Protein AF-A0A9X1DJ83-F1 (afdb_monomer)

pLDDT: mean 81.54, std 16.56, range [25.73, 98.69]

Radius of gyration: 43.08 Å; Cα contacts (8 Å, |Δi|>4): 1429; chains: 1; bounding box: 101×125×77 Å

Mean predicted aligned error: 20.27 Å

Sequence (695 aa):
MIKGIDVSHWQGSINWGLVAADGVKFAIIKATQGTTRIDSTFKMNITNAKKNGLKVGAYHFAKFKSNSEALAEAKFFLNTVKDFEMDLPLVLDIETDEGNIGKSALTAAARTFLDYLISQGRKVMIYTYLSFYQNKIDASGYPLWIARYTTASDPDITGWTVWQYTQEGKVNGITGNVDVNRAIDSFFDNLETSTPTPEPPILDTPNLEVTGDTTYEVVKDVFLNQIFVENKTTGERVEIVDVVPSISDGLNGKKELSFTISRTEENQVEYDMLVNDNIIVIDEKRFKAQRYFILDIDTDNIAFTKTITASHTYVARLVNNMVNTSKTGTLKLTEALDIALKGSGFSYVLDASAKTIEAVEQENFGEQNSQTLMDETIEDYKIELDVDNTKIYVYKQMGKKVNYLLDTRYNVAGLQISSSTRNSTTRAWGYGKQDDKGKYLFDPVLYVHPEEKNYLLDGFPRYADDIRDDRFTKESSIKIALENLVNPYPEVTANVDLAIFYDPRLEGFEEVFFKGDTISMIADKAGGGTYQDELRIIDMKYNPLDQYSKPELNFSTFRKDIYDMQVDDKIQIKRQSKYIRNTSSGIRNSLPQQIMLILRFDGTKWTIKTSNLSSASVSVQGDALFVLTGGVSVNTISIVINEDLLLKGNGFDALTDYETADNAIKINLMKDRVIVSPETNIPTGAQITVSAYLQ

Solvent-accessible surface area (backbone atoms only — not comparable to full-atom values): 38163 Å² total; per-residue (Å²): 107,46,44,28,35,48,52,48,56,88,46,63,77,64,42,36,63,42,29,35,74,64,62,38,48,31,41,38,32,34,40,30,35,42,76,80,43,66,38,90,36,27,74,62,50,57,53,44,37,41,74,46,71,26,45,31,25,38,29,32,43,64,63,52,67,40,48,70,45,17,40,48,26,36,53,45,39,48,71,71,45,68,92,53,92,61,68,43,46,42,27,45,34,52,84,72,68,82,59,68,63,48,40,67,56,48,25,52,13,53,46,39,23,49,51,50,43,42,75,70,74,39,59,57,31,38,32,35,37,57,73,48,50,76,71,43,41,68,68,82,96,49,50,26,32,38,37,48,76,60,92,59,98,62,67,102,65,82,82,62,43,31,35,34,44,38,64,76,32,82,52,50,40,48,69,68,60,36,36,32,29,37,29,45,53,68,62,55,54,53,52,72,72,47,68,72,75,87,74,79,84,85,78,86,82,82,90,78,85,81,86,79,96,72,95,67,92,67,78,86,85,72,90,61,46,52,42,29,44,27,40,76,84,80,65,53,71,38,70,58,75,94,61,69,47,36,35,41,41,41,47,76,38,54,37,40,39,35,37,54,45,67,68,49,91,88,44,46,66,46,56,67,56,68,42,73,63,18,30,38,35,30,25,45,88,88,48,68,71,32,43,20,35,25,73,47,75,50,72,42,85,86,77,43,30,40,39,41,35,20,33,25,44,49,53,65,45,25,61,72,27,68,25,88,58,59,48,67,46,77,34,43,62,68,57,50,49,54,53,29,39,45,91,58,77,53,46,76,46,75,38,80,66,34,73,70,58,72,62,44,75,36,74,61,49,49,65,40,32,21,41,61,43,45,52,51,48,32,64,77,67,53,41,28,32,46,65,54,52,56,37,35,39,36,23,43,71,54,61,50,82,43,56,40,76,45,28,57,90,72,39,30,74,41,77,49,77,50,74,42,60,85,83,32,9,29,21,30,45,30,36,46,19,60,47,102,84,71,48,55,75,49,82,69,43,77,46,67,47,96,63,33,87,82,59,39,60,94,84,35,83,32,71,41,78,66,46,77,40,65,77,30,77,46,69,71,59,42,50,54,52,40,60,71,65,39,39,60,55,44,48,30,38,41,41,41,39,61,37,93,73,95,49,85,89,46,66,90,62,58,50,91,77,56,65,36,18,30,33,38,37,38,38,78,43,98,86,66,62,76,45,75,51,76,43,35,29,46,28,35,33,33,36,45,60,38,90,82,52,70,45,45,39,35,29,56,56,54,88,61,55,65,66,63,50,49,46,54,47,50,50,48,52,50,50,47,53,48,46,50,49,53,49,51,52,49,48,65,73,68,53,61,51,76,43,49,39,40,37,35,28,74,67,84,51,68,44,64,49,57,80,84,55,96,58,50,46,54,46,78,58,86,50,25,37,39,35,36,50,58,84,49,78,64,55,64,82,53,77,48,70,45,60,34,73,66,33,48,76,71,50,36,49,61,47,67,63,97,57,72,65,90,40,30,49,42,36,36,32,25,42,92,88,38,81,35,48,75,76,63,92,59,62,65,69,29,38,40,39,38,40,37,30,39,108

Secondary structure (DSSP, 8-state):
-EEEEEE-GGG-S--HHHHHHTT--EEEEEEEETTTEE-TTHHHHHHHHHHTT-EEEEEEE---SSHHHHHHHHHHHHHHHTTS--SSPEEEE----TT---HHHHHHHHHHHHHHHHHTT--EEEEEEHHHHHHT---TTS-EEEE---SSSS-S-SSEEEEEEEEEE--TT-SS-EEEEEE-HHHHHHHHH-PPP-PPP------------------S------EEEE-TTT--EEE--S---EEEEETBS-EEEEEEEE--SSSHHHHHH--TT-EEEE--SSSSSEEEEEEEEEEETTTTEEEEEEEEHHHHHHTT-B---EEEEEE-HHHHHHHHTTTT--EEEE-TTGGGPPPEEEEEEESSBHHHHHHHHHHHHT-EEEEETTEEEEESS---EEEEEEETTTTEEEEEEEEE-TT--SEEEEE-PBPTTS-BSSPPEEEE-TTGGGS-BTTB--BPPPEE-TT--SHHHHHHHHHHH---SPEEEEEEEE-----TTTTTTSPP--TT-EEEEEEE-TTSSEEEEEEEEEEEEE-SS-TTSPPEEEEE-----HHHHHHHHHHHHHHHHHHHHHHHHHHHHHSPEEEEEEEEE-SS-EEEEESS-SS-EEEEETTEEEEE-SS----EEEEEEEE-HHHHHTTEEEEE----STTEEEEEEEETTEEE-TTSSPPTT-EEEEEEEE-

Nearest PDB structures (foldseek):
  3gs9-assembly1_A  TM=7.206E-01  e=7.336E-27  Listeria monocytogenes EGD-e
  4kru-assembly1_A  TM=9.340E-01  e=4.448E-17  Clostridium phage phiSM101
  5a6s-assembly1_A-2  TM=8.880E-01  e=5.267E-16  Clostridium phage phiCTP1
  1jfx-assembly1_A  TM=8.663E-01  e=2.400E-15  Streptomyces coelicolor
  2wag-assembly1_A-2  TM=8.666E-01  e=1.532E-14  Bacillus anthracis str. Ames

Foldseek 3Di:
DAKAFEDACVLPFFPLLQLVVLRHQAYEYEAEEFLDDGGPCRVVCLVNNVVNRHQYHYEYEYDDQALVSLLSSLVSRCVRCVVGDHLDFYEYEYEDNNNPNAAVRVQNNPCSSQVSCVLVVTQYEYEYEDVCCVGRYPRPPHAYEYEDADPDPDHPDPRHFKYFHDQQDDGGRTPGTTTMMDGDVVSVVVSVVCPDPDDDDDDDDDDDDDDDDDDDPDPPDDPFKWKWWAQPPPRDIDTDPDWFKKWKDFQLQKIKIKIKDADDPVCPVRLVSPDFQIWMQIQFPREHRWIWTFHDWDADPVRRMIMTMTITLVVVQQQVAAQQDFDFFWAQLVRLLCSLCPPSLAEEDEDPQSVPFGTFGDDRQGRHGSSVSSVVSCVRRVWTWHDHRRYIYIHNFDAEAFLAEAEPVPWFPDKDKDWAQPQAFFKEKEFEAADPVRHGLDPIDIDGHPPQCLQADVSHGGYDYHHHYNSDNDPVVRNVVRVVRHHSAIKMKMKTWTHDDDDVVCVPRGDDGDARYKHWYWYADPVGDIDTDIWHFRMWMFRRRDPPTTITTMTIDDPDPSVVVCVVVVVVVVVVVVVCVVVVVVVVVPFWDKKKWKWFAQLADIAIDIDPQPAWGWDFDPLKIKIASRPDQQPWPDKDKDKDPQCVVVQKDKDWDPDRDPRITIIFIDHPRDTGRPNPPRDRGIMMMMMTTGD

Structure (mmCIF, N/CA/C/O backbone):
data_AF-A0A9X1DJ83-F1
#
_entry.id   AF-A0A9X1DJ83-F1
#
loop_
_atom_site.group_PDB
_atom_site.id
_atom_site.type_symbol
_atom_site.label_atom_id
_atom_site.label_alt_id
_atom_site.label_comp_id
_atom_site.label_asym_id
_atom_site.label_entity_id
_atom_site.label_seq_id
_atom_site.pdbx_PDB_ins_code
_atom_site.Cartn_x
_atom_site.Cartn_y
_atom_site.Cartn_z
_atom_site.occupancy
_atom_site.B_iso_or_equiv
_atom_site.auth_seq_id
_atom_site.auth_comp_id
_atom_site.auth_asym_id
_atom_site.auth_atom_id
_atom_site.pdbx_PDB_model_num
ATOM 1 N N . MET A 1 1 ? -12.608 -36.117 12.878 1.00 85.62 1 MET A N 1
ATOM 2 C CA . MET A 1 1 ? -12.350 -36.241 11.425 1.00 85.62 1 MET A CA 1
ATOM 3 C C . MET A 1 1 ? -13.654 -36.400 10.668 1.00 85.62 1 MET A C 1
ATOM 5 O O . MET A 1 1 ? -14.465 -37.254 11.024 1.00 85.62 1 MET A O 1
ATOM 9 N N . ILE A 1 2 ? -13.823 -35.638 9.593 1.00 93.06 2 ILE A N 1
ATOM 10 C CA . ILE A 1 2 ? -15.077 -35.519 8.840 1.00 93.06 2 ILE A CA 1
ATOM 11 C C . ILE A 1 2 ? -14.987 -36.291 7.522 1.00 93.06 2 ILE A C 1
ATOM 13 O O . ILE A 1 2 ? -13.991 -36.174 6.813 1.00 93.06 2 ILE A O 1
ATOM 17 N N . LYS A 1 3 ? -16.013 -37.095 7.204 1.00 95.94 3 LYS A N 1
ATOM 18 C CA . LYS A 1 3 ? -16.071 -37.943 5.997 1.00 95.94 3 LYS A CA 1
ATOM 19 C C . LYS A 1 3 ? -16.426 -37.107 4.764 1.00 95.94 3 LYS A C 1
ATOM 21 O O . LYS A 1 3 ? -17.449 -36.420 4.757 1.00 95.94 3 LYS A O 1
ATOM 26 N N . GLY A 1 4 ? -15.629 -37.235 3.709 1.00 97.31 4 GLY A N 1
ATOM 27 C CA . GLY A 1 4 ? -15.888 -36.660 2.389 1.00 97.31 4 GLY A CA 1
ATOM 28 C C . GLY A 1 4 ? -15.568 -37.630 1.263 1.00 97.31 4 GLY A C 1
ATOM 29 O O . GLY A 1 4 ? -15.072 -38.729 1.509 1.00 97.31 4 GLY A O 1
ATOM 30 N N . ILE A 1 5 ? -15.843 -37.216 0.034 1.00 98.31 5 ILE A N 1
ATOM 31 C CA . ILE A 1 5 ? -15.498 -37.952 -1.188 1.00 98.31 5 ILE A CA 1
ATOM 32 C C . ILE A 1 5 ? -14.882 -37.010 -2.217 1.00 98.31 5 ILE A C 1
ATOM 34 O O . ILE A 1 5 ? -15.051 -35.794 -2.128 1.00 98.31 5 ILE A O 1
ATOM 38 N N . ASP A 1 6 ? -14.204 -37.566 -3.206 1.00 98.31 6 ASP A N 1
ATOM 39 C CA . ASP A 1 6 ? -13.873 -36.851 -4.430 1.00 98.31 6 ASP A CA 1
ATOM 40 C C . ASP A 1 6 ? -14.342 -37.647 -5.650 1.00 98.31 6 ASP A C 1
ATOM 42 O O . ASP A 1 6 ? -14.430 -38.874 -5.618 1.00 98.31 6 ASP A O 1
ATOM 46 N N . VAL A 1 7 ? -14.820 -36.931 -6.671 1.00 97.19 7 VAL A N 1
ATOM 47 C CA . VAL A 1 7 ? -15.516 -37.538 -7.815 1.00 97.19 7 VAL A CA 1
ATOM 48 C C . VAL A 1 7 ? -15.219 -36.809 -9.120 1.00 97.19 7 VAL A C 1
ATOM 50 O O . VAL A 1 7 ? -14.873 -35.627 -9.151 1.00 97.19 7 VAL A O 1
ATOM 53 N N . SER A 1 8 ? -15.415 -37.520 -10.224 1.00 95.31 8 SER A N 1
ATOM 54 C CA . SER A 1 8 ? -15.292 -37.021 -11.595 1.00 95.31 8 SER A CA 1
ATOM 55 C C . SER A 1 8 ? -16.314 -37.717 -12.501 1.00 95.31 8 SER A C 1
ATOM 57 O O . SER A 1 8 ? -17.188 -38.448 -12.022 1.00 95.31 8 SER A O 1
ATOM 59 N N . HIS A 1 9 ? -16.184 -37.560 -13.821 1.00 93.69 9 HIS A N 1
ATOM 60 C CA . HIS A 1 9 ? -17.001 -38.300 -14.787 1.00 93.69 9 HIS A CA 1
ATOM 61 C C . HIS A 1 9 ? -16.968 -39.829 -14.614 1.00 93.69 9 HIS A C 1
ATOM 63 O O . HIS A 1 9 ? -17.907 -40.501 -15.046 1.00 93.69 9 HIS A O 1
ATOM 69 N N . TRP A 1 10 ? -15.943 -40.390 -13.962 1.00 92.12 10 TRP A N 1
ATOM 70 C CA . TRP A 1 10 ? -15.816 -41.832 -13.726 1.00 92.12 10 TRP A CA 1
ATOM 71 C C . TRP A 1 10 ? -16.921 -42.426 -12.844 1.00 92.12 10 TRP A C 1
ATOM 73 O O . TRP A 1 10 ? -17.263 -43.594 -13.013 1.00 92.12 10 TRP A O 1
ATOM 83 N N . GLN A 1 11 ? -17.523 -41.638 -11.949 1.00 94.44 11 GLN A N 1
ATOM 84 C CA . GLN A 1 11 ? -18.612 -42.102 -11.080 1.00 94.44 11 GLN A CA 1
ATOM 85 C C . GLN A 1 11 ? -19.989 -42.080 -11.769 1.00 94.44 11 GLN A C 1
ATOM 87 O O . GLN A 1 11 ? -20.973 -42.554 -11.199 1.00 94.44 11 GLN A O 1
ATOM 92 N N . GLY A 1 12 ? -20.076 -41.565 -13.001 1.00 87.94 12 GLY A N 1
ATOM 93 C CA . GLY A 1 12 ? -21.315 -41.518 -13.770 1.00 87.94 12 GLY A CA 1
ATOM 94 C C . GLY A 1 12 ? -22.412 -40.700 -13.079 1.00 87.94 12 GLY A C 1
ATOM 95 O O . GLY A 1 12 ? -22.192 -39.565 -12.659 1.00 87.94 12 GLY A O 1
ATOM 96 N N . SER A 1 13 ? -23.622 -41.260 -13.001 1.00 87.44 13 SER A N 1
ATOM 97 C CA . SER A 1 13 ? -24.754 -40.618 -12.324 1.00 87.44 13 SER A CA 1
ATOM 98 C C . SER A 1 13 ? -24.728 -40.914 -10.824 1.00 87.44 13 SER A C 1
ATOM 100 O O . SER A 1 13 ? -24.751 -42.076 -10.416 1.00 87.44 13 SER A O 1
ATOM 102 N N . ILE A 1 14 ? -24.712 -39.856 -10.011 1.00 95.69 14 ILE A N 1
ATOM 103 C CA . ILE A 1 14 ? -24.640 -39.936 -8.550 1.00 95.69 14 ILE A CA 1
ATOM 104 C C . ILE A 1 14 ? -25.975 -39.510 -7.935 1.00 95.69 14 ILE A C 1
ATOM 106 O O . ILE A 1 14 ? -26.487 -38.421 -8.208 1.00 95.69 14 ILE A O 1
ATOM 110 N N . ASN A 1 15 ? -26.519 -40.338 -7.042 1.00 92.56 15 ASN A N 1
ATOM 111 C CA . ASN A 1 15 ? -27.640 -39.955 -6.189 1.00 92.56 15 ASN A CA 1
ATOM 112 C C . ASN A 1 15 ? -27.125 -39.251 -4.925 1.00 92.56 15 ASN A C 1
ATOM 114 O O . ASN A 1 15 ? -26.873 -39.876 -3.894 1.00 92.56 15 ASN A O 1
ATOM 118 N N . TRP A 1 16 ? -27.003 -37.928 -5.011 1.00 96.19 16 TRP A N 1
ATOM 119 C CA . TRP A 1 16 ? -26.450 -37.081 -3.951 1.00 96.19 16 TRP A CA 1
ATOM 120 C C . TRP A 1 16 ? -27.255 -37.079 -2.641 1.00 96.19 16 TRP A C 1
ATOM 122 O O . TRP A 1 16 ? -26.675 -36.861 -1.580 1.00 96.19 16 TRP A O 1
ATOM 132 N N . GLY A 1 17 ? -28.558 -37.378 -2.684 1.00 87.81 17 GLY A N 1
ATOM 133 C CA . GLY A 1 17 ? -29.374 -37.510 -1.472 1.00 87.81 17 GLY A CA 1
ATOM 134 C C . GLY A 1 17 ? -29.001 -38.749 -0.656 1.00 87.81 17 GLY A C 1
ATOM 135 O O . GLY A 1 17 ? -28.898 -38.682 0.568 1.00 87.81 17 GLY A O 1
ATOM 136 N N . LEU A 1 18 ? -28.720 -39.868 -1.334 1.00 91.94 18 LEU A N 1
ATOM 137 C CA . LEU A 1 18 ? -28.207 -41.077 -0.680 1.00 91.94 18 LEU A CA 1
ATOM 138 C C . LEU A 1 18 ? -26.769 -40.889 -0.180 1.00 91.94 18 LEU A C 1
ATOM 140 O O . LEU A 1 18 ? -26.447 -41.377 0.900 1.00 91.94 18 LEU A O 1
ATOM 144 N N . VAL A 1 19 ? -25.942 -40.131 -0.909 1.00 96.88 19 VAL A N 1
ATOM 145 C CA . VAL A 1 19 ? -24.571 -39.794 -0.487 1.00 96.88 19 VAL A CA 1
ATOM 146 C C . VAL A 1 19 ? -24.586 -38.991 0.818 1.00 96.88 19 VAL A C 1
ATOM 148 O O . VAL A 1 19 ? -23.872 -39.332 1.762 1.00 96.88 19 VAL A O 1
ATOM 151 N N . ALA A 1 20 ? -25.439 -37.966 0.908 1.00 93.00 20 ALA A N 1
ATOM 152 C CA . ALA A 1 20 ? -25.617 -37.174 2.126 1.00 93.00 20 ALA A CA 1
ATOM 153 C C . ALA A 1 20 ? -26.108 -38.035 3.306 1.00 93.00 20 ALA A C 1
ATOM 155 O O . ALA A 1 20 ? -25.597 -37.926 4.424 1.00 93.00 20 ALA A O 1
ATOM 156 N N . ALA A 1 21 ? -27.072 -38.927 3.049 1.00 92.12 21 ALA A N 1
ATOM 157 C CA . ALA A 1 21 ? -27.608 -39.852 4.047 1.00 92.12 21 ALA A CA 1
ATOM 158 C C . ALA A 1 21 ? -26.571 -40.884 4.533 1.00 92.12 21 ALA A C 1
ATOM 160 O O . ALA A 1 21 ? -26.664 -4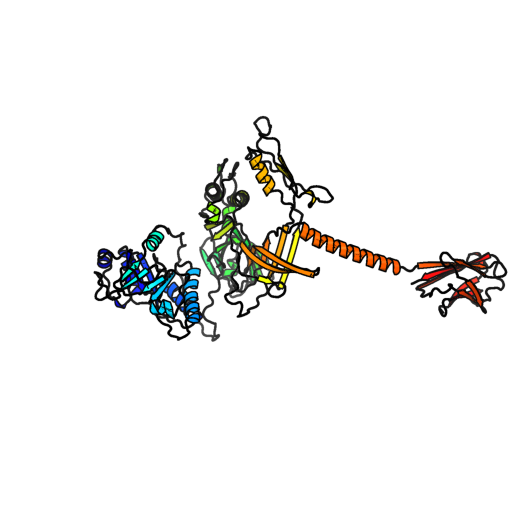1.352 5.665 1.00 92.12 21 ALA A O 1
ATOM 161 N N . ASP A 1 22 ? -25.546 -41.184 3.727 1.00 93.31 22 ASP A N 1
ATOM 162 C CA . ASP A 1 22 ? -24.414 -42.053 4.084 1.00 93.31 22 ASP A CA 1
ATOM 163 C C . ASP A 1 22 ? -23.325 -41.343 4.919 1.00 93.31 22 ASP A C 1
ATOM 165 O O . ASP A 1 22 ? -22.190 -41.818 5.067 1.00 93.31 22 ASP A O 1
ATOM 169 N N . GLY A 1 23 ? -23.653 -40.166 5.459 1.00 94.06 23 GLY A N 1
ATOM 170 C CA . GLY A 1 23 ? -22.802 -39.405 6.369 1.00 94.06 23 GLY A CA 1
ATOM 171 C C . GLY A 1 23 ? -21.672 -38.631 5.690 1.00 94.06 23 GLY A C 1
ATOM 172 O O . GLY A 1 23 ? -20.799 -38.119 6.390 1.00 94.06 23 GLY A O 1
ATOM 173 N N . VAL A 1 24 ? -21.670 -38.529 4.358 1.00 97.50 24 VAL A N 1
ATOM 174 C CA . VAL A 1 24 ? -20.724 -37.682 3.620 1.00 97.50 24 VAL A CA 1
ATOM 175 C C . VAL A 1 24 ? -21.075 -36.214 3.856 1.00 97.50 24 VAL A C 1
ATOM 177 O O . VAL A 1 24 ? -22.223 -35.806 3.688 1.00 97.50 24 VAL A O 1
ATOM 180 N N . LYS A 1 25 ? -20.085 -35.416 4.266 1.00 96.81 25 LYS A N 1
ATOM 181 C CA . LYS A 1 25 ? -20.253 -33.988 4.581 1.00 96.81 25 LYS A CA 1
ATOM 182 C C . LYS A 1 25 ? -19.679 -33.061 3.520 1.00 96.81 25 LYS A C 1
ATOM 184 O O . LYS A 1 25 ? -20.083 -31.902 3.454 1.00 96.81 25 LYS A O 1
ATOM 189 N N . PHE A 1 26 ? -18.773 -33.562 2.684 1.00 97.50 26 PHE A N 1
ATOM 190 C CA . PHE A 1 26 ? -18.176 -32.770 1.621 1.00 97.50 26 PHE A CA 1
ATOM 191 C C . PHE A 1 26 ? -17.794 -33.567 0.382 1.00 97.50 26 PHE A C 1
ATOM 193 O O . PHE A 1 26 ? -17.572 -34.777 0.462 1.00 97.50 26 PHE A O 1
ATOM 200 N N . ALA A 1 27 ? -17.701 -32.861 -0.744 1.00 97.88 27 ALA A N 1
ATOM 201 C CA . ALA A 1 27 ? -17.260 -33.407 -2.018 1.00 97.88 27 ALA A CA 1
ATOM 202 C C . ALA A 1 27 ? -16.280 -32.458 -2.728 1.00 97.88 27 ALA A C 1
ATOM 204 O O . ALA A 1 27 ? -16.584 -31.275 -2.885 1.00 97.88 27 ALA A O 1
ATOM 205 N N . ILE A 1 28 ? -15.135 -32.974 -3.186 1.00 98.38 28 ILE A N 1
ATOM 206 C CA . ILE A 1 28 ? -14.202 -32.249 -4.067 1.00 98.38 28 ILE A CA 1
ATOM 207 C C . ILE A 1 28 ? -14.337 -32.826 -5.482 1.00 98.38 28 ILE A C 1
ATOM 209 O O . ILE A 1 28 ? -14.194 -34.026 -5.688 1.00 98.38 28 ILE A O 1
ATOM 213 N N . ILE A 1 29 ? -14.684 -31.998 -6.463 1.00 98.44 29 ILE A N 1
ATOM 214 C CA . ILE A 1 29 ? -15.191 -32.470 -7.760 1.00 98.44 29 ILE A CA 1
ATOM 215 C C . ILE A 1 29 ? -14.253 -32.031 -8.879 1.00 98.44 29 ILE A C 1
ATOM 217 O O . ILE A 1 29 ? -13.890 -30.857 -8.957 1.00 98.44 29 ILE A O 1
ATOM 221 N N . LYS A 1 30 ? -13.879 -32.946 -9.778 1.00 98.12 30 LYS A N 1
ATOM 222 C CA . LYS A 1 30 ? -13.025 -32.598 -10.921 1.00 98.12 30 LYS A CA 1
ATOM 223 C C . LYS A 1 30 ? -13.704 -31.538 -11.770 1.00 98.12 30 LYS A C 1
ATOM 225 O O . LYS A 1 30 ? -14.814 -31.774 -12.243 1.00 98.12 30 LYS A O 1
ATOM 230 N N . ALA A 1 31 ? -13.033 -30.415 -12.001 1.00 97.19 31 ALA A N 1
ATOM 231 C CA . ALA A 1 31 ? -13.522 -29.383 -12.909 1.00 97.19 31 ALA A CA 1
ATOM 232 C C . ALA A 1 31 ? -12.804 -29.434 -14.249 1.00 97.19 31 ALA A C 1
ATOM 234 O O . ALA A 1 31 ? -13.449 -29.466 -15.295 1.00 97.19 31 ALA A O 1
ATOM 235 N N . THR A 1 32 ? -11.471 -29.448 -14.227 1.00 97.88 32 THR A N 1
ATOM 236 C CA . THR A 1 32 ? -10.662 -29.294 -15.437 1.00 97.88 32 THR A CA 1
ATOM 237 C C . THR A 1 32 ? -9.416 -30.174 -15.431 1.00 97.88 32 THR A C 1
ATOM 239 O O . THR A 1 32 ? -9.020 -30.743 -14.413 1.00 97.88 32 THR A O 1
ATOM 242 N N . GLN A 1 33 ? -8.829 -30.337 -16.614 1.00 93.56 33 GLN A N 1
ATOM 243 C CA . GLN A 1 33 ? -7.561 -31.017 -16.839 1.00 93.56 33 GLN A CA 1
ATOM 244 C C . GLN A 1 33 ? -6.839 -30.363 -18.018 1.00 93.56 33 GLN A C 1
ATOM 246 O O . GLN A 1 33 ? -7.401 -30.290 -19.117 1.00 93.56 33 GLN A O 1
ATOM 251 N N . GLY A 1 34 ? -5.588 -29.949 -17.817 1.00 90.12 34 GLY A N 1
ATOM 252 C CA . GLY A 1 34 ? -4.870 -29.183 -18.833 1.00 90.12 34 GLY A CA 1
ATOM 253 C C . GLY A 1 34 ? -5.614 -27.897 -19.221 1.00 90.12 34 GLY A C 1
ATOM 254 O O . GLY A 1 34 ? -6.510 -27.438 -18.517 1.00 90.12 34 GLY A O 1
ATOM 255 N N . THR A 1 35 ? -5.303 -27.328 -20.380 1.00 87.00 35 THR A N 1
ATOM 256 C CA . THR A 1 35 ? -5.892 -26.051 -20.830 1.00 87.00 35 THR A CA 1
ATOM 257 C C . THR A 1 35 ? -7.175 -26.188 -21.656 1.00 87.00 35 THR A C 1
ATOM 259 O O . THR A 1 35 ? -7.714 -25.186 -22.116 1.00 87.00 35 THR A O 1
ATOM 262 N N . THR A 1 36 ? -7.665 -27.412 -21.895 1.00 77.06 36 THR A N 1
ATOM 263 C CA . THR A 1 36 ? -8.756 -27.652 -22.865 1.00 77.06 36 THR A CA 1
ATOM 264 C C . THR A 1 36 ? -9.888 -28.540 -22.365 1.00 77.06 36 THR A C 1
ATOM 266 O O . THR A 1 36 ? -10.985 -28.490 -22.921 1.00 77.06 36 THR A O 1
ATOM 269 N N . ARG A 1 37 ? -9.676 -29.370 -21.336 1.00 88.00 37 ARG A N 1
ATOM 270 C CA . ARG A 1 37 ? -10.668 -30.372 -20.930 1.00 88.00 37 ARG A CA 1
ATOM 271 C C . ARG A 1 37 ? -11.418 -29.929 -19.680 1.00 88.00 37 ARG A C 1
ATOM 273 O O . ARG A 1 37 ? -10.838 -29.882 -18.600 1.00 88.00 37 ARG A O 1
ATOM 280 N N . ILE A 1 38 ? -12.719 -29.693 -19.825 1.00 95.44 38 ILE A N 1
ATOM 281 C CA . ILE A 1 38 ? -13.675 -29.578 -18.715 1.00 95.44 38 ILE A CA 1
ATOM 282 C C . ILE A 1 38 ? -14.253 -30.973 -18.439 1.00 95.44 38 ILE A C 1
ATOM 284 O O . ILE A 1 38 ? -14.572 -31.713 -19.373 1.00 95.44 38 ILE A O 1
ATOM 288 N N . ASP A 1 39 ? -14.372 -31.367 -17.173 1.00 92.88 39 ASP A N 1
ATOM 289 C CA . ASP A 1 39 ? -15.031 -32.620 -16.802 1.00 92.88 39 ASP A CA 1
ATOM 290 C C . ASP A 1 39 ? -16.530 -32.540 -17.128 1.00 92.88 39 ASP A C 1
ATOM 292 O O . ASP A 1 39 ? -17.245 -31.649 -16.665 1.00 92.88 39 ASP A O 1
ATOM 296 N N . SER A 1 40 ? -17.024 -33.492 -17.923 1.00 90.62 40 SER A N 1
ATOM 297 C CA . SER A 1 40 ? -18.399 -33.479 -18.440 1.00 90.62 40 SER A CA 1
ATOM 298 C C . SER A 1 40 ? -19.469 -33.568 -17.351 1.00 90.62 40 SER A C 1
ATOM 300 O O . SER A 1 40 ? -20.636 -33.287 -17.615 1.00 90.62 40 SER A O 1
ATOM 302 N N . THR A 1 41 ? -19.099 -33.978 -16.136 1.00 87.88 41 THR A N 1
ATOM 303 C CA . THR A 1 41 ? -20.018 -34.103 -15.001 1.00 87.88 41 THR A CA 1
ATOM 304 C C . THR A 1 41 ? -19.865 -32.997 -13.964 1.00 87.88 41 THR A C 1
ATOM 306 O O . THR A 1 41 ? -20.718 -32.908 -13.083 1.00 87.88 41 THR A O 1
ATOM 309 N N . PHE A 1 42 ? -18.858 -32.118 -14.081 1.00 96.44 42 PHE A N 1
ATOM 310 C CA . PHE A 1 42 ? -18.535 -31.095 -13.079 1.00 96.44 42 PHE A CA 1
ATOM 311 C C . PHE A 1 42 ? -19.751 -30.266 -12.661 1.00 96.44 42 PHE A C 1
ATOM 313 O O . PHE A 1 42 ? -20.161 -30.311 -11.503 1.00 96.44 42 PHE A O 1
ATOM 320 N N . LYS A 1 43 ? -20.381 -29.575 -13.622 1.00 93.94 43 LYS A N 1
ATOM 321 C CA . LYS A 1 43 ? -21.540 -28.700 -13.378 1.00 93.94 43 LYS A CA 1
ATOM 322 C C . LYS A 1 43 ? -22.696 -29.445 -12.707 1.00 93.94 43 LYS A C 1
ATOM 324 O O . LYS A 1 43 ? -23.322 -28.933 -11.788 1.00 93.94 43 LYS A O 1
ATOM 329 N N . MET A 1 44 ? -22.977 -30.671 -13.145 1.00 90.50 44 MET A N 1
ATOM 330 C CA . MET A 1 44 ? -24.048 -31.484 -12.567 1.00 90.50 44 MET A CA 1
ATOM 331 C C . MET A 1 44 ? -23.715 -31.911 -11.133 1.00 90.50 44 MET A C 1
ATOM 333 O O . MET A 1 44 ? -24.569 -31.839 -10.250 1.00 90.50 44 MET A O 1
ATOM 337 N N . ASN A 1 45 ? -22.484 -32.353 -10.898 1.00 93.56 45 ASN A N 1
ATOM 338 C CA . ASN A 1 45 ? -22.049 -32.868 -9.609 1.00 93.56 45 ASN A CA 1
ATOM 339 C C . ASN A 1 45 ? -21.918 -31.749 -8.570 1.00 93.56 45 ASN A C 1
ATOM 341 O O . ASN A 1 45 ? -22.452 -31.897 -7.474 1.00 93.56 45 ASN A O 1
ATOM 345 N N . ILE A 1 46 ? -21.321 -30.607 -8.923 1.00 96.31 46 ILE A N 1
ATOM 346 C CA . ILE A 1 46 ? -21.144 -29.470 -8.006 1.00 96.31 46 ILE A CA 1
ATOM 347 C C . ILE A 1 46 ? -22.492 -28.894 -7.561 1.00 96.31 46 ILE A C 1
ATOM 349 O O . ILE A 1 46 ? -22.724 -28.707 -6.367 1.00 96.31 46 ILE A O 1
ATOM 353 N N . THR A 1 47 ? -23.436 -28.723 -8.492 1.00 93.06 47 THR A N 1
ATOM 354 C CA . THR A 1 47 ? -24.772 -28.210 -8.175 1.00 93.06 47 THR A CA 1
ATOM 355 C C . THR A 1 47 ? -25.579 -29.201 -7.335 1.00 93.06 47 THR A C 1
ATOM 357 O O . THR A 1 47 ? -26.205 -28.805 -6.351 1.00 93.06 47 THR A O 1
ATOM 360 N N . ASN A 1 48 ? -25.576 -30.493 -7.683 1.00 88.06 48 ASN A N 1
ATOM 361 C CA . ASN A 1 48 ? -26.393 -31.478 -6.972 1.00 88.06 48 ASN A CA 1
ATOM 362 C C . ASN A 1 48 ? -25.823 -31.852 -5.598 1.00 88.06 48 ASN A C 1
ATOM 364 O O . ASN A 1 48 ? -26.609 -32.063 -4.673 1.00 88.06 48 ASN A O 1
ATOM 368 N N . ALA A 1 49 ? -24.498 -31.889 -5.436 1.00 94.25 49 ALA A N 1
ATOM 369 C CA . ALA A 1 49 ? -23.863 -32.078 -4.135 1.00 94.25 49 ALA A CA 1
ATOM 370 C C . ALA A 1 49 ? -24.240 -30.938 -3.180 1.00 94.25 49 ALA A C 1
ATOM 372 O O . ALA A 1 49 ? -24.771 -31.192 -2.096 1.00 94.25 49 ALA A O 1
ATOM 373 N N . LYS A 1 50 ? -24.079 -29.685 -3.631 1.00 94.25 50 LYS A N 1
ATOM 374 C CA . LYS A 1 50 ? -24.411 -28.502 -2.829 1.00 94.25 50 LYS A CA 1
ATOM 375 C C . LYS A 1 50 ? -25.896 -28.447 -2.470 1.00 94.25 50 LYS A C 1
ATOM 377 O O . LYS A 1 50 ? -26.252 -28.218 -1.318 1.00 94.25 50 LYS A O 1
ATOM 382 N N . LYS A 1 51 ? -26.780 -28.763 -3.424 1.00 91.38 51 LYS A N 1
ATOM 383 C CA . LYS A 1 51 ? -28.236 -28.838 -3.198 1.00 91.38 51 LYS A CA 1
ATOM 384 C C . LYS A 1 51 ? -28.638 -29.868 -2.131 1.00 91.38 51 LYS A C 1
ATOM 386 O O . LYS A 1 51 ? -29.668 -29.692 -1.489 1.00 91.38 51 LYS A O 1
ATOM 391 N N . ASN A 1 52 ? -27.849 -30.926 -1.936 1.00 93.06 52 ASN A N 1
ATOM 392 C CA . ASN A 1 52 ? -28.080 -31.940 -0.900 1.00 93.06 52 ASN A CA 1
ATOM 393 C C . ASN A 1 52 ? -27.336 -31.635 0.416 1.00 93.06 52 ASN A C 1
ATOM 395 O O . ASN A 1 52 ? -27.239 -32.503 1.281 1.00 93.06 52 ASN A O 1
ATOM 399 N N . GLY A 1 53 ? -26.843 -30.403 0.590 1.00 90.75 53 GLY A N 1
ATOM 400 C CA . GLY A 1 53 ? -26.276 -29.916 1.848 1.00 90.75 53 GLY A CA 1
ATOM 401 C C . GLY A 1 53 ? -24.822 -30.318 2.098 1.00 90.75 53 GLY A C 1
ATOM 402 O O . GLY A 1 53 ? -24.351 -30.189 3.227 1.00 90.75 53 GLY A O 1
ATOM 403 N N . LEU A 1 54 ? -24.109 -30.812 1.082 1.00 96.38 54 LEU A N 1
ATOM 404 C CA . LEU A 1 54 ? -22.672 -31.062 1.182 1.00 96.38 54 LEU A CA 1
ATOM 405 C C . LEU A 1 54 ? -21.892 -29.768 0.940 1.00 96.38 54 LEU A C 1
ATOM 407 O O . LEU A 1 54 ? -22.255 -28.971 0.075 1.00 96.38 54 LEU A O 1
ATOM 411 N N . LYS A 1 55 ? -20.771 -29.615 1.650 1.00 95.69 55 LYS A N 1
ATOM 412 C CA . LYS A 1 55 ? -19.752 -28.601 1.352 1.00 95.69 55 LYS A CA 1
ATOM 413 C C . LYS A 1 55 ? -19.004 -28.998 0.081 1.00 95.69 55 LYS A C 1
ATOM 415 O O . LYS A 1 55 ? -18.561 -30.143 -0.028 1.00 95.69 55 LYS A O 1
ATOM 420 N N . VAL A 1 56 ? -18.874 -28.087 -0.879 1.00 96.94 56 VAL A N 1
ATOM 421 C CA . VAL A 1 56 ? -18.306 -28.421 -2.194 1.00 96.94 56 VAL A CA 1
ATOM 422 C C . VAL A 1 56 ? -16.991 -27.706 -2.489 1.00 96.94 56 VAL A C 1
ATOM 424 O O . VAL A 1 56 ? -16.802 -26.547 -2.125 1.00 96.94 56 VAL A O 1
ATOM 427 N N . GLY A 1 57 ? -16.088 -28.412 -3.165 1.00 96.62 57 GLY A N 1
ATOM 428 C CA . GLY A 1 57 ? -14.847 -27.889 -3.732 1.00 96.62 57 GLY A CA 1
ATOM 429 C C . GLY A 1 57 ? -14.617 -28.415 -5.139 1.00 96.62 57 GLY A C 1
ATOM 430 O O . GLY A 1 57 ? -15.309 -29.328 -5.595 1.00 96.62 57 GLY A O 1
ATOM 431 N N . ALA A 1 58 ? -13.610 -27.868 -5.811 1.00 98.31 58 ALA A N 1
ATOM 432 C CA . ALA A 1 58 ? -13.231 -28.288 -7.150 1.00 98.31 58 ALA A CA 1
ATOM 433 C C . ALA A 1 58 ? -11.732 -28.562 -7.248 1.00 98.31 58 ALA A C 1
ATOM 435 O O . ALA A 1 58 ? -10.945 -27.908 -6.563 1.00 98.31 58 ALA A O 1
ATOM 436 N N . TYR A 1 59 ? -11.345 -29.489 -8.125 1.00 98.62 59 TYR A N 1
ATOM 437 C CA . TYR A 1 59 ? -9.939 -29.759 -8.419 1.00 98.62 59 TYR A CA 1
ATOM 438 C C . TYR A 1 59 ? -9.607 -29.681 -9.911 1.00 98.62 59 TYR A C 1
ATOM 440 O O . TYR A 1 59 ? -10.451 -29.949 -10.777 1.00 98.62 59 TYR A O 1
ATOM 448 N N . HIS A 1 60 ? -8.356 -29.320 -10.188 1.00 98.69 60 HIS A N 1
ATOM 449 C CA . HIS A 1 60 ? -7.744 -29.307 -11.509 1.00 98.69 60 HIS A CA 1
ATOM 450 C C . HIS A 1 60 ? -6.653 -30.367 -11.604 1.00 98.69 60 HIS A C 1
ATOM 452 O O . HIS A 1 60 ? -5.693 -30.310 -10.842 1.00 98.69 60 HIS A O 1
ATOM 458 N N . PHE A 1 61 ? -6.764 -31.271 -12.577 1.00 97.44 61 PHE A N 1
ATOM 459 C CA . PHE A 1 61 ? -5.733 -32.274 -12.840 1.00 97.44 61 PHE A CA 1
ATOM 460 C C . PHE A 1 61 ? -4.603 -31.674 -13.689 1.00 97.44 61 PHE A C 1
ATOM 462 O O . PHE A 1 61 ? -4.809 -31.397 -14.878 1.00 97.44 61 PHE A O 1
ATOM 469 N N . ALA A 1 62 ? -3.418 -31.537 -13.096 1.00 96.56 62 ALA A N 1
ATOM 470 C CA . ALA A 1 62 ? -2.247 -30.909 -13.700 1.00 96.56 62 ALA A CA 1
ATOM 471 C C . ALA A 1 62 ? -1.720 -31.671 -14.925 1.00 96.56 62 ALA A C 1
ATOM 473 O O . ALA A 1 62 ? -1.544 -32.895 -14.894 1.00 96.56 62 ALA A O 1
ATOM 474 N N . LYS A 1 63 ? -1.419 -30.938 -16.001 1.00 94.75 63 LYS A N 1
ATOM 475 C CA . LYS A 1 63 ? -0.718 -31.443 -17.198 1.00 94.75 63 LYS A CA 1
ATOM 476 C C . LYS A 1 63 ? 0.481 -30.583 -17.611 1.00 94.75 63 LYS A C 1
ATOM 478 O O . LYS A 1 63 ? 1.194 -30.956 -18.545 1.00 94.75 63 LYS A O 1
ATOM 483 N N . PHE A 1 64 ? 0.733 -29.495 -16.888 1.00 91.44 64 PHE A N 1
ATOM 484 C CA . PHE A 1 64 ? 1.793 -28.547 -17.193 1.00 91.44 64 PHE A CA 1
ATOM 485 C C . PHE A 1 64 ? 3.201 -29.143 -17.094 1.00 91.44 64 PHE A C 1
ATOM 487 O O . PHE A 1 64 ? 3.508 -30.001 -16.264 1.00 91.44 64 PHE A O 1
ATOM 494 N N . LYS A 1 65 ? 4.089 -28.617 -17.938 1.00 90.88 65 LYS A N 1
ATOM 495 C CA . LYS A 1 65 ? 5.520 -28.959 -18.007 1.00 90.88 65 LYS A CA 1
ATOM 496 C C . LYS A 1 65 ? 6.411 -27.726 -17.854 1.00 90.88 65 LYS A C 1
ATOM 498 O O . LYS A 1 65 ? 7.627 -27.811 -17.972 1.00 90.88 65 LYS A O 1
ATOM 503 N N . SER A 1 66 ? 5.813 -26.567 -17.603 1.00 82.69 66 SER A N 1
ATOM 504 C CA . SER A 1 66 ? 6.502 -25.297 -17.395 1.00 82.69 66 SER A CA 1
ATOM 505 C C . SER A 1 66 ? 5.640 -24.357 -16.551 1.00 82.69 66 SER A C 1
ATOM 507 O O . SER A 1 66 ? 4.433 -24.566 -16.418 1.00 82.69 66 SER A O 1
ATOM 509 N N . ASN A 1 67 ? 6.235 -23.292 -16.007 1.00 67.88 67 ASN A N 1
ATOM 510 C CA . ASN A 1 67 ? 5.491 -22.275 -15.253 1.00 67.88 67 ASN A CA 1
ATOM 511 C C . ASN A 1 67 ? 4.435 -21.573 -16.124 1.00 67.88 67 ASN A C 1
ATOM 513 O O . ASN A 1 67 ? 3.343 -21.275 -15.651 1.00 67.88 67 ASN A O 1
ATOM 517 N N . SER A 1 68 ? 4.738 -21.342 -17.407 1.00 70.19 68 SER A N 1
ATOM 518 C CA . SER A 1 68 ? 3.799 -20.726 -18.354 1.00 70.19 68 SER A CA 1
ATOM 519 C C . SER A 1 68 ? 2.571 -21.612 -18.584 1.00 70.19 68 SER A C 1
ATOM 521 O O . SER A 1 68 ? 1.441 -21.132 -18.489 1.00 70.19 68 SER A O 1
ATOM 523 N N . GLU A 1 69 ? 2.776 -22.917 -18.791 1.00 81.50 69 GLU A N 1
ATOM 524 C CA . GLU A 1 69 ? 1.673 -23.878 -18.903 1.00 81.50 69 GLU A CA 1
ATOM 525 C C . GLU A 1 69 ? 0.872 -23.969 -17.601 1.00 81.50 69 GLU A C 1
ATOM 527 O O . GLU A 1 69 ? -0.355 -23.990 -17.640 1.00 81.50 69 GLU A O 1
ATOM 532 N N . ALA A 1 70 ? 1.541 -23.948 -16.445 1.00 83.75 70 ALA A N 1
ATOM 533 C CA . ALA A 1 70 ? 0.872 -23.979 -15.149 1.00 83.75 70 ALA A CA 1
ATOM 534 C C . ALA A 1 70 ? -0.021 -22.751 -14.926 1.00 83.75 70 ALA A C 1
ATOM 536 O O . ALA A 1 70 ? -1.150 -22.883 -14.458 1.00 83.75 70 ALA A O 1
ATOM 537 N N . LEU A 1 71 ? 0.440 -21.562 -15.323 1.00 81.00 71 LEU A N 1
ATOM 538 C CA . LEU A 1 71 ? -0.369 -20.346 -15.287 1.00 81.00 71 LEU A CA 1
ATOM 539 C C . LEU A 1 71 ? -1.577 -20.434 -16.233 1.00 81.00 71 LEU A C 1
ATOM 541 O O . LEU A 1 71 ? -2.681 -20.035 -15.859 1.00 81.00 71 LEU A O 1
ATOM 545 N N . ALA A 1 72 ? -1.393 -20.965 -17.446 1.00 75.19 72 ALA A N 1
ATOM 546 C CA . ALA A 1 72 ? -2.481 -21.149 -18.407 1.00 75.19 72 ALA A CA 1
ATOM 547 C C . ALA A 1 72 ? -3.541 -22.137 -17.888 1.00 75.19 72 ALA A C 1
ATOM 549 O O . ALA A 1 72 ? -4.743 -21.880 -17.984 1.00 75.19 72 ALA A O 1
ATOM 550 N N . GLU A 1 73 ? -3.105 -23.238 -17.279 1.00 95.88 73 GLU A N 1
ATOM 551 C CA . GLU A 1 73 ? -3.980 -24.213 -16.627 1.00 95.88 73 GLU A CA 1
ATOM 552 C C . GLU A 1 73 ? -4.739 -23.602 -15.441 1.00 95.88 73 GLU A C 1
ATOM 554 O O . GLU A 1 73 ? -5.944 -23.827 -15.304 1.00 95.88 73 GLU A O 1
ATOM 559 N N . ALA A 1 74 ? -4.083 -22.765 -14.633 1.00 85.88 74 ALA A N 1
ATOM 560 C CA . ALA A 1 74 ? -4.707 -22.090 -13.497 1.00 85.88 74 ALA A CA 1
ATOM 561 C C . ALA A 1 74 ? -5.783 -21.084 -13.937 1.00 85.88 74 ALA A C 1
ATOM 563 O O . ALA A 1 74 ? -6.881 -21.063 -13.375 1.00 85.88 74 ALA A O 1
ATOM 564 N N . LYS A 1 75 ? -5.511 -20.305 -14.993 1.00 89.94 75 LYS A N 1
ATOM 565 C CA . LYS A 1 75 ? -6.492 -19.415 -15.640 1.00 89.94 75 LYS A CA 1
ATOM 566 C C . LYS A 1 75 ? -7.694 -20.200 -16.167 1.00 89.94 75 LYS A C 1
ATOM 568 O O . LYS A 1 75 ? -8.837 -19.825 -15.909 1.00 89.94 75 LYS A O 1
ATOM 573 N N . PHE A 1 76 ? -7.449 -21.308 -16.869 1.00 88.88 76 PHE A N 1
ATOM 574 C CA . PHE A 1 76 ? -8.508 -22.159 -17.415 1.00 88.88 76 PHE A CA 1
ATOM 575 C C . PHE A 1 76 ? -9.377 -22.780 -16.315 1.00 88.88 76 PHE A C 1
ATOM 577 O O . PHE A 1 76 ? -10.610 -22.785 -16.404 1.00 88.88 76 PHE A O 1
ATOM 584 N N . PHE A 1 77 ? -8.744 -23.267 -15.248 1.00 97.88 77 PHE A N 1
ATOM 585 C CA . PHE A 1 77 ? -9.440 -23.786 -14.083 1.00 97.88 77 PHE A CA 1
ATOM 586 C C . PHE A 1 77 ? -10.303 -22.720 -13.420 1.00 97.88 77 PHE A C 1
ATOM 588 O O . PHE A 1 77 ? -11.505 -22.939 -13.275 1.00 97.88 77 PHE A O 1
ATOM 595 N N . LEU A 1 78 ? -9.729 -21.556 -13.098 1.00 96.19 78 LEU A N 1
ATOM 596 C CA . LEU A 1 78 ? -10.463 -20.463 -12.470 1.00 96.19 78 LEU A CA 1
ATOM 597 C C . LEU A 1 78 ? -11.656 -20.026 -13.322 1.00 96.19 78 LEU A C 1
ATOM 599 O O . LEU A 1 78 ? -12.764 -19.915 -12.807 1.00 96.19 78 LEU A O 1
ATOM 603 N N . ASN A 1 79 ? -11.458 -19.851 -14.630 1.00 91.81 79 ASN A N 1
ATOM 604 C CA . ASN A 1 79 ? -12.531 -19.453 -15.536 1.00 91.81 79 ASN A CA 1
ATOM 605 C C . ASN A 1 79 ? -13.672 -20.481 -15.608 1.00 91.81 79 ASN A C 1
ATOM 607 O O . ASN A 1 79 ? -14.814 -20.104 -15.843 1.00 91.81 79 ASN A O 1
ATOM 611 N N . THR A 1 80 ? -13.381 -21.765 -15.388 1.00 87.38 80 THR A N 1
ATOM 612 C CA . THR A 1 80 ? -14.395 -22.831 -15.383 1.00 87.38 80 THR A CA 1
ATOM 613 C C . THR A 1 80 ? -15.191 -22.874 -14.078 1.00 87.38 80 THR A C 1
ATOM 615 O O . THR A 1 80 ? -16.359 -23.263 -14.078 1.00 87.38 80 THR A O 1
ATOM 618 N N . VAL A 1 81 ? -14.567 -22.504 -12.957 1.00 94.25 81 VAL A N 1
ATOM 619 C CA . VAL A 1 81 ? -15.176 -22.631 -11.623 1.00 94.25 81 VAL A CA 1
ATOM 620 C C . VAL A 1 81 ? -15.721 -21.323 -11.055 1.00 94.25 81 VAL A C 1
ATOM 622 O O . VAL A 1 81 ? -16.463 -21.380 -10.082 1.00 94.25 81 VAL A O 1
ATOM 625 N N . LYS A 1 82 ? -15.386 -20.165 -11.642 1.00 89.81 82 LYS A N 1
ATOM 626 C CA . LYS A 1 82 ? -15.722 -18.826 -11.114 1.00 89.81 82 LYS A CA 1
ATOM 627 C C . LYS A 1 82 ? -17.217 -18.592 -10.868 1.00 89.81 82 LYS A C 1
ATOM 629 O O . LYS A 1 82 ? -17.559 -17.875 -9.938 1.00 89.81 82 LYS A O 1
ATOM 634 N N . ASP A 1 83 ? -18.089 -19.227 -11.653 1.00 87.62 83 ASP A N 1
ATOM 635 C CA . ASP A 1 83 ? -19.546 -19.055 -11.554 1.00 87.62 83 ASP A CA 1
ATOM 636 C C . ASP A 1 83 ? -20.189 -19.998 -10.519 1.00 87.62 83 ASP A C 1
ATOM 638 O O . ASP A 1 83 ? -21.411 -20.039 -10.362 1.00 87.62 83 ASP A O 1
ATOM 642 N N . PHE A 1 84 ? -19.377 -20.796 -9.819 1.00 88.44 84 PHE A N 1
ATOM 643 C CA . PHE A 1 84 ? -19.825 -21.743 -8.809 1.00 88.44 84 PHE A CA 1
ATOM 644 C C . PHE A 1 84 ? -19.318 -21.323 -7.434 1.00 88.44 84 PHE A C 1
ATOM 646 O O . PHE A 1 84 ? -18.121 -21.192 -7.193 1.00 88.44 84 PHE A O 1
ATOM 653 N N . GLU A 1 85 ? -20.244 -21.167 -6.498 1.00 86.25 85 GLU A N 1
ATOM 654 C CA . GLU A 1 85 ? -19.914 -20.841 -5.117 1.00 86.25 85 GLU A CA 1
ATOM 655 C C . GLU A 1 85 ? -19.266 -22.054 -4.422 1.00 86.25 85 GLU A C 1
ATOM 657 O O . GLU A 1 85 ? -19.929 -23.070 -4.177 1.00 86.25 85 GLU A O 1
ATOM 662 N N . MET A 1 86 ? -17.982 -21.931 -4.079 1.00 90.81 86 MET A N 1
ATOM 663 C CA . MET A 1 86 ? -17.192 -22.979 -3.427 1.00 90.81 86 MET A CA 1
ATOM 664 C C . MET A 1 86 ? -17.163 -22.798 -1.910 1.00 90.81 86 MET A C 1
ATOM 666 O O . MET A 1 86 ? -16.857 -21.717 -1.413 1.00 90.81 86 MET A O 1
ATOM 670 N N . ASP A 1 87 ? -17.429 -23.874 -1.170 1.00 93.50 87 ASP A N 1
ATOM 671 C CA . ASP A 1 87 ? -17.246 -23.899 0.284 1.00 93.50 87 ASP A CA 1
ATOM 672 C C . ASP A 1 87 ? -15.812 -24.286 0.672 1.00 93.50 87 ASP A C 1
ATOM 674 O O . ASP A 1 87 ? -15.310 -23.872 1.715 1.00 93.50 87 ASP A O 1
ATOM 678 N N . LEU A 1 88 ? -15.166 -25.118 -0.147 1.00 93.75 88 LEU A N 1
ATOM 679 C CA . LEU A 1 88 ? -13.824 -25.651 0.075 1.00 93.75 88 LEU A CA 1
ATOM 680 C C . LEU A 1 88 ? -12.779 -24.946 -0.810 1.00 93.75 88 LEU A C 1
ATOM 682 O O . LEU A 1 88 ? -13.140 -24.362 -1.833 1.00 93.75 88 LEU A O 1
ATOM 686 N N . PRO A 1 89 ? -11.478 -25.026 -0.466 1.00 95.06 89 PRO A N 1
ATOM 687 C CA . PRO A 1 89 ? -10.404 -24.524 -1.320 1.00 95.06 89 PRO A CA 1
ATOM 688 C C . PRO A 1 89 ? -10.410 -25.145 -2.724 1.00 95.06 89 PRO A C 1
ATOM 690 O O . PRO A 1 89 ? -10.768 -26.312 -2.895 1.00 95.06 89 PRO A O 1
ATOM 693 N N . LEU A 1 90 ? -9.947 -24.378 -3.712 1.00 97.88 90 LEU A N 1
ATOM 694 C CA . LEU A 1 90 ? -9.634 -24.886 -5.044 1.00 97.88 90 LEU A CA 1
ATOM 695 C C . LEU A 1 90 ? -8.372 -25.747 -4.982 1.00 97.88 90 LEU A C 1
ATOM 697 O O . LEU A 1 90 ? -7.364 -25.344 -4.402 1.00 97.88 90 LEU A O 1
ATOM 701 N N . VAL A 1 91 ? -8.423 -26.933 -5.577 1.00 98.62 91 VAL A N 1
ATOM 702 C CA . VAL A 1 91 ? -7.354 -27.921 -5.438 1.00 98.62 91 VAL A CA 1
ATOM 703 C C . VAL A 1 91 ? -6.534 -28.037 -6.720 1.00 98.62 91 VAL A C 1
ATOM 705 O O . VAL A 1 91 ? -7.085 -28.286 -7.792 1.00 98.62 91 VAL A O 1
ATOM 708 N N . LEU A 1 92 ? -5.211 -27.923 -6.597 1.00 98.56 92 LEU A N 1
ATOM 709 C CA . LEU A 1 92 ? -4.283 -28.432 -7.606 1.00 98.56 92 LEU A CA 1
ATOM 710 C C . LEU A 1 92 ? -4.056 -29.924 -7.363 1.00 98.56 92 LEU A C 1
ATOM 712 O O . LEU A 1 92 ? -3.472 -30.291 -6.347 1.00 98.56 92 LEU A O 1
ATOM 716 N N . ASP A 1 93 ? -4.490 -30.766 -8.290 1.00 98.44 93 ASP A N 1
ATOM 717 C CA . ASP A 1 93 ? -4.230 -32.202 -8.296 1.00 98.44 93 ASP A CA 1
ATOM 718 C C . ASP A 1 93 ? -2.981 -32.481 -9.150 1.00 98.44 93 ASP A C 1
ATOM 720 O O . ASP A 1 93 ? -2.993 -32.301 -10.371 1.00 98.44 93 ASP A O 1
ATOM 724 N N . ILE A 1 94 ? -1.877 -32.847 -8.484 1.00 97.12 94 ILE A N 1
ATOM 725 C CA . ILE A 1 94 ? -0.583 -33.115 -9.116 1.00 97.12 94 ILE A CA 1
ATOM 726 C C . ILE A 1 94 ? -0.048 -34.506 -8.755 1.00 97.12 94 ILE A C 1
ATOM 728 O O . ILE A 1 94 ? 0.435 -34.778 -7.652 1.00 97.12 94 ILE A O 1
ATOM 732 N N . GLU A 1 95 ? -0.086 -35.391 -9.747 1.00 92.50 95 GLU A N 1
ATOM 733 C CA . GLU A 1 95 ? 0.279 -36.806 -9.594 1.00 92.50 95 GLU A CA 1
ATOM 734 C C . GLU A 1 95 ? 1.375 -37.263 -10.562 1.00 92.50 95 GLU A C 1
ATOM 736 O O . GLU A 1 95 ? 1.930 -38.353 -10.420 1.00 92.50 95 GLU A O 1
ATOM 741 N N . THR A 1 96 ? 1.705 -36.450 -11.565 1.00 90.06 96 THR A N 1
ATOM 742 C CA . THR A 1 96 ? 2.637 -36.833 -12.629 1.00 90.06 96 THR A CA 1
ATOM 743 C C . THR A 1 96 ? 3.589 -35.702 -12.985 1.00 90.06 96 THR A C 1
ATOM 745 O O . THR A 1 96 ? 3.195 -34.543 -13.031 1.00 90.06 96 THR A O 1
ATOM 748 N N . ASP A 1 97 ? 4.834 -36.057 -13.301 1.00 88.19 97 ASP A N 1
ATOM 749 C CA . ASP A 1 97 ? 5.817 -35.173 -13.937 1.00 88.19 97 ASP A CA 1
ATOM 750 C C . ASP A 1 97 ? 5.853 -35.497 -15.440 1.00 88.19 97 ASP A C 1
ATOM 752 O O . ASP A 1 97 ? 6.741 -36.210 -15.910 1.00 88.19 97 ASP A O 1
ATOM 756 N N . GLU A 1 98 ? 4.829 -35.071 -16.191 1.00 77.31 98 GLU A N 1
ATOM 757 C CA . GLU A 1 98 ? 4.669 -35.471 -17.603 1.00 77.31 98 GLU A CA 1
ATOM 758 C C . GLU A 1 98 ? 5.806 -34.985 -18.512 1.00 77.31 98 GLU A C 1
ATOM 760 O O . GLU A 1 98 ? 6.041 -35.565 -19.572 1.00 77.31 98 GLU A O 1
ATOM 765 N N . GLY A 1 99 ? 6.494 -33.910 -18.124 1.00 79.44 99 GLY A N 1
ATOM 766 C CA . GLY A 1 99 ? 7.644 -33.372 -18.850 1.00 79.44 99 GLY A CA 1
ATOM 767 C C . GLY A 1 99 ? 8.985 -33.924 -18.370 1.00 79.44 99 GLY A C 1
ATOM 768 O O . GLY A 1 99 ? 10.008 -33.615 -18.977 1.00 79.44 99 GLY A O 1
ATOM 769 N N . ASN A 1 100 ? 8.991 -34.725 -17.297 1.00 88.81 100 ASN A N 1
ATOM 770 C CA . ASN A 1 100 ? 10.193 -35.132 -16.568 1.00 88.81 100 ASN A CA 1
ATOM 771 C C . ASN A 1 100 ? 11.116 -33.935 -16.263 1.00 88.81 100 ASN A C 1
ATOM 773 O O . ASN A 1 100 ? 12.336 -34.015 -16.423 1.00 88.81 100 ASN A O 1
ATOM 777 N N . ILE A 1 101 ? 10.518 -32.806 -15.867 1.00 87.25 101 ILE A N 1
ATOM 778 C CA . ILE A 1 101 ? 11.218 -31.527 -15.672 1.00 87.25 101 ILE A CA 1
ATOM 779 C C . ILE A 1 101 ? 11.962 -31.465 -14.336 1.00 87.25 101 ILE A C 1
ATOM 781 O O . ILE A 1 101 ? 12.769 -30.566 -14.099 1.00 87.25 101 ILE A O 1
ATOM 785 N N . GLY A 1 102 ? 11.732 -32.453 -13.469 1.00 88.25 102 GLY A N 1
ATOM 786 C CA . GLY A 1 102 ? 12.429 -32.604 -12.204 1.00 88.25 102 GLY A CA 1
ATOM 787 C C . GLY A 1 102 ? 11.793 -31.810 -11.065 1.00 88.25 102 GLY A C 1
ATOM 788 O O . GLY A 1 102 ? 11.053 -30.847 -11.261 1.00 88.25 102 GLY A O 1
ATOM 789 N N . LYS A 1 103 ? 12.114 -32.224 -9.832 1.00 90.12 103 LYS A N 1
ATOM 790 C CA . LYS A 1 103 ? 11.441 -31.771 -8.602 1.00 90.12 103 LYS A CA 1
ATOM 791 C C . LYS A 1 103 ? 11.396 -30.250 -8.444 1.00 90.12 103 LYS A C 1
ATOM 793 O O . LYS A 1 103 ? 10.366 -29.715 -8.049 1.00 90.12 103 LYS A O 1
ATOM 798 N N . SER A 1 104 ? 12.497 -29.560 -8.747 1.00 87.31 104 SER A N 1
ATOM 799 C CA . SER A 1 104 ? 12.585 -28.102 -8.593 1.00 87.31 104 SER A CA 1
ATOM 800 C C . SER A 1 104 ? 11.656 -27.367 -9.565 1.00 87.31 104 SER A C 1
ATOM 802 O O . SER A 1 104 ? 10.806 -26.590 -9.135 1.00 87.31 104 SER A O 1
ATOM 804 N N . ALA A 1 105 ? 11.749 -27.674 -10.863 1.00 79.00 105 ALA A N 1
ATOM 805 C CA . ALA A 1 105 ? 10.926 -27.035 -11.889 1.00 79.00 105 ALA A CA 1
ATOM 806 C C . ALA A 1 105 ? 9.438 -27.364 -11.712 1.00 79.00 105 ALA A C 1
ATOM 808 O O . ALA A 1 105 ? 8.589 -26.486 -11.835 1.00 79.00 105 ALA A O 1
ATOM 809 N N . LEU A 1 106 ? 9.122 -28.606 -11.340 1.00 91.19 106 LEU A N 1
ATOM 810 C CA . LEU A 1 106 ? 7.748 -29.012 -11.069 1.00 91.19 106 LEU A CA 1
ATOM 811 C C . LEU A 1 106 ? 7.166 -28.304 -9.840 1.00 91.19 106 LEU A C 1
ATOM 813 O O . LEU A 1 106 ? 6.004 -27.907 -9.853 1.00 91.19 106 LEU A O 1
ATOM 817 N N . THR A 1 107 ? 7.987 -28.085 -8.807 1.00 92.31 107 THR A N 1
ATOM 818 C CA . THR A 1 107 ? 7.609 -27.288 -7.628 1.00 92.31 107 THR A CA 1
ATOM 819 C C . THR A 1 107 ? 7.325 -25.843 -8.016 1.00 92.31 107 THR A C 1
ATOM 821 O O . THR A 1 107 ? 6.296 -25.305 -7.618 1.00 92.31 107 THR A O 1
ATOM 824 N N . ALA A 1 108 ? 8.189 -25.221 -8.820 1.00 79.12 108 ALA A N 1
ATOM 825 C CA . ALA A 1 108 ? 7.984 -23.852 -9.294 1.00 79.12 108 ALA A CA 1
ATOM 826 C C . ALA A 1 108 ? 6.691 -23.710 -10.120 1.00 79.12 108 ALA A C 1
ATOM 828 O O . ALA A 1 108 ? 5.926 -22.764 -9.920 1.00 79.12 108 ALA A O 1
ATOM 829 N N . ALA A 1 109 ? 6.403 -24.684 -10.986 1.00 82.69 109 ALA A N 1
ATOM 830 C CA . ALA A 1 109 ? 5.190 -24.703 -11.795 1.00 82.69 109 ALA A CA 1
ATOM 831 C C . ALA A 1 109 ? 3.928 -24.882 -10.930 1.00 82.69 109 ALA A C 1
ATOM 833 O O . ALA A 1 109 ? 2.973 -24.119 -11.065 1.00 82.69 109 ALA A O 1
ATOM 834 N N . ALA A 1 110 ? 3.947 -25.810 -9.968 1.00 91.00 110 ALA A N 1
ATOM 835 C CA . ALA A 1 110 ? 2.843 -25.992 -9.025 1.00 91.00 110 ALA A CA 1
ATOM 836 C C . ALA A 1 110 ? 2.584 -24.739 -8.169 1.00 91.00 110 ALA A C 1
ATOM 838 O O . ALA A 1 110 ? 1.429 -24.359 -7.974 1.00 91.00 110 ALA A O 1
ATOM 839 N N . ARG A 1 111 ? 3.646 -24.061 -7.708 1.00 92.94 111 ARG A N 1
ATOM 840 C CA . ARG A 1 111 ? 3.537 -22.773 -7.003 1.00 92.94 111 ARG A CA 1
ATOM 841 C C . ARG A 1 111 ? 2.930 -21.699 -7.896 1.00 92.94 111 ARG A C 1
ATOM 843 O O . ARG A 1 111 ? 1.987 -21.050 -7.478 1.00 92.94 111 ARG A O 1
ATOM 850 N N . THR A 1 112 ? 3.363 -21.599 -9.153 1.00 82.81 112 THR A N 1
ATOM 851 C CA . THR A 1 112 ? 2.794 -20.645 -10.124 1.00 82.81 112 THR A CA 1
ATOM 852 C C . THR A 1 112 ? 1.282 -20.834 -10.282 1.00 82.81 112 THR A C 1
ATOM 854 O O . THR A 1 112 ? 0.532 -19.859 -10.281 1.00 82.81 112 THR A O 1
ATOM 857 N N . PHE A 1 113 ? 0.818 -22.083 -10.367 1.00 96.69 113 PHE A N 1
ATOM 858 C CA . PHE A 1 113 ? -0.609 -22.395 -10.436 1.00 96.69 113 PHE A CA 1
ATOM 859 C C . PHE A 1 113 ? -1.362 -21.945 -9.171 1.00 96.69 113 PHE A C 1
ATOM 861 O O . PHE A 1 113 ? -2.385 -21.264 -9.253 1.00 96.69 113 PHE A O 1
ATOM 868 N N . LEU A 1 114 ? -0.864 -22.333 -7.994 1.00 92.38 114 LEU A N 1
ATOM 869 C CA . LEU A 1 114 ? -1.515 -22.072 -6.707 1.00 92.38 114 LEU A CA 1
ATOM 870 C C . LEU A 1 114 ? -1.487 -20.585 -6.339 1.00 92.38 114 LEU A C 1
ATOM 872 O O . LEU A 1 114 ? -2.512 -20.034 -5.941 1.00 92.38 114 LEU A O 1
ATOM 876 N N . ASP A 1 115 ? -0.348 -19.924 -6.522 1.00 84.00 115 ASP A N 1
ATOM 877 C CA . ASP A 1 115 ? -0.151 -18.510 -6.209 1.00 84.00 115 ASP A CA 1
ATOM 878 C C . ASP A 1 115 ? -0.965 -17.616 -7.142 1.00 84.00 115 ASP A C 1
ATOM 880 O O . ASP A 1 115 ? -1.509 -16.607 -6.695 1.00 84.00 115 ASP A O 1
ATOM 884 N N . TYR A 1 116 ? -1.153 -18.016 -8.408 1.00 87.38 116 TYR A N 1
ATOM 885 C CA . TYR A 1 116 ? -2.112 -17.346 -9.280 1.00 87.38 116 TYR A CA 1
ATOM 886 C C . TYR A 1 116 ? -3.521 -17.396 -8.680 1.00 87.38 116 TYR A C 1
ATOM 888 O O . TYR A 1 116 ? -4.140 -16.349 -8.518 1.00 87.38 116 TYR A O 1
ATOM 896 N N . LEU A 1 117 ? -4.026 -18.563 -8.275 1.00 84.19 117 LEU A N 1
ATOM 897 C CA . LEU A 1 117 ? -5.363 -18.660 -7.674 1.00 84.19 117 LEU A CA 1
ATOM 898 C C . LEU A 1 117 ? -5.477 -17.866 -6.359 1.00 84.19 117 LEU A C 1
ATOM 900 O O . LEU A 1 117 ? -6.495 -17.208 -6.140 1.00 84.19 117 LEU A O 1
ATOM 904 N N . ILE A 1 118 ? -4.428 -17.861 -5.528 1.00 84.69 118 ILE A N 1
ATOM 905 C CA . ILE A 1 118 ? -4.350 -17.016 -4.324 1.00 84.69 118 ILE A CA 1
ATOM 906 C C . ILE A 1 118 ? -4.431 -15.533 -4.703 1.00 84.69 118 ILE A C 1
ATOM 908 O O . ILE A 1 118 ? -5.199 -14.793 -4.087 1.00 84.69 118 ILE A O 1
ATOM 912 N N . SER A 1 119 ? -3.707 -15.098 -5.741 1.00 74.19 119 SER A N 1
ATOM 913 C CA . SER A 1 119 ? -3.756 -13.713 -6.238 1.00 74.19 119 SER A CA 1
ATOM 914 C C . SER A 1 119 ? -5.154 -13.303 -6.717 1.00 74.19 119 SER A C 1
ATOM 916 O O . SER A 1 119 ? -5.506 -12.129 -6.666 1.00 74.19 119 SER A O 1
ATOM 918 N N . GLN A 1 120 ? -5.973 -14.274 -7.135 1.00 86.50 120 GLN A N 1
ATOM 919 C CA . GLN A 1 120 ? -7.370 -14.085 -7.534 1.00 86.50 120 GLN A CA 1
ATOM 920 C C . GLN A 1 120 ? -8.351 -14.219 -6.351 1.00 86.50 120 GLN A C 1
ATOM 922 O O . GLN A 1 120 ? -9.549 -14.421 -6.547 1.00 86.50 120 GLN A O 1
ATOM 927 N N . GLY A 1 121 ? -7.848 -14.150 -5.113 1.00 83.06 121 GLY A N 1
ATOM 928 C CA . GLY A 1 121 ? -8.639 -14.197 -3.882 1.00 83.06 121 GLY A CA 1
ATOM 929 C C . GLY A 1 121 ? -9.172 -15.584 -3.519 1.00 83.06 121 GLY A C 1
ATOM 930 O O . GLY A 1 121 ? -10.039 -15.702 -2.651 1.00 83.06 121 GLY A O 1
ATOM 931 N N . ARG A 1 122 ? -8.692 -16.655 -4.165 1.00 90.25 122 ARG A N 1
ATOM 932 C CA . ARG A 1 122 ? -9.181 -18.017 -3.919 1.00 90.25 122 ARG A CA 1
ATOM 933 C C . ARG A 1 122 ? -8.361 -18.704 -2.831 1.00 90.25 122 ARG A C 1
ATOM 935 O O . ARG A 1 122 ? -7.135 -18.665 -2.829 1.00 90.25 122 ARG A O 1
ATOM 942 N N . LYS A 1 123 ? -9.048 -19.398 -1.916 1.00 93.00 123 LYS A N 1
ATOM 943 C CA . LYS A 1 123 ? -8.400 -20.371 -1.023 1.00 93.00 123 LYS A CA 1
ATOM 944 C C . LYS A 1 123 ? -7.928 -21.551 -1.869 1.00 93.00 123 LYS A C 1
ATOM 946 O O . LYS A 1 123 ? -8.695 -22.031 -2.705 1.00 93.00 123 LYS A O 1
ATOM 951 N N . VAL A 1 124 ? -6.718 -22.044 -1.617 1.00 96.50 124 VAL A N 1
ATOM 952 C CA . VAL A 1 124 ? -6.135 -23.161 -2.374 1.00 96.50 124 VAL A CA 1
ATOM 953 C C . VAL A 1 124 ? -5.686 -24.315 -1.484 1.00 96.50 124 VAL A C 1
ATOM 955 O O . VAL A 1 124 ? -5.481 -24.151 -0.281 1.00 96.50 124 VAL A O 1
ATOM 958 N N . MET A 1 125 ? -5.539 -25.488 -2.087 1.00 96.94 125 MET A N 1
ATOM 959 C CA . MET A 1 125 ? -4.993 -26.699 -1.479 1.00 96.94 125 MET A CA 1
ATOM 960 C C . MET A 1 125 ? -4.286 -27.517 -2.562 1.00 96.94 125 MET A C 1
ATOM 962 O O . MET A 1 125 ? -4.625 -27.423 -3.740 1.00 96.94 125 MET A O 1
ATOM 966 N N . ILE A 1 126 ? -3.292 -28.309 -2.180 1.00 98.00 126 ILE A N 1
ATOM 967 C CA . ILE A 1 126 ? -2.574 -29.186 -3.108 1.00 98.00 126 ILE A CA 1
ATOM 968 C C . ILE A 1 126 ? -2.883 -30.641 -2.786 1.00 98.00 126 ILE A C 1
ATOM 970 O O . ILE A 1 126 ? -2.773 -31.059 -1.633 1.00 98.00 126 ILE A O 1
ATOM 974 N N . TYR A 1 127 ? -3.277 -31.396 -3.807 1.00 98.31 127 TYR A N 1
ATOM 975 C CA . TYR A 1 127 ? -3.452 -32.835 -3.748 1.00 98.31 127 TYR A CA 1
ATOM 976 C C . TYR A 1 127 ? -2.292 -33.563 -4.415 1.00 98.31 127 TYR A C 1
ATOM 978 O O . TYR A 1 127 ? -1.833 -33.180 -5.492 1.00 98.31 127 TYR A O 1
ATOM 986 N N . THR A 1 128 ? -1.829 -34.628 -3.763 1.00 97.38 128 THR A N 1
ATOM 987 C CA . THR A 1 128 ? -0.874 -35.583 -4.329 1.00 97.38 128 THR A CA 1
ATOM 988 C C . THR A 1 128 ? -0.873 -36.888 -3.515 1.00 97.38 128 THR A C 1
ATOM 990 O O . THR A 1 128 ? -1.511 -36.980 -2.464 1.00 97.38 128 THR A O 1
ATOM 993 N N . TYR A 1 129 ? -0.114 -37.902 -3.940 1.00 96.12 129 TYR A N 1
ATOM 994 C CA . TYR A 1 129 ? 0.079 -39.150 -3.189 1.00 96.12 129 TYR A CA 1
ATOM 995 C C . TYR A 1 129 ? 1.453 -39.222 -2.508 1.00 96.12 129 TYR A C 1
ATOM 997 O O . TYR A 1 129 ? 2.425 -38.612 -2.958 1.00 96.12 129 TYR A O 1
ATOM 1005 N N . LEU A 1 130 ? 1.564 -40.009 -1.427 1.00 93.31 130 LEU A N 1
ATOM 1006 C CA . LEU A 1 130 ? 2.737 -40.016 -0.529 1.00 93.31 130 LEU A CA 1
ATOM 1007 C C . LEU A 1 130 ? 4.094 -40.130 -1.246 1.00 93.31 130 LEU A C 1
ATOM 1009 O O . LEU A 1 130 ? 5.013 -39.359 -0.972 1.00 93.31 130 LEU A O 1
ATOM 1013 N N . SER A 1 131 ? 4.229 -41.074 -2.178 1.00 92.88 131 SER A N 1
ATOM 1014 C CA . SER A 1 131 ? 5.492 -41.264 -2.902 1.00 92.88 131 SER A CA 1
ATOM 1015 C C . SER A 1 131 ? 5.831 -40.073 -3.806 1.00 92.88 131 SER A C 1
ATOM 1017 O O . SER A 1 131 ? 7.010 -39.786 -4.003 1.00 92.88 131 SER A O 1
ATOM 1019 N N . PHE A 1 132 ? 4.842 -39.377 -4.367 1.00 95.75 132 PHE A N 1
ATOM 1020 C CA . PHE A 1 132 ? 5.079 -38.188 -5.185 1.00 95.75 132 PHE A CA 1
ATOM 1021 C C . PHE A 1 132 ? 5.441 -36.987 -4.313 1.00 95.75 132 PHE A C 1
ATOM 1023 O O . PHE A 1 132 ? 6.451 -36.333 -4.568 1.00 95.75 132 PHE A O 1
ATOM 1030 N N . TYR A 1 133 ? 4.699 -36.778 -3.223 1.00 94.25 133 TYR A N 1
ATOM 1031 C CA . TYR A 1 133 ? 4.994 -35.771 -2.202 1.00 94.25 133 TYR A CA 1
ATOM 1032 C C . TYR A 1 133 ? 6.452 -35.839 -1.724 1.00 94.25 133 TYR A C 1
ATOM 1034 O O . TYR A 1 133 ? 7.160 -34.839 -1.713 1.00 94.25 133 TYR A O 1
ATOM 1042 N N . GLN A 1 134 ? 6.947 -37.033 -1.389 1.00 92.12 134 GLN A N 1
ATOM 1043 C CA . GLN A 1 134 ? 8.312 -37.188 -0.876 1.00 92.12 134 GLN A CA 1
ATOM 1044 C C . GLN A 1 134 ? 9.380 -36.924 -1.955 1.00 92.12 134 GLN A C 1
ATOM 1046 O O . GLN A 1 134 ? 10.407 -36.287 -1.696 1.00 92.12 134 GLN A O 1
ATOM 1051 N N . ASN A 1 135 ? 9.140 -37.381 -3.187 1.00 93.06 135 ASN A N 1
ATOM 1052 C CA . ASN A 1 135 ? 10.200 -37.513 -4.189 1.00 93.06 135 ASN A CA 1
ATOM 1053 C C . ASN A 1 135 ? 10.150 -36.486 -5.328 1.00 93.06 135 ASN A C 1
ATOM 1055 O O . ASN A 1 135 ? 11.163 -36.294 -6.001 1.00 93.06 135 ASN A O 1
ATOM 1059 N N . LYS A 1 136 ? 9.006 -35.843 -5.582 1.00 94.06 136 LYS A N 1
ATOM 1060 C CA . LYS A 1 136 ? 8.757 -35.106 -6.833 1.00 94.06 136 LYS A CA 1
ATOM 1061 C C . LYS A 1 136 ? 8.286 -33.668 -6.663 1.00 94.06 136 LYS A C 1
ATOM 1063 O O . LYS A 1 136 ? 8.468 -32.899 -7.597 1.00 94.06 136 LYS A O 1
ATOM 1068 N N . ILE A 1 137 ? 7.774 -33.277 -5.501 1.00 93.94 137 ILE A N 1
ATOM 1069 C CA . ILE A 1 137 ? 7.287 -31.911 -5.270 1.00 93.94 137 ILE A CA 1
ATOM 1070 C C . ILE A 1 137 ? 7.670 -31.422 -3.870 1.00 93.94 137 ILE A C 1
ATOM 1072 O O . ILE A 1 137 ? 7.939 -32.230 -2.983 1.00 93.94 137 ILE A O 1
ATOM 1076 N N . ASP A 1 138 ? 7.742 -30.110 -3.672 1.00 91.81 138 ASP A N 1
ATOM 1077 C CA . ASP A 1 138 ? 7.673 -29.490 -2.349 1.00 91.81 138 ASP A CA 1
ATOM 1078 C C . ASP A 1 138 ? 6.365 -28.699 -2.219 1.00 91.81 138 ASP A C 1
ATOM 1080 O O . ASP A 1 138 ? 6.192 -27.639 -2.814 1.00 91.81 138 ASP A O 1
ATOM 1084 N N . ALA A 1 139 ? 5.440 -29.237 -1.428 1.00 90.75 139 ALA A N 1
ATOM 1085 C CA . ALA A 1 139 ? 4.126 -28.648 -1.176 1.00 90.75 139 ALA A CA 1
ATOM 1086 C C . ALA A 1 139 ? 4.105 -27.700 0.042 1.00 90.75 139 ALA A C 1
ATOM 1088 O O . ALA A 1 139 ? 3.033 -27.284 0.484 1.00 90.75 139 ALA A O 1
ATOM 1089 N N . SER A 1 140 ? 5.266 -27.369 0.617 1.00 87.81 140 SER A N 1
ATOM 1090 C CA . SER A 1 140 ? 5.353 -26.508 1.801 1.00 87.81 140 SER A CA 1
ATOM 1091 C C . SER A 1 140 ? 4.732 -25.132 1.545 1.00 87.81 140 SER A C 1
ATOM 1093 O O . SER A 1 140 ? 5.016 -24.486 0.534 1.00 87.81 140 SER A O 1
ATOM 1095 N N . GLY A 1 141 ? 3.917 -24.662 2.491 1.00 86.31 141 GLY A N 1
ATOM 1096 C CA . GLY A 1 141 ? 3.217 -23.375 2.402 1.00 86.31 141 GLY A CA 1
ATOM 1097 C C . GLY A 1 141 ? 1.761 -23.465 1.936 1.00 86.31 141 GLY A C 1
ATOM 1098 O O . GLY A 1 141 ? 1.059 -22.464 2.023 1.00 86.31 141 GLY A O 1
ATOM 1099 N N . TYR A 1 142 ? 1.277 -24.645 1.530 1.00 92.81 142 TYR A N 1
ATOM 1100 C CA . TYR A 1 142 ? -0.130 -24.860 1.170 1.00 92.81 142 TYR A CA 1
ATOM 1101 C C . TYR A 1 142 ? -0.763 -25.972 2.022 1.00 92.81 142 TYR A C 1
ATOM 1103 O O . TYR A 1 142 ? -0.068 -26.922 2.394 1.00 92.81 142 TYR A O 1
ATOM 1111 N N . PRO A 1 143 ? -2.077 -25.900 2.322 1.00 95.12 143 PRO A N 1
ATOM 1112 C CA . PRO A 1 143 ? -2.813 -27.027 2.889 1.00 95.12 143 PRO A CA 1
ATOM 1113 C C . PRO A 1 143 ? -2.663 -28.266 2.006 1.00 95.12 143 PRO A C 1
ATOM 1115 O O . PRO A 1 143 ? -2.764 -28.173 0.781 1.00 95.12 143 PRO A O 1
ATOM 1118 N N . LEU A 1 144 ? -2.427 -29.420 2.630 1.00 95.81 144 LEU A N 1
ATOM 1119 C CA . LEU A 1 144 ? -2.110 -30.662 1.930 1.00 95.81 144 LEU A CA 1
ATOM 1120 C C . LEU A 1 144 ? -3.293 -31.632 1.979 1.00 95.81 144 LEU A C 1
ATOM 1122 O O . LEU A 1 144 ? -3.723 -32.057 3.053 1.00 95.81 144 LEU A O 1
ATOM 1126 N N . TRP A 1 145 ? -3.769 -32.036 0.808 1.00 97.62 145 TRP A N 1
ATOM 1127 C CA . TRP A 1 145 ? -4.622 -33.200 0.630 1.00 97.62 145 TRP A CA 1
ATOM 1128 C C . TRP A 1 145 ? -3.752 -34.384 0.188 1.00 97.62 145 TRP A C 1
ATOM 1130 O O . TRP A 1 145 ? -3.211 -34.395 -0.911 1.00 97.62 145 TRP A O 1
ATOM 1140 N N . ILE A 1 146 ? -3.551 -35.371 1.062 1.00 96.94 146 ILE A N 1
ATOM 1141 C CA . ILE A 1 146 ? -2.626 -36.481 0.799 1.00 96.94 146 ILE A CA 1
ATOM 1142 C C . ILE A 1 146 ? -3.368 -37.795 0.560 1.00 96.94 146 ILE A C 1
ATOM 1144 O O . ILE A 1 146 ? -4.188 -38.212 1.381 1.00 96.94 146 ILE A O 1
ATOM 1148 N N . ALA A 1 147 ? -3.031 -38.491 -0.525 1.00 96.88 147 ALA A N 1
ATOM 1149 C CA . ALA A 1 147 ? -3.422 -39.880 -0.729 1.00 96.88 147 ALA A CA 1
ATOM 1150 C C . ALA A 1 147 ? -2.420 -40.837 -0.074 1.00 96.88 147 ALA A C 1
ATOM 1152 O O . ALA A 1 147 ? -1.225 -40.873 -0.403 1.00 96.88 147 ALA A O 1
ATOM 1153 N N . ARG A 1 148 ? -2.924 -41.631 0.877 1.00 95.19 148 ARG A N 1
ATOM 1154 C CA . ARG A 1 148 ? -2.157 -42.662 1.585 1.00 95.19 148 ARG A CA 1
ATOM 1155 C C . ARG A 1 148 ? -3.077 -43.797 2.020 1.00 95.19 148 ARG A C 1
ATOM 1157 O O . ARG A 1 148 ? -3.727 -43.716 3.056 1.00 95.19 148 ARG A O 1
ATOM 1164 N N . TYR A 1 149 ? -3.096 -44.878 1.246 1.00 93.56 149 TYR A N 1
ATOM 1165 C CA . TYR A 1 149 ? -3.926 -46.047 1.541 1.00 93.56 149 TYR A CA 1
ATOM 1166 C C . TYR A 1 149 ? -3.228 -46.948 2.560 1.00 93.56 149 TYR A C 1
ATOM 1168 O O . TYR A 1 149 ? -2.219 -47.588 2.262 1.00 93.56 149 TYR A O 1
ATOM 1176 N N . THR A 1 150 ? -3.743 -46.950 3.785 1.00 87.38 150 THR A N 1
ATOM 1177 C CA . THR A 1 150 ? -3.223 -47.725 4.915 1.00 87.38 150 THR A CA 1
ATOM 1178 C C . THR A 1 150 ? -4.378 -48.216 5.780 1.00 87.38 150 THR A C 1
ATOM 1180 O O . THR A 1 150 ? -5.461 -47.637 5.778 1.00 87.38 150 THR A O 1
ATOM 1183 N N . THR A 1 151 ? -4.151 -49.292 6.528 1.00 84.44 151 THR A N 1
ATOM 1184 C CA . THR A 1 151 ? -5.097 -49.794 7.535 1.00 84.44 151 THR A CA 1
ATOM 1185 C C . THR A 1 151 ? -4.926 -49.111 8.894 1.00 84.44 151 THR A C 1
ATOM 1187 O O . THR A 1 151 ? -5.671 -49.414 9.823 1.00 84.44 151 THR A O 1
ATOM 1190 N N . ALA A 1 152 ? -3.923 -48.238 9.040 1.00 84.38 152 ALA A N 1
ATOM 1191 C CA . ALA A 1 152 ? -3.728 -47.431 10.239 1.00 84.38 152 ALA A CA 1
ATOM 1192 C C . ALA A 1 152 ? -4.863 -46.407 10.412 1.00 84.38 152 ALA A C 1
ATOM 1194 O O . ALA A 1 152 ? -5.539 -46.039 9.454 1.00 84.38 152 ALA A O 1
ATOM 1195 N N . SER A 1 153 ? -5.075 -45.945 11.646 1.00 81.44 153 SER A N 1
ATOM 1196 C CA . SER A 1 153 ? -6.122 -44.966 11.964 1.00 81.44 153 SER A CA 1
ATOM 1197 C C . SER A 1 153 ? -5.833 -43.555 11.445 1.00 81.44 153 SER A C 1
ATOM 1199 O O . SER A 1 153 ? -6.770 -42.773 11.339 1.00 81.44 153 SER A O 1
ATOM 1201 N N . ASP A 1 154 ? -4.569 -43.263 11.129 1.00 81.81 154 ASP A N 1
ATOM 1202 C CA . ASP A 1 154 ? -4.066 -42.008 10.567 1.00 81.81 154 ASP A CA 1
ATOM 1203 C C . ASP A 1 154 ? -2.951 -42.309 9.554 1.00 81.81 154 ASP A C 1
ATOM 1205 O O . ASP A 1 154 ? -2.306 -43.365 9.647 1.00 81.81 154 ASP A O 1
ATOM 1209 N N . PRO A 1 155 ? -2.689 -41.407 8.591 1.00 85.88 155 PRO A N 1
ATOM 1210 C CA . PRO A 1 155 ? -1.580 -41.583 7.678 1.00 85.88 155 PRO A CA 1
ATOM 1211 C C . PRO A 1 155 ? -0.263 -41.309 8.420 1.00 85.88 155 PRO A C 1
ATOM 1213 O O . PRO A 1 155 ? -0.170 -40.442 9.287 1.00 85.88 155 PRO A O 1
ATOM 1216 N N . ASP A 1 156 ? 0.781 -42.047 8.060 1.00 87.00 156 ASP A N 1
ATOM 1217 C CA . ASP A 1 156 ? 2.145 -41.963 8.593 1.00 87.00 156 ASP A CA 1
ATOM 1218 C C . ASP A 1 156 ? 2.905 -40.722 8.077 1.00 87.00 156 ASP A C 1
ATOM 1220 O O . ASP A 1 156 ? 4.066 -40.789 7.677 1.00 87.00 156 ASP A O 1
ATOM 1224 N N . ILE A 1 157 ? 2.224 -39.576 8.070 1.00 85.62 157 ILE A N 1
ATOM 1225 C CA . ILE A 1 157 ? 2.701 -38.265 7.632 1.00 85.62 157 ILE A CA 1
ATOM 1226 C C . ILE A 1 157 ? 2.026 -37.179 8.476 1.00 85.62 157 ILE A C 1
ATOM 1228 O O . ILE A 1 157 ? 0.864 -37.301 8.858 1.00 85.62 157 ILE A O 1
ATOM 1232 N N . THR A 1 158 ? 2.750 -36.106 8.782 1.00 86.50 158 THR A N 1
ATOM 1233 C CA . THR A 1 158 ? 2.234 -34.958 9.539 1.00 86.50 158 THR A CA 1
ATOM 1234 C C . THR A 1 158 ? 1.909 -33.786 8.610 1.00 86.50 158 THR A C 1
ATOM 1236 O O . THR A 1 158 ? 2.365 -33.738 7.471 1.00 86.50 158 THR A O 1
ATOM 1239 N N . GLY A 1 159 ? 1.103 -32.830 9.083 1.00 85.50 159 GLY A N 1
ATOM 1240 C CA . GLY A 1 159 ? 0.823 -31.588 8.347 1.00 85.50 159 GLY A CA 1
ATOM 1241 C C . GLY A 1 159 ? -0.190 -31.704 7.201 1.00 85.50 159 GLY A C 1
ATOM 1242 O O . GLY A 1 159 ? -0.339 -30.762 6.429 1.00 85.50 159 GLY A O 1
ATOM 1243 N N . TRP A 1 160 ? -0.905 -32.825 7.085 1.00 92.06 160 TRP A N 1
ATOM 1244 C CA . TRP A 1 160 ? -2.020 -32.963 6.149 1.00 92.06 160 TRP A CA 1
ATOM 1245 C C . TRP A 1 160 ? -3.298 -32.310 6.694 1.00 92.06 160 TRP A C 1
ATOM 1247 O O . TRP A 1 160 ? -3.507 -32.184 7.899 1.00 92.06 160 TRP A O 1
ATOM 1257 N N . THR A 1 161 ? -4.156 -31.877 5.778 1.00 94.12 161 THR A N 1
ATOM 1258 C CA . THR A 1 161 ? -5.451 -31.235 6.040 1.00 94.12 161 THR A CA 1
ATOM 1259 C C . THR A 1 161 ? -6.603 -32.164 5.668 1.00 94.12 161 THR A C 1
ATOM 1261 O O . THR A 1 161 ? -7.553 -32.337 6.435 1.00 94.12 161 THR A O 1
ATOM 1264 N N . VAL A 1 162 ? -6.482 -32.807 4.504 1.00 96.25 162 VAL A N 1
ATOM 1265 C CA . VAL A 1 162 ? -7.396 -33.843 4.020 1.00 96.25 162 VAL A CA 1
ATOM 1266 C C . VAL A 1 162 ? -6.584 -35.098 3.718 1.00 96.25 162 VAL A C 1
ATOM 1268 O O . VAL A 1 162 ? -5.487 -35.031 3.170 1.00 96.25 162 VAL A O 1
ATOM 1271 N N . TRP A 1 163 ? -7.110 -36.254 4.088 1.00 96.69 163 TRP A N 1
ATOM 1272 C CA . TRP A 1 163 ? -6.494 -37.549 3.848 1.00 96.69 163 TRP A CA 1
ATOM 1273 C C . TRP A 1 163 ? -7.424 -38.412 3.000 1.00 96.69 163 TRP A C 1
ATOM 1275 O O . TRP A 1 163 ? -8.501 -38.794 3.462 1.00 96.69 163 TRP A O 1
ATOM 1285 N N . GLN A 1 164 ? -6.998 -38.742 1.780 1.00 97.56 164 GLN A N 1
ATOM 1286 C CA . GLN A 1 164 ? -7.643 -39.768 0.963 1.00 97.56 164 GLN A CA 1
ATOM 1287 C C . GLN A 1 164 ? -7.125 -41.134 1.418 1.00 97.56 164 GLN A C 1
ATOM 1289 O O . GLN A 1 164 ? -5.962 -41.495 1.197 1.00 97.56 164 GLN A O 1
ATOM 1294 N N . TYR A 1 165 ? -7.975 -41.876 2.125 1.00 93.88 165 TYR A N 1
ATOM 1295 C CA . TYR A 1 165 ? -7.568 -43.105 2.810 1.00 93.88 165 TYR A CA 1
ATOM 1296 C C . TYR A 1 165 ? -7.914 -44.371 2.027 1.00 93.88 165 TYR A C 1
ATOM 1298 O O . TYR A 1 165 ? -7.360 -45.435 2.307 1.00 93.88 165 TYR A O 1
ATOM 1306 N N . THR A 1 166 ? -8.800 -44.279 1.033 1.00 93.62 166 THR A N 1
ATOM 1307 C CA . THR A 1 166 ? -9.106 -45.384 0.121 1.00 93.62 166 THR A CA 1
ATOM 1308 C C . THR A 1 166 ? -9.688 -44.881 -1.196 1.00 93.62 166 THR A C 1
ATOM 1310 O O . THR A 1 166 ? -10.473 -43.938 -1.190 1.00 93.62 166 THR A O 1
ATOM 1313 N N . GLN A 1 167 ? -9.352 -45.575 -2.283 1.00 93.44 167 GLN A N 1
ATOM 1314 C CA . GLN A 1 167 ? -9.995 -45.465 -3.601 1.00 93.44 167 GLN A CA 1
ATOM 1315 C C . GLN A 1 167 ? -11.084 -46.522 -3.838 1.00 93.44 167 GLN A C 1
ATOM 1317 O O . GLN A 1 167 ? -11.782 -46.523 -4.847 1.00 93.44 167 GLN A O 1
ATOM 1322 N N . GLU A 1 168 ? -11.223 -47.478 -2.917 1.00 94.88 168 GLU A N 1
ATOM 1323 C CA . GLU A 1 168 ? -12.133 -48.623 -3.039 1.00 94.88 168 GLU A CA 1
ATOM 1324 C C . GLU A 1 168 ? -13.385 -48.459 -2.167 1.00 94.88 168 GLU A C 1
ATOM 1326 O O . GLU A 1 168 ? -14.048 -49.431 -1.797 1.00 94.88 168 GLU A O 1
ATOM 1331 N N . GLY A 1 169 ? -13.718 -47.215 -1.820 1.00 93.69 169 GLY A N 1
ATOM 1332 C CA . GLY A 1 169 ? -14.853 -46.903 -0.971 1.00 93.69 169 GLY A CA 1
ATOM 1333 C C . GLY A 1 169 ? -16.188 -47.323 -1.573 1.00 93.69 169 GLY A C 1
ATOM 1334 O O . GLY A 1 169 ? -16.386 -47.333 -2.789 1.00 93.69 169 GLY A O 1
ATOM 1335 N N . LYS A 1 170 ? -17.137 -47.635 -0.688 1.00 95.69 170 LYS A N 1
ATOM 1336 C CA . LYS A 1 170 ? -18.543 -47.873 -1.023 1.00 95.69 170 LYS A CA 1
ATOM 1337 C C . LYS A 1 170 ? -19.387 -46.829 -0.311 1.00 95.69 170 LYS A C 1
ATOM 1339 O O . LYS A 1 170 ? -19.427 -46.812 0.916 1.00 95.69 170 LYS A O 1
ATOM 1344 N N . VAL A 1 171 ? -20.025 -45.958 -1.087 1.00 96.38 171 VAL A N 1
ATOM 1345 C CA . VAL A 1 171 ? -20.903 -44.892 -0.594 1.00 96.38 171 VAL A CA 1
ATOM 1346 C C . VAL A 1 171 ? -22.260 -45.048 -1.260 1.00 96.38 171 VAL A C 1
ATOM 1348 O O . VAL A 1 171 ? -22.348 -45.166 -2.485 1.00 96.38 171 VAL A O 1
ATOM 1351 N N . ASN A 1 172 ? -23.325 -45.060 -0.459 1.00 93.50 172 ASN A N 1
ATOM 1352 C CA . ASN A 1 172 ? -24.679 -45.184 -0.992 1.00 93.50 172 ASN A CA 1
ATOM 1353 C C . ASN A 1 172 ? -24.980 -44.033 -1.962 1.00 93.50 172 ASN A C 1
ATOM 1355 O O . ASN A 1 172 ? -24.708 -42.873 -1.674 1.00 93.50 172 ASN A O 1
ATOM 1359 N N . GLY A 1 173 ? -25.554 -44.361 -3.120 1.00 91.75 173 GLY A N 1
ATOM 1360 C CA . GLY A 1 173 ? -25.823 -43.395 -4.189 1.00 91.75 173 GLY A CA 1
ATOM 1361 C C . GLY A 1 173 ? -24.743 -43.301 -5.268 1.00 91.75 173 GLY A C 1
ATOM 1362 O O . GLY A 1 173 ? -24.983 -42.628 -6.268 1.00 91.75 173 GLY A O 1
ATOM 1363 N N . ILE A 1 174 ? -23.615 -44.004 -5.119 1.00 95.81 174 ILE A N 1
ATOM 1364 C CA . ILE A 1 174 ? -22.582 -44.146 -6.154 1.00 95.81 174 ILE A CA 1
ATOM 1365 C C . ILE A 1 174 ? -22.455 -45.623 -6.529 1.00 95.81 174 ILE A C 1
ATOM 1367 O O . ILE A 1 174 ? -22.324 -46.491 -5.667 1.00 95.81 174 ILE A O 1
ATOM 1371 N N . THR A 1 175 ? -22.502 -45.922 -7.828 1.00 91.31 175 THR A N 1
ATOM 1372 C CA . THR A 1 175 ? -22.280 -47.289 -8.318 1.00 91.31 175 THR A CA 1
ATOM 1373 C C . THR A 1 175 ? -20.784 -47.530 -8.480 1.00 91.31 175 THR A C 1
ATOM 1375 O O . THR A 1 175 ? -20.118 -46.787 -9.190 1.00 91.31 175 THR A O 1
ATOM 1378 N N . GLY A 1 176 ? -20.258 -48.595 -7.872 1.00 91.44 176 GLY A N 1
ATOM 1379 C CA . GLY A 1 176 ? -18.845 -48.959 -8.005 1.00 91.44 176 GLY A CA 1
ATOM 1380 C C . GLY A 1 176 ? -17.990 -48.488 -6.832 1.00 91.44 176 GLY A C 1
ATOM 1381 O O . GLY A 1 176 ? -18.443 -48.531 -5.689 1.00 91.44 176 GLY A O 1
ATOM 1382 N N . ASN A 1 177 ? -16.722 -48.194 -7.100 1.00 94.31 177 ASN A N 1
ATOM 1383 C CA . ASN A 1 177 ? -15.770 -47.685 -6.114 1.00 94.31 177 ASN A CA 1
ATOM 1384 C C . ASN A 1 177 ? -15.748 -46.149 -6.161 1.00 94.31 177 ASN A C 1
ATOM 1386 O O . ASN A 1 177 ? -15.976 -45.560 -7.220 1.00 94.31 177 ASN A O 1
ATOM 1390 N N . VAL A 1 178 ? -15.466 -45.514 -5.027 1.00 96.38 178 VAL A N 1
ATOM 1391 C CA . VAL A 1 178 ? -15.258 -44.066 -4.930 1.00 96.38 178 VAL A CA 1
ATOM 1392 C C . VAL A 1 178 ? -14.133 -43.755 -3.953 1.00 96.38 178 VAL A C 1
ATOM 1394 O O . VAL A 1 178 ? -13.965 -44.460 -2.952 1.00 96.38 178 VAL A O 1
ATOM 1397 N N . ASP A 1 179 ? -13.404 -42.684 -4.236 1.00 97.56 179 ASP A N 1
ATOM 1398 C CA . ASP A 1 179 ? -12.388 -42.136 -3.357 1.00 97.56 179 ASP A CA 1
ATOM 1399 C C . ASP A 1 179 ? -13.028 -41.528 -2.100 1.00 97.56 179 ASP A C 1
ATOM 1401 O O . ASP A 1 179 ? -13.981 -40.742 -2.166 1.00 97.56 179 ASP A O 1
ATOM 1405 N N . VAL A 1 180 ? -12.543 -41.940 -0.924 1.00 97.12 180 VAL A N 1
ATOM 1406 C CA . VAL A 1 180 ? -13.083 -41.504 0.371 1.00 97.12 180 VAL A CA 1
ATOM 1407 C C . VAL A 1 180 ? -12.010 -40.813 1.191 1.00 97.12 180 VAL A C 1
ATOM 1409 O O . VAL A 1 180 ? -10.892 -41.305 1.372 1.00 97.12 180 VAL A O 1
ATOM 1412 N N . ASN A 1 181 ? -12.411 -39.671 1.735 1.00 97.38 181 ASN A N 1
ATOM 1413 C CA . ASN A 1 181 ? -11.552 -38.712 2.395 1.00 97.38 181 ASN A CA 1
ATOM 1414 C C . ASN A 1 181 ? -11.942 -38.512 3.859 1.00 97.38 181 ASN A C 1
ATOM 1416 O O . ASN A 1 181 ? -13.114 -38.616 4.240 1.00 97.38 181 ASN A O 1
ATOM 1420 N N . ARG A 1 182 ? -10.951 -38.158 4.676 1.00 94.81 182 ARG A N 1
ATOM 1421 C CA . ARG A 1 182 ? -11.123 -37.631 6.029 1.00 94.81 182 ARG A CA 1
ATOM 1422 C C . ARG A 1 182 ? -10.458 -36.270 6.134 1.00 94.81 182 ARG A C 1
ATOM 1424 O O . ARG A 1 182 ? -9.275 -36.147 5.853 1.00 94.81 182 ARG A O 1
ATOM 1431 N N . ALA A 1 183 ? -11.201 -35.263 6.565 1.00 94.00 183 ALA A N 1
ATOM 1432 C CA . ALA A 1 183 ? -10.634 -33.966 6.914 1.00 94.00 183 ALA A CA 1
ATOM 1433 C C . ALA A 1 183 ? -10.454 -33.838 8.429 1.00 94.00 183 ALA A C 1
ATOM 1435 O O . ALA A 1 183 ? -11.253 -34.388 9.199 1.00 94.00 183 ALA A O 1
ATOM 1436 N N . ILE A 1 184 ? -9.424 -33.108 8.859 1.00 91.94 184 ILE A N 1
ATOM 1437 C CA . ILE A 1 184 ? -9.262 -32.730 10.269 1.00 91.94 184 ILE A CA 1
ATOM 1438 C C . ILE A 1 184 ? -10.396 -31.790 10.702 1.00 91.94 184 ILE A C 1
ATOM 1440 O O . ILE A 1 184 ? -10.897 -31.005 9.898 1.00 91.94 184 ILE A O 1
ATOM 1444 N N . ASP A 1 185 ? -10.810 -31.862 11.968 1.00 85.88 185 ASP A N 1
ATOM 1445 C CA . ASP A 1 185 ? -11.979 -31.107 12.449 1.00 85.88 185 ASP A CA 1
ATOM 1446 C C . ASP A 1 185 ? -11.738 -29.588 12.373 1.00 85.88 185 ASP A C 1
ATOM 1448 O O . ASP A 1 185 ? -12.572 -28.858 11.846 1.00 85.88 185 ASP A O 1
ATOM 1452 N N . SER A 1 186 ? -10.525 -29.131 12.708 1.00 83.56 186 SER A N 1
ATOM 1453 C CA . SER A 1 186 ? -10.136 -27.717 12.608 1.00 83.56 186 SER A CA 1
ATOM 1454 C C . SER A 1 186 ? -10.210 -27.147 11.190 1.00 83.56 186 SER A C 1
ATOM 1456 O O . SER A 1 186 ? -10.439 -25.952 11.024 1.00 83.56 186 SER A O 1
ATOM 1458 N N . PHE A 1 187 ? -10.037 -27.970 10.151 1.00 83.19 187 PHE A N 1
ATOM 1459 C CA . PHE A 1 187 ? -10.212 -27.522 8.770 1.00 83.19 187 PHE A CA 1
ATOM 1460 C C . PHE A 1 187 ? -11.671 -27.166 8.499 1.00 83.19 187 PHE A C 1
ATOM 1462 O O . PHE A 1 187 ? -11.926 -26.135 7.891 1.00 83.19 187 PHE A O 1
ATOM 1469 N N . PHE A 1 188 ? -12.609 -27.974 8.996 1.00 77.00 188 PHE A N 1
ATOM 1470 C CA . PHE A 1 188 ? -14.047 -27.748 8.847 1.00 77.00 188 PHE A CA 1
ATOM 1471 C C . PHE A 1 188 ? -14.588 -26.650 9.758 1.00 77.00 188 PHE A C 1
ATOM 1473 O O . PHE A 1 188 ? -15.385 -25.836 9.300 1.00 77.00 188 PHE A O 1
ATOM 1480 N N . ASP A 1 189 ? -14.124 -26.566 11.003 1.00 74.00 189 ASP A N 1
ATOM 1481 C CA . ASP A 1 189 ? -14.537 -25.515 11.943 1.00 74.00 189 ASP A CA 1
ATOM 1482 C C . ASP A 1 189 ? -14.129 -24.117 11.434 1.00 74.00 189 ASP A C 1
ATOM 1484 O O . ASP A 1 189 ? -14.841 -23.122 11.606 1.00 74.00 189 ASP A O 1
ATOM 1488 N N . ASN A 1 190 ? -13.004 -24.045 10.713 1.00 63.22 190 ASN A N 1
ATOM 1489 C CA . ASN A 1 190 ? -12.544 -22.840 10.025 1.00 63.22 190 ASN A CA 1
ATOM 1490 C C . ASN A 1 190 ? -13.369 -22.487 8.773 1.00 63.22 190 ASN A C 1
ATOM 1492 O O . ASN A 1 190 ? -13.274 -21.356 8.300 1.00 63.22 190 ASN A O 1
ATOM 1496 N N . LEU A 1 191 ? -14.180 -23.409 8.235 1.00 62.94 191 LEU A N 1
ATOM 1497 C CA . LEU A 1 191 ? -15.141 -23.111 7.163 1.00 62.94 191 LEU A CA 1
ATOM 1498 C C . LEU A 1 191 ? -16.411 -22.450 7.712 1.00 62.94 191 LEU A C 1
ATOM 1500 O O . LEU A 1 191 ? -17.007 -21.631 7.017 1.00 62.94 191 LEU A O 1
ATOM 1504 N N . GLU A 1 192 ? -16.818 -22.779 8.945 1.00 43.78 192 GLU A N 1
ATOM 1505 C CA . GLU A 1 192 ? -18.012 -22.207 9.591 1.00 43.78 192 GLU A CA 1
ATOM 1506 C C . GLU A 1 192 ? -17.727 -20.890 10.331 1.00 43.78 192 GLU A C 1
ATOM 1508 O O . GLU A 1 192 ? -18.598 -20.027 10.414 1.00 43.78 192 GLU A O 1
ATOM 1513 N N . THR A 1 193 ? -16.494 -20.685 10.809 1.00 34.50 193 THR A N 1
ATOM 1514 C CA . THR A 1 193 ? -16.035 -19.409 11.399 1.00 34.50 193 THR A CA 1
ATOM 1515 C C . THR A 1 193 ? -15.497 -18.421 10.364 1.00 34.50 193 THR A C 1
ATOM 1517 O O . THR A 1 193 ? -15.401 -17.225 10.644 1.00 34.50 193 THR A O 1
ATOM 1520 N N . SER A 1 194 ? -15.215 -18.879 9.139 1.00 32.66 194 SER A N 1
ATOM 1521 C CA . SER A 1 194 ? -15.040 -17.993 7.995 1.00 32.66 194 SER A CA 1
ATOM 1522 C C . SER A 1 194 ? -16.402 -17.639 7.406 1.00 32.66 194 SER A C 1
ATOM 1524 O O . SER A 1 194 ? -16.770 -18.123 6.337 1.00 32.66 194 SER A O 1
ATOM 1526 N N . THR A 1 195 ? -17.149 -16.754 8.068 1.00 25.73 195 THR A N 1
ATOM 1527 C CA . THR A 1 195 ? -18.054 -15.893 7.300 1.00 25.73 195 THR A CA 1
ATOM 1528 C C . THR A 1 195 ? -17.200 -15.225 6.224 1.00 25.73 195 THR A C 1
ATOM 1530 O O . THR A 1 195 ? -16.218 -14.557 6.579 1.00 25.73 195 THR A O 1
ATOM 1533 N N . PRO A 1 196 ? -17.491 -15.434 4.931 1.00 31.53 196 PRO A N 1
ATOM 1534 C CA . PRO A 1 196 ? -16.759 -14.766 3.881 1.00 31.53 196 PRO A CA 1
ATOM 1535 C C . PRO A 1 196 ? -16.905 -13.270 4.117 1.00 31.53 196 PRO A C 1
ATOM 1537 O O . PRO A 1 196 ? -17.996 -12.753 4.359 1.00 31.53 196 PRO A O 1
ATOM 1540 N N . THR A 1 197 ? -15.781 -12.571 4.048 1.00 30.34 197 THR A N 1
ATOM 1541 C CA . THR A 1 197 ? -15.811 -11.154 3.707 1.00 30.34 197 THR A CA 1
ATOM 1542 C C . THR A 1 197 ? -16.658 -11.029 2.431 1.00 30.34 197 THR A C 1
ATOM 1544 O O . THR A 1 197 ? -16.417 -11.826 1.526 1.00 30.34 197 THR A O 1
ATOM 1547 N N . PRO A 1 198 ? -17.656 -10.128 2.344 1.00 28.36 198 PRO A N 1
ATOM 1548 C CA . PRO A 1 198 ? -18.549 -10.089 1.191 1.00 28.36 198 PRO A CA 1
ATOM 1549 C C . PRO A 1 198 ? -17.721 -9.891 -0.084 1.00 28.36 198 PRO A C 1
ATOM 1551 O O . PRO A 1 198 ? -17.032 -8.878 -0.228 1.00 28.36 198 PRO A O 1
ATOM 1554 N N . GLU A 1 199 ? -17.743 -10.908 -0.945 1.00 39.97 199 GLU A N 1
ATOM 1555 C CA . GLU A 1 199 ? -17.223 -10.878 -2.309 1.00 39.97 199 GLU A CA 1
ATOM 1556 C C . GLU A 1 199 ? -18.253 -10.109 -3.161 1.00 39.97 199 GLU A C 1
ATOM 1558 O O . GLU A 1 199 ? -19.456 -10.369 -3.034 1.00 39.97 199 GLU A O 1
ATOM 1563 N N . PRO A 1 200 ? -17.838 -9.107 -3.955 1.00 34.31 200 PRO A N 1
ATOM 1564 C CA . PRO A 1 200 ? -18.756 -8.346 -4.795 1.00 34.31 200 PRO A CA 1
ATOM 1565 C C . PRO A 1 200 ? -19.371 -9.235 -5.893 1.00 34.31 200 PRO A C 1
ATOM 1567 O O . PRO A 1 200 ? -18.753 -10.213 -6.318 1.00 34.31 200 PRO A O 1
ATOM 1570 N N . PRO A 1 201 ? -20.589 -8.916 -6.368 1.00 28.28 201 PRO A N 1
ATOM 1571 C CA . PRO A 1 201 ? -21.269 -9.712 -7.381 1.00 28.28 201 PRO A CA 1
ATOM 1572 C C . PRO A 1 201 ? -20.500 -9.675 -8.708 1.00 28.28 201 PRO A C 1
ATOM 1574 O O . PRO A 1 201 ? -20.203 -8.600 -9.230 1.00 28.28 201 PRO A O 1
ATOM 1577 N N . ILE A 1 202 ? -20.222 -10.853 -9.274 1.00 32.88 202 ILE A N 1
ATOM 1578 C CA . ILE A 1 202 ? -19.806 -11.001 -10.673 1.00 32.88 202 ILE A CA 1
ATOM 1579 C C . ILE A 1 202 ? -21.020 -10.634 -11.535 1.00 32.88 202 ILE A C 1
ATOM 1581 O O . ILE A 1 202 ? -22.045 -11.316 -11.488 1.00 32.88 202 ILE A O 1
ATOM 1585 N N . LEU A 1 203 ? -20.922 -9.534 -12.285 1.00 26.09 203 LEU A N 1
ATOM 1586 C CA . LEU A 1 203 ? -21.894 -9.190 -13.320 1.00 26.09 203 LEU A CA 1
ATOM 1587 C C . LEU A 1 203 ? -21.508 -9.918 -14.616 1.00 26.09 203 LEU A C 1
ATOM 1589 O O . LEU A 1 203 ? -20.347 -9.907 -15.023 1.00 26.09 203 LEU A O 1
ATOM 1593 N N . ASP A 1 204 ? -22.488 -10.558 -15.241 1.00 29.48 204 ASP A N 1
ATOM 1594 C CA . ASP A 1 204 ? -22.340 -11.355 -16.456 1.00 29.48 204 ASP A CA 1
ATOM 1595 C C . ASP A 1 204 ? -22.220 -10.455 -17.715 1.00 29.48 204 ASP A C 1
ATOM 1597 O O . ASP A 1 204 ? -23.152 -9.711 -18.006 1.00 29.48 204 ASP A O 1
ATOM 1601 N N . THR A 1 205 ? -21.054 -10.540 -18.385 1.00 37.28 205 THR A N 1
ATOM 1602 C CA . THR A 1 205 ? -20.696 -10.435 -19.837 1.00 37.28 205 THR A CA 1
ATOM 1603 C C . THR A 1 205 ? -21.215 -9.274 -20.741 1.00 37.28 205 THR A C 1
ATOM 1605 O O . THR A 1 205 ? -22.212 -8.625 -20.443 1.00 37.28 205 THR A O 1
ATOM 1608 N N . PRO A 1 206 ? -20.500 -8.933 -21.850 1.00 29.58 206 PRO A N 1
ATOM 1609 C CA . PRO A 1 206 ? -20.584 -9.679 -23.121 1.00 29.58 206 PRO A CA 1
ATOM 1610 C C . PRO A 1 206 ? -19.219 -10.017 -23.762 1.00 29.58 206 PRO A C 1
ATOM 1612 O O . PRO A 1 206 ? -18.302 -9.202 -23.802 1.00 29.58 206 PRO A O 1
ATOM 1615 N N . ASN A 1 207 ? -19.119 -11.217 -24.344 1.00 32.78 207 ASN A N 1
ATOM 1616 C CA . ASN A 1 207 ? -18.073 -11.573 -25.310 1.00 32.78 207 ASN A CA 1
ATOM 1617 C C . ASN A 1 207 ? -18.190 -10.675 -26.553 1.00 32.78 207 ASN A C 1
ATOM 1619 O O . ASN A 1 207 ? -19.204 -10.734 -27.251 1.00 32.78 207 ASN A O 1
ATOM 1623 N N . LEU A 1 208 ? -17.141 -9.920 -26.877 1.00 28.27 208 LEU A N 1
ATOM 1624 C CA . LEU A 1 208 ? -16.942 -9.370 -28.217 1.00 28.27 208 LEU A CA 1
ATOM 1625 C C . LEU A 1 208 ? -16.098 -10.363 -29.023 1.00 28.27 208 LEU A C 1
ATOM 1627 O O . LEU A 1 208 ? -14.885 -10.458 -28.855 1.00 28.27 208 LEU A O 1
ATOM 1631 N N . GLU A 1 209 ? -16.753 -11.130 -29.895 1.00 30.20 209 GLU A N 1
ATOM 1632 C CA . GLU A 1 209 ? -16.066 -11.784 -31.007 1.00 30.20 209 GLU A CA 1
ATOM 1633 C C . GLU A 1 209 ? -15.644 -10.701 -32.008 1.00 30.20 209 GLU A C 1
ATOM 1635 O O . GLU A 1 209 ? -16.487 -10.097 -32.670 1.00 30.20 209 GLU A O 1
ATOM 1640 N N . VAL A 1 210 ? -14.339 -10.448 -32.127 1.00 28.86 210 VAL A N 1
ATOM 1641 C CA . VAL A 1 210 ? -13.792 -9.633 -33.217 1.00 28.86 210 VAL A CA 1
ATOM 1642 C C . VAL A 1 210 ? -13.385 -10.562 -34.357 1.00 28.86 210 VAL A C 1
ATOM 1644 O O . VAL A 1 210 ? -12.428 -11.328 -34.256 1.00 28.86 210 VAL A O 1
ATOM 1647 N N . THR A 1 211 ? -14.131 -10.494 -35.456 1.00 36.84 211 THR A N 1
ATOM 1648 C CA . THR A 1 211 ? -13.747 -11.034 -36.764 1.00 36.84 211 THR A CA 1
ATOM 1649 C C . THR A 1 211 ? -12.919 -9.998 -37.522 1.00 36.84 211 THR A C 1
ATOM 1651 O O . THR A 1 211 ? -13.438 -8.931 -37.845 1.00 36.84 211 THR A O 1
ATOM 1654 N N . GLY A 1 212 ? -11.667 -10.311 -37.858 1.00 30.41 212 GLY A N 1
ATOM 1655 C CA . GLY A 1 212 ? -10.837 -9.465 -38.719 1.00 30.41 212 GLY A CA 1
ATOM 1656 C C . GLY A 1 212 ? -9.460 -10.070 -38.970 1.00 30.41 212 GLY A C 1
ATOM 1657 O O . GLY A 1 212 ? -8.713 -10.331 -38.036 1.00 30.41 212 GLY A O 1
ATOM 1658 N N . ASP A 1 213 ? -9.167 -10.331 -40.238 1.00 42.56 213 ASP A N 1
ATOM 1659 C CA . ASP A 1 213 ? -8.002 -11.055 -40.744 1.00 42.56 213 ASP A CA 1
ATOM 1660 C C . ASP A 1 213 ? -6.836 -10.081 -41.010 1.00 42.56 213 ASP A C 1
ATOM 1662 O O . ASP A 1 213 ? -6.837 -9.378 -42.019 1.00 42.56 213 ASP A O 1
ATOM 1666 N N . THR A 1 214 ? -5.850 -10.025 -40.108 1.00 33.06 214 THR A N 1
ATOM 1667 C CA . THR A 1 214 ? -4.493 -9.511 -40.376 1.00 33.06 214 THR A CA 1
ATOM 1668 C C . THR A 1 214 ? -3.490 -10.166 -39.426 1.00 33.06 214 THR A C 1
ATOM 1670 O O . THR A 1 214 ? -3.566 -10.052 -38.205 1.00 33.06 214 THR A O 1
ATOM 1673 N N . THR A 1 215 ? -2.517 -10.874 -39.995 1.00 36.06 215 THR A N 1
ATOM 1674 C CA . THR A 1 215 ? -1.465 -11.580 -39.260 1.00 36.06 215 THR A CA 1
ATOM 1675 C C . THR A 1 215 ? -0.423 -10.611 -38.700 1.00 36.06 215 THR A C 1
ATOM 1677 O O . THR A 1 215 ? 0.557 -10.284 -39.368 1.00 36.06 215 THR A O 1
ATOM 1680 N N . TYR A 1 216 ? -0.612 -10.218 -37.446 1.00 31.55 216 TYR A N 1
ATOM 1681 C CA . TYR A 1 216 ? 0.479 -10.051 -36.491 1.00 31.55 216 TYR A CA 1
ATOM 1682 C C . TYR A 1 216 ? 0.358 -11.206 -35.494 1.00 31.55 216 TYR A C 1
ATOM 1684 O O . TYR A 1 216 ? -0.741 -11.481 -35.012 1.00 31.55 216 TYR A O 1
ATOM 1692 N N . GLU A 1 217 ? 1.453 -11.905 -35.182 1.00 31.16 217 GLU A N 1
ATOM 1693 C CA . GLU A 1 217 ? 1.483 -12.774 -33.999 1.00 31.16 217 GLU A CA 1
ATOM 1694 C C . GLU A 1 217 ? 1.433 -11.874 -32.759 1.00 31.16 217 GLU A C 1
ATOM 1696 O O . GLU A 1 217 ? 2.448 -11.528 -32.160 1.00 31.16 217 GLU A O 1
ATOM 1701 N N . VAL A 1 218 ? 0.227 -11.439 -32.400 1.00 29.25 218 VAL A N 1
ATOM 1702 C CA . VAL A 1 218 ? -0.051 -10.918 -31.069 1.00 29.25 218 VAL A CA 1
ATOM 1703 C C . VAL A 1 218 ? 0.141 -12.101 -30.135 1.00 29.25 218 VAL A C 1
ATOM 1705 O O . VAL A 1 218 ? -0.538 -13.123 -30.273 1.00 29.25 218 VAL A O 1
ATOM 1708 N N . VAL A 1 219 ? 1.085 -11.984 -29.205 1.00 28.81 219 VAL A N 1
ATOM 1709 C CA . VAL A 1 219 ? 1.173 -12.893 -28.065 1.00 28.81 219 VAL A CA 1
ATOM 1710 C C . VAL A 1 219 ? -0.194 -12.858 -27.385 1.00 28.81 219 VAL A C 1
ATOM 1712 O O . VAL A 1 219 ? -0.561 -11.881 -26.736 1.00 28.81 219 VAL A O 1
ATOM 1715 N N . LYS A 1 220 ? -0.994 -13.897 -27.613 1.00 36.81 220 LYS A N 1
ATOM 1716 C CA . LYS A 1 220 ? -2.260 -14.107 -26.918 1.00 36.81 220 LYS A CA 1
ATOM 1717 C C . LYS A 1 220 ? -1.913 -14.246 -25.430 1.00 36.81 220 LYS A C 1
ATOM 1719 O O . LYS A 1 220 ? -1.089 -15.093 -25.100 1.00 36.81 220 LYS A O 1
ATOM 1724 N N . ASP A 1 221 ? -2.527 -13.416 -24.583 1.00 35.12 221 ASP A N 1
ATOM 1725 C CA . ASP A 1 221 ? -2.468 -13.401 -23.104 1.00 35.12 221 ASP A CA 1
ATOM 1726 C C . ASP A 1 221 ? -1.533 -12.390 -22.408 1.00 35.12 221 ASP A C 1
ATOM 1728 O O . ASP A 1 221 ? -0.680 -12.762 -21.600 1.00 35.12 221 ASP A O 1
ATOM 1732 N N . VAL A 1 222 ? -1.837 -11.095 -22.532 1.00 35.59 222 VAL A N 1
ATOM 1733 C CA . VAL A 1 222 ? -1.647 -10.155 -21.413 1.00 35.59 222 VAL A CA 1
ATOM 1734 C C . VAL A 1 222 ? -3.019 -9.574 -21.076 1.00 35.59 222 VAL A C 1
ATOM 1736 O O . VAL A 1 222 ? -3.558 -8.785 -21.842 1.00 35.59 222 VAL A O 1
ATOM 1739 N N . PHE A 1 223 ? -3.622 -10.000 -19.960 1.00 43.03 223 PHE A N 1
ATOM 1740 C CA . PHE A 1 223 ? -4.739 -9.257 -19.369 1.00 43.03 223 PHE A CA 1
ATOM 1741 C C . PHE A 1 223 ? -4.164 -7.920 -18.901 1.00 43.03 223 PHE A C 1
ATOM 1743 O O . PHE A 1 223 ? -3.543 -7.850 -17.841 1.00 43.03 223 PHE A O 1
ATOM 1750 N N . LEU A 1 224 ? -4.286 -6.896 -19.738 1.00 61.38 224 LEU A N 1
ATOM 1751 C CA . LEU A 1 224 ? -3.988 -5.527 -19.353 1.00 61.38 224 LEU A CA 1
ATOM 1752 C C . LEU A 1 224 ? -5.144 -5.043 -18.478 1.00 61.38 224 LEU A C 1
ATOM 1754 O O . LEU A 1 224 ? -6.303 -5.363 -18.743 1.00 61.38 224 LEU A O 1
ATOM 1758 N N . ASN A 1 225 ? -4.823 -4.320 -17.408 1.00 78.31 225 ASN A N 1
ATOM 1759 C CA . ASN A 1 225 ? -5.841 -3.601 -16.650 1.00 78.31 225 ASN A CA 1
ATOM 1760 C C . ASN A 1 225 ? -6.609 -2.688 -17.613 1.00 78.31 225 ASN A C 1
ATOM 1762 O O . ASN A 1 225 ? -6.005 -2.122 -18.523 1.00 78.31 225 ASN A O 1
ATOM 1766 N N . GLN A 1 226 ? -7.921 -2.568 -17.421 1.00 84.75 226 GLN A N 1
ATOM 1767 C CA . GLN A 1 226 ? -8.785 -1.797 -18.311 1.00 84.75 226 GLN A CA 1
ATOM 1768 C C . GLN A 1 226 ? -9.290 -0.523 -17.635 1.00 84.75 226 GLN A C 1
ATOM 1770 O O . GLN A 1 226 ? -9.321 -0.407 -16.405 1.00 84.75 226 GLN A O 1
ATOM 1775 N N . ILE A 1 227 ? -9.700 0.436 -18.461 1.00 93.88 227 ILE A N 1
ATOM 1776 C CA . ILE A 1 227 ? -10.283 1.708 -18.047 1.00 93.88 227 ILE A CA 1
ATOM 1777 C C . ILE A 1 227 ? -11.527 1.991 -18.895 1.00 93.88 227 ILE A C 1
ATOM 1779 O O . ILE A 1 227 ? -11.525 1.818 -20.109 1.00 93.88 227 ILE A O 1
ATOM 1783 N N . PHE A 1 228 ? -12.599 2.438 -18.251 1.00 94.81 228 PHE A N 1
ATOM 1784 C CA . PHE A 1 228 ? -13.873 2.758 -18.887 1.00 94.81 228 PHE A CA 1
ATOM 1785 C C . PHE A 1 228 ? -14.375 4.113 -18.406 1.00 94.81 228 PHE A C 1
ATOM 1787 O O . PHE A 1 228 ? -14.152 4.482 -17.254 1.00 94.81 228 PHE A O 1
ATOM 1794 N N . VAL A 1 229 ? -15.135 4.810 -19.247 1.00 96.19 229 VAL A N 1
ATOM 1795 C CA . VAL A 1 229 ? -16.023 5.896 -18.824 1.00 96.19 229 VAL A CA 1
ATOM 1796 C C . VAL A 1 229 ? -17.458 5.375 -18.756 1.00 96.19 229 VAL A C 1
ATOM 1798 O O . VAL A 1 229 ? -17.962 4.755 -19.689 1.00 96.19 229 VAL A O 1
ATOM 1801 N N . GLU A 1 230 ? -18.115 5.615 -17.628 1.00 94.31 230 GLU A N 1
ATOM 1802 C CA . GLU A 1 230 ? -19.504 5.275 -17.340 1.00 94.31 230 GLU A CA 1
ATOM 1803 C C . GLU A 1 230 ? -20.339 6.557 -17.264 1.00 94.31 230 GLU A C 1
ATOM 1805 O O . GLU A 1 230 ? -20.026 7.492 -16.516 1.00 94.31 230 GLU A O 1
ATOM 1810 N N . ASN A 1 231 ? -21.441 6.590 -18.008 1.00 92.56 231 ASN A N 1
ATOM 1811 C CA . ASN A 1 231 ? -22.429 7.651 -17.896 1.00 92.56 231 ASN A CA 1
ATOM 1812 C C . ASN A 1 231 ? -23.178 7.526 -16.562 1.00 92.56 231 ASN A C 1
ATOM 1814 O O . ASN A 1 231 ? -23.836 6.515 -16.309 1.00 92.56 231 ASN A O 1
ATOM 1818 N N . LYS A 1 232 ? -23.153 8.573 -15.730 1.00 88.62 232 LYS A N 1
ATOM 1819 C CA . LYS A 1 232 ? -23.782 8.529 -14.396 1.00 88.62 232 LYS A CA 1
ATOM 1820 C C . LYS A 1 232 ? -25.299 8.303 -14.417 1.00 88.62 232 LYS A C 1
ATOM 1822 O O . LYS A 1 232 ? -25.868 7.889 -13.412 1.00 88.62 232 LYS A O 1
ATOM 1827 N N . THR A 1 233 ? -25.971 8.652 -15.516 1.00 86.62 233 THR A N 1
ATOM 1828 C CA . THR A 1 233 ? -27.433 8.606 -15.647 1.00 86.62 233 THR A CA 1
ATOM 1829 C C . THR A 1 233 ? -27.905 7.334 -16.337 1.00 86.62 233 THR A C 1
ATOM 1831 O O . THR A 1 233 ? -28.853 6.715 -15.860 1.00 86.62 233 THR A O 1
ATOM 1834 N N . THR A 1 234 ? -27.275 6.946 -17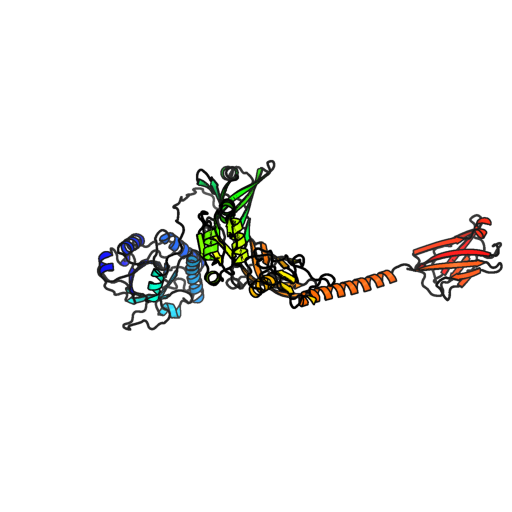.448 1.00 89.50 234 THR A N 1
ATOM 1835 C CA . THR A 1 234 ? -27.689 5.762 -18.222 1.00 89.50 234 THR A CA 1
ATOM 1836 C C . THR A 1 234 ? -27.000 4.483 -17.753 1.00 89.50 234 THR A C 1
ATOM 1838 O O . THR A 1 234 ? -27.532 3.397 -17.968 1.00 89.50 234 THR A O 1
ATOM 1841 N N . GLY A 1 235 ? -25.840 4.594 -17.097 1.00 82.75 235 GLY A N 1
ATOM 1842 C CA . GLY A 1 235 ? -24.994 3.456 -16.731 1.00 82.75 235 GLY A CA 1
ATOM 1843 C C . GLY A 1 235 ? -24.250 2.835 -17.916 1.00 82.75 235 GLY A C 1
ATOM 1844 O O . GLY A 1 235 ? -23.557 1.836 -17.737 1.00 82.75 235 GLY A O 1
ATOM 1845 N N . GLU A 1 236 ? -24.381 3.404 -19.119 1.00 86.06 236 GLU A N 1
ATOM 1846 C CA . GLU A 1 236 ? -23.649 2.953 -20.302 1.00 86.06 236 GLU A CA 1
ATOM 1847 C C . GLU A 1 236 ? -22.149 3.147 -20.097 1.00 86.06 236 GLU A C 1
ATOM 1849 O O . GLU A 1 236 ? -21.713 4.171 -19.562 1.00 86.06 236 GLU A O 1
ATOM 1854 N N . ARG A 1 237 ? -21.370 2.154 -20.529 1.00 88.50 237 ARG A N 1
ATOM 1855 C CA . ARG A 1 237 ? -19.916 2.122 -20.388 1.00 88.50 237 ARG A CA 1
ATOM 1856 C C . ARG A 1 237 ? -19.247 2.011 -21.742 1.00 88.50 237 ARG A C 1
ATOM 1858 O O . ARG A 1 237 ? -19.684 1.220 -22.576 1.00 88.50 237 ARG A O 1
ATOM 1865 N N . VAL A 1 238 ? -18.158 2.750 -21.905 1.00 87.75 238 VAL A N 1
ATOM 1866 C CA . VAL A 1 238 ? -17.278 2.681 -23.074 1.00 87.75 238 VAL A CA 1
ATOM 1867 C C . VAL A 1 238 ? -15.839 2.576 -22.584 1.00 87.75 238 VAL A C 1
ATOM 1869 O O . VAL A 1 238 ? -15.459 3.263 -21.634 1.00 87.75 238 VAL A O 1
ATOM 1872 N N . GLU A 1 239 ? -15.071 1.663 -23.174 1.00 90.06 239 GLU A N 1
ATOM 1873 C CA . GLU A 1 239 ? -13.644 1.499 -22.879 1.00 90.06 239 GLU A CA 1
ATOM 1874 C C . GLU A 1 239 ? -12.871 2.719 -23.383 1.00 90.06 239 GLU A C 1
ATOM 1876 O O . GLU A 1 239 ? -13.171 3.245 -24.450 1.00 90.06 239 GLU A O 1
ATOM 1881 N N . ILE A 1 240 ? -11.898 3.184 -22.604 1.00 88.56 240 ILE A N 1
ATOM 1882 C CA . ILE A 1 240 ? -11.012 4.273 -23.010 1.00 88.56 240 ILE A CA 1
ATOM 1883 C C . ILE A 1 240 ? -9.710 3.650 -23.499 1.00 88.56 240 ILE A C 1
ATOM 1885 O O . ILE A 1 240 ? -9.029 2.956 -22.745 1.00 88.56 240 ILE A O 1
ATOM 1889 N N . VAL A 1 241 ? -9.347 3.927 -24.746 1.00 84.12 241 VAL A N 1
ATOM 1890 C CA . VAL A 1 241 ? -8.103 3.444 -25.357 1.00 84.12 241 VAL A CA 1
ATOM 1891 C C . VAL A 1 241 ? -7.063 4.562 -25.475 1.00 84.12 241 VAL A C 1
ATOM 1893 O O . VAL A 1 241 ? -7.392 5.745 -25.394 1.00 84.12 241 VAL A O 1
ATOM 1896 N N . ASP A 1 242 ? -5.793 4.182 -25.642 1.00 83.62 242 ASP A N 1
ATOM 1897 C CA . ASP A 1 242 ? -4.660 5.086 -25.910 1.00 83.62 242 ASP A CA 1
ATOM 1898 C C . ASP A 1 242 ? -4.422 6.197 -24.874 1.00 83.62 242 ASP A C 1
ATOM 1900 O O . ASP A 1 242 ? -3.968 7.299 -25.192 1.00 83.62 242 ASP A O 1
ATOM 1904 N N . VAL A 1 243 ? -4.680 5.896 -23.601 1.00 90.31 243 VAL A N 1
ATOM 1905 C CA . VAL A 1 243 ? -4.398 6.798 -22.479 1.00 90.31 243 VAL A CA 1
ATOM 1906 C C . VAL A 1 243 ? -3.301 6.253 -21.575 1.00 90.31 243 VAL A C 1
ATOM 1908 O O . VAL A 1 243 ? -3.141 5.047 -21.396 1.00 90.31 243 VAL A O 1
ATOM 1911 N N . VAL A 1 244 ? -2.560 7.169 -20.953 1.00 92.19 244 VAL A N 1
ATOM 1912 C CA . VAL A 1 244 ? -1.564 6.856 -19.922 1.00 92.19 244 VAL A CA 1
ATOM 1913 C C . VAL A 1 244 ? -2.052 7.450 -18.603 1.00 92.19 244 VAL A C 1
ATOM 1915 O O . VAL A 1 244 ? -1.743 8.605 -18.302 1.00 92.19 244 VAL A O 1
ATOM 1918 N N . PRO A 1 245 ? -2.871 6.716 -17.833 1.00 95.38 245 PRO A N 1
ATOM 1919 C CA . PRO A 1 245 ? -3.355 7.212 -16.563 1.00 95.38 245 PRO A CA 1
ATOM 1920 C C . PRO A 1 245 ? -2.290 7.190 -15.483 1.00 95.38 245 PRO A C 1
ATOM 1922 O O . PRO A 1 245 ? -1.356 6.395 -15.500 1.00 95.38 245 PRO A O 1
ATOM 1925 N N . SER A 1 246 ? -2.481 8.067 -14.511 1.00 95.25 246 SER A N 1
ATOM 1926 C CA . SER A 1 246 ? -1.665 8.192 -13.319 1.00 95.25 246 SER A CA 1
ATOM 1927 C C . SER A 1 246 ? -2.582 8.262 -12.107 1.00 95.25 246 SER A C 1
ATOM 1929 O O . SER A 1 246 ? -3.409 9.168 -12.017 1.00 95.25 246 SER A O 1
ATOM 1931 N N . ILE A 1 247 ? -2.413 7.341 -11.161 1.00 96.19 247 ILE A N 1
ATOM 1932 C CA . ILE A 1 247 ? -3.104 7.363 -9.868 1.00 96.19 247 ILE A CA 1
ATOM 1933 C C . ILE A 1 247 ? -2.118 7.805 -8.795 1.00 96.19 247 ILE A C 1
ATOM 1935 O O . ILE A 1 247 ? -1.089 7.153 -8.644 1.00 96.19 247 ILE A O 1
ATOM 1939 N N . SER A 1 248 ? -2.443 8.864 -8.049 1.00 93.62 248 SER A N 1
ATOM 1940 C CA . SER A 1 248 ? -1.804 9.191 -6.766 1.00 93.62 248 SER A CA 1
ATOM 1941 C C . SER A 1 248 ? -2.544 8.465 -5.651 1.00 93.62 248 SER A C 1
ATOM 1943 O O . SER A 1 248 ? -3.770 8.569 -5.565 1.00 93.62 248 SER A O 1
ATOM 1945 N N . ASP A 1 249 ? -1.817 7.729 -4.814 1.00 93.00 249 ASP A N 1
ATOM 1946 C CA . ASP A 1 249 ? -2.398 6.868 -3.790 1.00 93.00 249 ASP A CA 1
ATOM 1947 C C . ASP A 1 249 ? -1.633 6.923 -2.458 1.00 93.00 249 ASP A C 1
ATOM 1949 O O . ASP A 1 249 ? -0.527 6.385 -2.327 1.00 93.00 249 ASP A O 1
ATOM 1953 N N . GLY A 1 250 ? -2.267 7.536 -1.453 1.00 88.38 250 GLY A N 1
ATOM 1954 C CA . GLY A 1 250 ? -1.727 7.696 -0.104 1.00 88.38 250 GLY A CA 1
ATOM 1955 C C . GLY A 1 250 ? -2.289 6.715 0.935 1.00 88.38 250 GLY A C 1
ATOM 1956 O O . GLY A 1 250 ? -3.164 5.882 0.676 1.00 88.38 250 GLY A O 1
ATOM 1957 N N . LEU A 1 251 ? -1.799 6.846 2.172 1.00 89.69 251 LEU A N 1
ATOM 1958 C CA . LEU A 1 251 ? -2.206 6.028 3.331 1.00 89.69 251 LEU A CA 1
ATOM 1959 C C . LEU A 1 251 ? -3.518 6.472 4.002 1.00 89.69 251 LEU A C 1
ATOM 1961 O O . LEU A 1 251 ? -3.906 5.914 5.021 1.00 89.69 251 LEU A O 1
ATOM 1965 N N . ASN A 1 252 ? -4.200 7.487 3.475 1.00 88.69 252 ASN A N 1
ATOM 1966 C CA . ASN A 1 252 ? -5.427 8.061 4.048 1.00 88.69 252 ASN A CA 1
ATOM 1967 C C . ASN A 1 252 ? -6.693 7.691 3.250 1.00 88.69 252 ASN A C 1
ATOM 1969 O O . ASN A 1 252 ? -7.769 8.232 3.501 1.00 88.69 252 ASN A O 1
ATOM 1973 N N . GLY A 1 253 ? -6.566 6.799 2.261 1.00 91.62 253 GLY A N 1
ATOM 1974 C CA . GLY A 1 253 ? -7.653 6.406 1.362 1.00 91.62 253 GLY A CA 1
ATOM 1975 C C . GLY A 1 253 ? -7.999 7.438 0.281 1.00 91.62 253 GLY A C 1
ATOM 1976 O O . GLY A 1 253 ? -8.848 7.160 -0.569 1.00 91.62 253 GLY A O 1
ATOM 1977 N N . LYS A 1 254 ? -7.356 8.614 0.270 1.00 93.50 254 LYS A N 1
ATOM 1978 C CA . LYS A 1 254 ? -7.529 9.613 -0.789 1.00 93.50 254 LYS A CA 1
ATOM 1979 C C . LYS A 1 254 ? -6.717 9.180 -2.007 1.00 93.50 254 LYS A C 1
ATOM 1981 O O . LYS A 1 254 ? -5.497 9.064 -1.934 1.00 93.50 254 LYS A O 1
ATOM 1986 N N . LYS A 1 255 ? -7.426 8.947 -3.110 1.00 95.50 255 LYS A N 1
ATOM 1987 C CA . LYS A 1 255 ? -6.858 8.599 -4.412 1.00 95.50 255 LYS A CA 1
ATOM 1988 C C . LYS A 1 255 ? -7.353 9.572 -5.469 1.00 95.50 255 LYS A C 1
ATOM 1990 O O . LYS A 1 255 ? -8.544 9.907 -5.493 1.00 95.50 255 LYS A O 1
ATOM 1995 N N . GLU A 1 256 ? -6.457 9.962 -6.360 1.00 97.25 256 GLU A N 1
ATOM 1996 C CA . GLU A 1 256 ? -6.755 10.824 -7.501 1.00 97.25 256 GLU A CA 1
ATOM 1997 C C . GLU A 1 256 ? -6.196 10.202 -8.777 1.00 97.25 256 GLU A C 1
ATOM 1999 O O . GLU A 1 256 ? -5.039 9.789 -8.817 1.00 97.25 256 GLU A O 1
ATOM 2004 N N . LEU A 1 257 ? -7.035 10.124 -9.804 1.00 97.94 257 LEU A N 1
ATOM 2005 C CA . LEU A 1 257 ? -6.705 9.640 -11.134 1.00 97.94 257 LEU A CA 1
ATOM 2006 C C . LEU A 1 257 ? -6.604 10.835 -12.080 1.00 97.94 257 LEU A C 1
ATOM 2008 O O . LEU A 1 257 ? -7.526 11.649 -12.141 1.00 97.94 257 LEU A O 1
ATOM 2012 N N . SER A 1 258 ? -5.540 10.893 -12.876 1.00 97.94 258 SER A N 1
ATOM 2013 C CA . SER A 1 258 ? -5.433 11.835 -13.989 1.00 97.94 258 SER A CA 1
ATOM 2014 C C . SER A 1 258 ? -4.918 11.183 -15.266 1.00 97.94 258 SER A C 1
ATOM 2016 O O . SER A 1 258 ? -4.133 10.236 -15.223 1.00 97.94 258 SER A O 1
ATOM 2018 N N . PHE A 1 259 ? -5.381 11.678 -16.412 1.00 97.62 259 PHE A N 1
ATOM 2019 C CA . PHE A 1 259 ? -4.858 11.333 -17.735 1.00 97.62 259 PHE A CA 1
ATOM 2020 C C . PHE A 1 259 ? -5.225 12.410 -18.753 1.00 97.62 259 PHE A C 1
ATOM 2022 O O . PHE A 1 259 ? -6.184 13.158 -18.564 1.00 97.62 259 PHE A O 1
ATOM 2029 N N . THR A 1 260 ? -4.493 12.451 -19.861 1.00 96.94 260 THR A N 1
ATOM 2030 C CA . THR A 1 260 ? -4.828 13.288 -21.016 1.00 96.94 260 THR A CA 1
ATOM 2031 C C . THR A 1 260 ? -5.206 12.395 -22.190 1.00 96.94 260 THR A C 1
ATOM 2033 O O . THR A 1 260 ? -4.552 11.382 -22.434 1.00 96.94 260 THR A O 1
ATOM 2036 N N . ILE A 1 261 ? -6.250 12.781 -22.921 1.00 94.50 261 ILE A N 1
ATOM 2037 C CA . ILE A 1 261 ? -6.703 12.116 -24.144 1.00 94.50 261 ILE A CA 1
ATOM 2038 C C . ILE A 1 261 ? -6.864 13.136 -25.272 1.00 94.50 261 ILE A C 1
ATOM 2040 O O . ILE A 1 261 ? -7.355 14.246 -25.058 1.00 94.50 261 ILE A O 1
ATOM 2044 N N . SER A 1 262 ? -6.467 12.746 -26.480 1.00 94.00 262 SER A N 1
ATOM 2045 C CA . SER A 1 262 ? -6.669 13.516 -27.711 1.00 94.00 262 SER A CA 1
ATOM 2046 C C . SER A 1 262 ? -7.822 12.923 -28.509 1.00 94.00 262 SER A C 1
ATOM 2048 O O . SER A 1 262 ? -7.921 11.703 -28.623 1.00 94.00 262 SER A O 1
ATOM 2050 N N . ARG A 1 263 ? -8.677 13.765 -29.093 1.00 92.25 263 ARG A N 1
ATOM 2051 C CA . ARG A 1 263 ? -9.785 13.302 -29.936 1.00 92.25 263 ARG A CA 1
ATOM 2052 C C . ARG A 1 263 ? -9.267 12.751 -31.268 1.00 92.25 263 ARG A C 1
ATOM 2054 O O . ARG A 1 263 ? -8.521 13.427 -31.975 1.00 92.25 263 ARG A O 1
ATOM 2061 N N . THR A 1 264 ? -9.714 11.560 -31.641 1.00 88.94 264 THR A N 1
ATOM 2062 C CA . THR A 1 264 ? -9.446 10.886 -32.917 1.00 88.94 264 THR A CA 1
ATOM 2063 C C . THR A 1 264 ? -10.766 10.500 -33.588 1.00 88.94 264 THR A C 1
ATOM 2065 O O . THR A 1 264 ? -11.849 10.778 -33.072 1.00 88.94 264 THR A O 1
ATOM 2068 N N . GLU A 1 265 ? -10.710 9.903 -34.780 1.00 84.94 265 GLU A N 1
ATOM 2069 C CA . GLU A 1 265 ? -11.913 9.361 -35.425 1.00 84.94 265 GLU A CA 1
ATOM 2070 C C . GLU A 1 265 ? -12.440 8.103 -34.726 1.00 84.94 265 GLU A C 1
ATOM 2072 O O . GLU A 1 265 ? -13.646 7.867 -34.736 1.00 84.94 265 GLU A O 1
ATOM 2077 N N . GLU A 1 266 ? -11.553 7.345 -34.084 1.00 83.44 266 GLU A N 1
ATOM 2078 C CA . GLU A 1 266 ? -11.858 6.056 -33.463 1.00 83.44 266 GLU A CA 1
ATOM 2079 C C . GLU A 1 266 ? -12.382 6.207 -32.028 1.00 83.44 266 GLU A C 1
ATOM 2081 O O . GLU A 1 266 ? -13.196 5.390 -31.612 1.00 83.44 266 GLU A O 1
ATOM 2086 N N . ASN A 1 267 ? -11.999 7.280 -31.315 1.00 88.31 267 ASN A N 1
ATOM 2087 C CA . ASN A 1 267 ? -12.298 7.462 -29.888 1.00 88.31 267 ASN A CA 1
ATOM 2088 C C . ASN A 1 267 ? -13.364 8.529 -29.557 1.00 88.31 267 ASN A C 1
ATOM 2090 O O . ASN A 1 267 ? -13.430 9.052 -28.440 1.00 88.31 267 ASN A O 1
ATOM 2094 N N . GLN A 1 268 ? -14.177 8.930 -30.543 1.00 87.25 268 GLN A N 1
ATOM 2095 C CA . GLN A 1 268 ? -15.100 10.063 -30.381 1.00 87.25 268 GLN A CA 1
ATOM 2096 C C . GLN A 1 268 ? -16.118 9.842 -29.259 1.00 87.25 268 GLN A C 1
ATOM 2098 O O . GLN A 1 268 ? -16.464 10.790 -28.556 1.00 87.25 268 GLN A O 1
ATOM 2103 N N . VAL A 1 269 ? -16.598 8.607 -29.094 1.00 89.00 269 VAL A N 1
ATOM 2104 C CA . VAL A 1 269 ? -17.657 8.286 -28.132 1.00 89.00 269 VAL A CA 1
ATOM 2105 C C . VAL A 1 269 ? -17.134 8.427 -26.707 1.00 89.00 269 VAL A C 1
ATOM 2107 O O . VAL A 1 269 ? -17.718 9.162 -25.913 1.00 89.00 269 VAL A O 1
ATOM 2110 N N . GLU A 1 270 ? -16.016 7.780 -26.383 1.00 92.06 270 GLU A N 1
ATOM 2111 C CA . GLU A 1 270 ? -15.383 7.894 -25.075 1.00 92.06 270 GLU A CA 1
ATOM 2112 C C . GLU A 1 270 ? -14.911 9.324 -24.804 1.00 92.06 270 GLU A C 1
ATOM 2114 O O . GLU A 1 270 ? -15.158 9.838 -23.714 1.00 92.06 270 GLU A O 1
ATOM 2119 N N . TYR A 1 271 ? -14.334 10.018 -25.794 1.00 93.12 271 TYR A N 1
ATOM 2120 C CA . TYR A 1 271 ? -13.915 11.412 -25.644 1.00 93.12 271 TYR A CA 1
ATOM 2121 C C . TYR A 1 271 ? -15.094 12.322 -25.273 1.00 93.12 271 TYR A C 1
ATOM 2123 O O . TYR A 1 271 ? -14.977 13.160 -24.372 1.00 93.12 271 TYR A O 1
ATOM 2131 N N . ASP A 1 272 ? -16.242 12.163 -25.933 1.00 93.38 272 ASP A N 1
ATOM 2132 C CA . ASP A 1 272 ? -17.439 12.966 -25.676 1.00 93.38 272 ASP A CA 1
ATOM 2133 C C . ASP A 1 272 ? -18.121 12.576 -24.351 1.00 93.38 272 ASP A C 1
ATOM 2135 O O . ASP A 1 272 ? -18.702 13.434 -23.683 1.00 93.38 272 ASP A O 1
ATOM 2139 N N . MET A 1 273 ? -17.992 11.318 -23.913 1.00 95.00 273 MET A N 1
ATOM 2140 C CA . MET A 1 273 ? -18.484 10.846 -22.612 1.00 95.00 273 MET A CA 1
ATOM 2141 C C . MET A 1 273 ? -17.658 11.339 -21.417 1.00 95.00 273 MET A C 1
ATOM 2143 O O . MET A 1 273 ? -18.159 11.319 -20.289 1.00 95.00 273 MET A O 1
ATOM 2147 N N . LEU A 1 274 ? -16.427 11.810 -21.628 1.00 96.62 274 LEU A N 1
ATOM 2148 C CA . LEU A 1 274 ? -15.608 12.432 -20.585 1.00 96.62 274 LEU A CA 1
ATOM 2149 C C . LEU A 1 274 ? -16.117 13.845 -20.269 1.00 96.62 274 LEU A C 1
ATOM 2151 O O . LEU A 1 274 ? -15.671 14.839 -20.850 1.00 96.62 274 LEU A O 1
ATOM 2155 N N . VAL A 1 275 ? -17.077 13.912 -19.349 1.00 95.25 275 VAL A N 1
ATOM 2156 C CA . VAL A 1 275 ? -17.684 15.134 -18.799 1.00 95.25 275 VAL A CA 1
ATOM 2157 C C . VAL A 1 275 ? -17.741 15.046 -17.273 1.00 95.25 275 VAL A C 1
ATOM 2159 O O . VAL A 1 275 ? -17.694 13.949 -16.717 1.00 95.25 275 VAL A O 1
ATOM 2162 N N . ASN A 1 276 ? -17.847 16.185 -16.587 1.00 96.12 276 ASN A N 1
ATOM 2163 C CA . ASN A 1 276 ? -17.926 16.210 -15.126 1.00 96.12 276 ASN A CA 1
ATOM 2164 C C . ASN A 1 276 ? -19.071 15.327 -14.600 1.00 96.12 276 ASN A C 1
ATOM 2166 O O . ASN A 1 276 ? -20.124 15.183 -15.228 1.00 96.12 276 ASN A O 1
ATOM 2170 N N . ASP A 1 277 ? -18.839 14.744 -13.429 1.00 92.56 277 ASP A N 1
ATOM 2171 C CA . ASP A 1 277 ? -19.662 13.764 -12.721 1.00 92.56 277 ASP A CA 1
ATOM 2172 C C . ASP A 1 277 ? -19.840 12.397 -13.401 1.00 92.56 277 ASP A C 1
ATOM 2174 O O . ASP A 1 277 ? -20.367 11.483 -12.757 1.00 92.56 277 ASP A O 1
ATOM 2178 N N . ASN A 1 278 ? -19.430 12.216 -14.662 1.00 96.44 278 ASN A N 1
ATOM 2179 C CA . ASN A 1 278 ? -19.299 10.866 -15.206 1.00 96.44 278 ASN A CA 1
ATOM 2180 C C . ASN A 1 278 ? -18.167 10.125 -14.491 1.00 96.44 278 ASN A C 1
ATOM 2182 O O . ASN A 1 278 ? -17.327 10.712 -13.802 1.00 96.44 278 ASN A O 1
ATOM 2186 N N . ILE A 1 279 ? -18.203 8.802 -14.589 1.00 97.75 279 ILE A N 1
ATOM 2187 C CA . ILE A 1 279 ? -17.466 7.938 -13.677 1.00 97.75 279 ILE A CA 1
ATOM 2188 C C . ILE A 1 279 ? -16.435 7.168 -14.477 1.00 97.75 279 ILE A C 1
ATOM 2190 O O . ILE A 1 279 ? -16.783 6.417 -15.377 1.00 97.75 279 ILE A O 1
ATOM 2194 N N . ILE A 1 280 ? -15.166 7.322 -14.133 1.00 98.00 280 ILE A N 1
ATOM 2195 C CA . ILE A 1 280 ? -14.125 6.429 -14.614 1.00 98.00 280 ILE A CA 1
ATOM 2196 C C . ILE A 1 280 ? -14.165 5.148 -13.785 1.00 98.00 280 ILE A C 1
ATOM 2198 O O . ILE A 1 280 ? -14.160 5.191 -12.554 1.00 98.00 280 ILE A O 1
ATOM 2202 N N . VAL A 1 281 ? -14.206 4.005 -14.459 1.00 96.19 281 VAL A N 1
ATOM 2203 C CA . VAL A 1 281 ? -14.084 2.681 -13.849 1.00 96.19 281 VAL A CA 1
ATOM 2204 C C . VAL A 1 281 ? -12.763 2.091 -14.308 1.00 96.19 281 VAL A C 1
ATOM 2206 O O . VAL A 1 281 ? -12.571 1.903 -15.505 1.00 96.19 281 VAL A O 1
ATOM 2209 N N . ILE A 1 282 ? -11.850 1.824 -13.379 1.00 93.62 282 ILE A N 1
ATOM 2210 C CA . ILE A 1 282 ? -10.486 1.403 -13.710 1.00 93.62 282 ILE A CA 1
ATOM 2211 C C . ILE A 1 282 ? -10.023 0.228 -12.857 1.00 93.62 282 ILE A C 1
ATOM 2213 O O . ILE A 1 282 ? -10.331 0.134 -11.667 1.00 93.62 282 ILE A O 1
ATOM 2217 N N . ASP A 1 283 ? -9.255 -0.664 -13.468 1.00 89.44 283 ASP A N 1
ATOM 2218 C CA . ASP A 1 283 ? -8.563 -1.732 -12.764 1.00 89.44 283 ASP A CA 1
ATOM 2219 C C . ASP A 1 283 ? -7.233 -1.237 -12.194 1.00 89.44 283 ASP A C 1
ATOM 2221 O O . ASP A 1 283 ? -6.294 -0.937 -12.928 1.00 89.44 283 ASP A O 1
ATOM 2225 N N . GLU A 1 284 ? -7.121 -1.182 -10.867 1.00 87.81 284 GLU A N 1
ATOM 2226 C CA . GLU A 1 284 ? -5.866 -0.847 -10.191 1.00 87.81 284 GLU A CA 1
ATOM 2227 C C . GLU A 1 284 ? -4.989 -2.089 -9.977 1.00 87.81 284 GLU A C 1
ATOM 2229 O O . GLU A 1 284 ? -5.386 -3.238 -10.214 1.00 87.81 284 GLU A O 1
ATOM 2234 N N . LYS A 1 285 ? -3.773 -1.866 -9.460 1.00 79.12 285 LYS A N 1
ATOM 2235 C CA . LYS A 1 285 ? -2.856 -2.948 -9.072 1.00 79.12 285 LYS A CA 1
ATOM 2236 C C . LYS A 1 285 ? -3.474 -3.870 -8.014 1.00 79.12 285 LYS A C 1
ATOM 2238 O O . LYS A 1 285 ? -3.353 -5.085 -8.139 1.00 79.12 285 LYS A O 1
ATOM 2243 N N . ARG A 1 286 ? -4.147 -3.302 -7.002 1.00 81.25 286 ARG A N 1
ATOM 2244 C CA . ARG A 1 286 ? -4.701 -4.051 -5.858 1.00 81.25 286 ARG A CA 1
ATOM 2245 C C . ARG A 1 286 ? -6.190 -4.376 -5.988 1.00 81.25 286 ARG A C 1
ATOM 2247 O O . ARG A 1 286 ? -6.576 -5.510 -5.724 1.00 81.25 286 ARG A O 1
ATOM 2254 N N . PHE A 1 287 ? -7.016 -3.405 -6.377 1.00 87.06 287 PHE A N 1
ATOM 2255 C CA . PHE A 1 287 ? -8.468 -3.570 -6.486 1.00 87.06 287 PHE A CA 1
ATOM 2256 C C . PHE A 1 287 ? -8.937 -3.316 -7.918 1.00 87.06 287 PHE A C 1
ATOM 2258 O O . PHE A 1 287 ? -8.431 -2.430 -8.601 1.00 87.06 287 PHE A O 1
ATOM 2265 N N . LYS A 1 288 ? -9.900 -4.107 -8.384 1.00 86.69 288 LYS A N 1
ATOM 2266 C CA . LYS A 1 288 ? -10.453 -4.007 -9.741 1.00 86.69 288 LYS A CA 1
ATOM 2267 C C . LYS A 1 288 ? -11.713 -3.151 -9.753 1.00 86.69 288 LYS A C 1
ATOM 2269 O O . LYS A 1 288 ? -12.319 -2.939 -8.699 1.00 86.69 288 LYS A O 1
ATOM 2274 N N . ALA A 1 289 ? -12.081 -2.648 -10.930 1.00 89.88 289 ALA A N 1
ATOM 2275 C CA . ALA A 1 289 ? -13.277 -1.836 -11.149 1.00 89.88 289 ALA A CA 1
ATOM 2276 C C . ALA A 1 289 ? -13.479 -0.713 -10.103 1.00 89.88 289 ALA A C 1
ATOM 2278 O O . ALA A 1 289 ? -14.580 -0.510 -9.578 1.00 89.88 289 ALA A O 1
ATOM 2279 N N . GLN A 1 290 ? -12.405 0.000 -9.763 1.00 95.81 290 GLN A N 1
ATOM 2280 C CA . GLN A 1 290 ? -12.459 1.147 -8.860 1.00 95.81 290 GLN A CA 1
ATOM 2281 C C . GLN A 1 290 ? -13.126 2.329 -9.556 1.00 95.81 290 GLN A C 1
ATOM 2283 O O . GLN A 1 290 ? -12.884 2.586 -10.735 1.00 95.81 290 GLN A O 1
ATOM 2288 N N . ARG A 1 291 ? -13.991 3.038 -8.829 1.00 97.56 291 ARG A N 1
ATOM 2289 C CA . ARG A 1 291 ? -14.798 4.141 -9.360 1.00 97.56 291 ARG A CA 1
ATOM 2290 C C . ARG A 1 291 ? -14.193 5.482 -8.977 1.00 97.56 291 ARG A C 1
ATOM 2292 O O . ARG A 1 291 ? -14.051 5.791 -7.793 1.00 97.56 291 ARG A O 1
ATOM 2299 N N . TYR A 1 292 ? -13.931 6.303 -9.982 1.00 98.44 292 TYR A N 1
ATOM 2300 C CA . TYR A 1 292 ? -13.436 7.666 -9.862 1.00 98.44 292 TYR A CA 1
ATOM 2301 C C . TYR A 1 292 ? -14.434 8.620 -10.512 1.00 98.44 292 TYR A C 1
ATOM 2303 O O . TYR A 1 292 ? -14.868 8.393 -11.633 1.00 98.44 292 TYR A O 1
ATOM 2311 N N . PHE A 1 293 ? -14.826 9.681 -9.819 1.00 97.38 293 PHE A N 1
ATOM 2312 C CA . PHE A 1 293 ? -15.757 10.678 -10.345 1.00 97.38 293 PHE A CA 1
ATOM 2313 C C . PHE A 1 293 ? -14.963 11.795 -11.001 1.00 97.38 293 PHE A C 1
ATOM 2315 O O . PHE A 1 293 ? -14.074 12.351 -10.359 1.00 97.38 293 PHE A O 1
ATOM 2322 N N . ILE A 1 294 ? -15.268 12.114 -12.258 1.00 97.62 294 ILE A N 1
ATOM 2323 C CA . ILE A 1 294 ? -14.614 13.205 -12.983 1.00 97.62 294 ILE A CA 1
ATOM 2324 C C . ILE A 1 294 ? -15.055 14.522 -12.350 1.00 97.62 294 ILE A C 1
ATOM 2326 O O . ILE A 1 294 ? -16.223 14.896 -12.459 1.00 97.62 294 ILE A O 1
ATOM 2330 N N . LEU A 1 295 ? -14.140 15.211 -11.673 1.00 92.69 295 LEU A N 1
ATOM 2331 C CA . LEU A 1 295 ? -14.448 16.464 -10.983 1.00 92.69 295 LEU A CA 1
ATOM 2332 C C . LEU A 1 295 ? -13.925 17.673 -11.746 1.00 92.69 295 LEU A C 1
ATOM 2334 O O . LEU A 1 295 ? -14.613 18.690 -11.765 1.00 92.69 295 LEU A O 1
ATOM 2338 N N . ASP A 1 296 ? -12.800 17.528 -12.449 1.00 95.69 296 ASP A N 1
ATOM 2339 C CA . ASP A 1 296 ? -12.196 18.591 -13.245 1.00 95.69 296 ASP A CA 1
ATOM 2340 C C . ASP A 1 296 ? -11.816 18.095 -14.643 1.00 95.69 296 ASP A C 1
ATOM 2342 O O . ASP A 1 296 ? -11.390 16.952 -14.840 1.00 95.69 296 ASP A O 1
ATOM 2346 N N . ILE A 1 297 ? -11.982 18.984 -15.623 1.00 96.88 297 ILE A N 1
ATOM 2347 C CA . ILE A 1 297 ? -11.596 18.766 -17.017 1.00 96.88 297 ILE A CA 1
ATOM 2348 C C . ILE A 1 297 ? -10.952 20.048 -17.528 1.00 96.88 297 ILE A C 1
ATOM 2350 O O . ILE A 1 297 ? -11.608 21.088 -17.589 1.00 96.88 297 ILE A O 1
ATOM 2354 N N . ASP A 1 298 ? -9.695 19.957 -17.948 1.00 96.75 298 ASP A N 1
ATOM 2355 C CA . ASP A 1 298 ? -9.039 21.007 -18.724 1.00 96.75 298 ASP A CA 1
ATOM 2356 C C . ASP A 1 298 ? -9.096 20.644 -20.212 1.00 96.75 298 ASP A C 1
ATOM 2358 O O . ASP A 1 298 ? -8.793 19.511 -20.587 1.00 96.75 298 ASP A O 1
ATOM 2362 N N . THR A 1 299 ? -9.541 21.571 -21.063 1.00 95.00 299 THR A N 1
ATOM 2363 C CA . THR A 1 299 ? -9.763 21.314 -22.496 1.00 95.00 299 THR A CA 1
ATOM 2364 C C . THR A 1 299 ? -8.932 22.259 -23.349 1.00 95.00 299 THR A C 1
ATOM 2366 O O . THR A 1 299 ? -9.131 23.475 -23.315 1.00 95.00 299 THR A O 1
ATOM 2369 N N . ASP A 1 300 ? -8.079 21.697 -24.204 1.00 93.06 300 ASP A N 1
ATOM 2370 C CA . ASP A 1 300 ? -7.431 22.438 -25.283 1.00 93.06 300 ASP A CA 1
ATOM 2371 C C . ASP A 1 300 ? -8.252 22.275 -26.568 1.00 93.06 300 ASP A C 1
ATOM 2373 O O . ASP A 1 300 ? -8.244 21.228 -27.216 1.00 93.06 300 ASP A O 1
ATOM 2377 N N . ASN A 1 301 ? -8.963 23.334 -26.957 1.00 87.25 301 ASN A N 1
ATOM 2378 C CA . ASN A 1 301 ? -9.809 23.337 -28.153 1.00 87.25 301 ASN A CA 1
ATOM 2379 C C . ASN A 1 301 ? -9.023 23.448 -29.472 1.00 87.25 301 ASN A C 1
ATOM 2381 O O . ASN A 1 301 ? -9.617 23.302 -30.537 1.00 87.25 301 ASN A O 1
ATOM 2385 N N . ILE A 1 302 ? -7.720 23.746 -29.427 1.00 83.62 302 ILE A N 1
ATOM 2386 C CA . ILE A 1 302 ? -6.857 23.786 -30.615 1.00 83.62 302 ILE A CA 1
ATOM 2387 C C . ILE A 1 302 ? -6.295 22.391 -30.870 1.00 83.62 302 ILE A C 1
ATOM 2389 O O . ILE A 1 302 ? -6.372 21.889 -31.990 1.00 83.62 302 ILE A O 1
ATOM 2393 N N . ALA A 1 303 ? -5.744 21.764 -29.830 1.00 86.38 303 ALA A N 1
ATOM 2394 C CA . ALA A 1 303 ? -5.210 20.408 -29.913 1.00 86.38 303 ALA A CA 1
ATOM 2395 C C . ALA A 1 303 ? -6.299 19.321 -29.815 1.00 86.38 303 ALA A C 1
ATOM 2397 O O . ALA A 1 303 ? -6.010 18.149 -30.043 1.00 86.38 303 ALA A O 1
ATOM 2398 N N . PHE A 1 304 ? -7.541 19.704 -29.492 1.00 90.31 304 PHE A N 1
ATOM 2399 C CA . PHE A 1 304 ? -8.664 18.809 -29.200 1.00 90.31 304 PHE A CA 1
ATOM 2400 C C . PHE A 1 304 ? -8.316 17.767 -28.132 1.00 90.31 304 PHE A C 1
ATOM 2402 O O . PHE A 1 304 ? -8.602 16.576 -28.279 1.00 90.31 304 PHE A O 1
ATOM 2409 N N . THR A 1 305 ? -7.702 18.217 -27.038 1.00 94.81 305 THR A N 1
ATOM 2410 C CA . THR A 1 305 ? -7.326 17.360 -25.908 1.00 94.81 305 THR A CA 1
ATOM 2411 C C . THR A 1 305 ? -8.165 17.666 -24.675 1.00 94.81 305 THR A C 1
ATOM 2413 O O . THR A 1 305 ? -8.621 18.793 -24.480 1.00 94.81 305 THR A O 1
ATOM 2416 N N . LYS A 1 306 ? -8.390 16.642 -23.851 1.00 96.81 306 LYS A N 1
ATOM 2417 C CA . LYS A 1 306 ? -8.947 16.767 -22.503 1.00 96.81 306 LYS A CA 1
ATOM 2418 C C . LYS A 1 306 ? -7.955 16.192 -21.509 1.00 96.81 306 LYS A C 1
ATOM 2420 O O . LYS A 1 306 ? -7.536 15.047 -21.664 1.00 96.81 306 LYS A O 1
ATOM 2425 N N . THR A 1 307 ? -7.631 16.957 -20.480 1.00 97.38 307 THR A N 1
ATOM 2426 C CA . THR A 1 307 ? -6.965 16.458 -19.279 1.00 97.38 307 THR A CA 1
ATOM 2427 C C . THR A 1 307 ? -8.026 16.252 -18.215 1.00 97.38 307 THR A C 1
ATOM 2429 O O . THR A 1 307 ? -8.713 17.193 -17.823 1.00 97.38 307 THR A O 1
ATOM 2432 N N . ILE A 1 308 ? -8.185 15.005 -17.795 1.00 98.12 308 ILE A N 1
ATOM 2433 C CA . ILE A 1 308 ? -9.194 14.565 -16.840 1.00 98.12 308 ILE A CA 1
ATOM 2434 C C . ILE A 1 308 ? -8.542 14.451 -15.471 1.00 98.12 308 ILE A C 1
ATOM 2436 O O . ILE A 1 308 ? -7.511 13.789 -15.354 1.00 98.12 308 ILE A O 1
ATOM 2440 N N . THR A 1 309 ? -9.181 15.020 -14.451 1.00 97.75 309 THR A N 1
ATOM 2441 C CA . THR A 1 309 ? -8.865 14.753 -13.044 1.00 97.75 309 THR A CA 1
ATOM 2442 C C . THR A 1 309 ? -10.110 14.212 -12.357 1.00 97.75 309 THR A C 1
ATOM 2444 O O . THR A 1 309 ? -11.184 14.824 -12.364 1.00 97.75 309 THR A O 1
ATOM 2447 N N . ALA A 1 310 ? -9.978 13.023 -11.779 1.00 98.25 310 ALA A N 1
ATOM 2448 C CA . ALA A 1 310 ? -11.071 12.303 -11.158 1.00 98.25 310 ALA A CA 1
ATOM 2449 C C . ALA A 1 310 ? -10.686 11.838 -9.751 1.00 98.25 310 ALA A C 1
ATOM 2451 O O . ALA A 1 310 ? -9.620 11.261 -9.541 1.00 98.25 310 ALA A O 1
ATOM 2452 N N . SER A 1 311 ? -11.568 12.045 -8.776 1.00 97.12 311 SER A N 1
ATOM 2453 C CA . SER A 1 311 ? -11.343 11.599 -7.398 1.00 97.12 311 SER A CA 1
ATOM 2454 C C . SER A 1 311 ? -12.016 10.259 -7.144 1.00 97.12 311 SER A C 1
ATOM 2456 O O . SER A 1 311 ? -13.154 10.033 -7.565 1.00 97.12 311 SER A O 1
ATOM 2458 N N . HIS A 1 312 ? -11.348 9.371 -6.409 1.00 98.38 312 HIS A N 1
ATOM 2459 C CA . HIS A 1 312 ? -11.931 8.084 -6.038 1.00 98.38 312 HIS A CA 1
ATOM 2460 C C . HIS A 1 312 ? -13.241 8.267 -5.264 1.00 98.38 312 HIS A C 1
ATOM 2462 O O . HIS A 1 312 ? -13.414 9.233 -4.511 1.00 98.38 312 HIS A O 1
ATOM 2468 N N . THR A 1 313 ? -14.163 7.310 -5.408 1.00 96.94 313 THR A N 1
ATOM 2469 C CA . THR A 1 313 ? -15.500 7.370 -4.804 1.00 96.94 313 THR A CA 1
ATOM 2470 C C . THR A 1 313 ? -15.477 7.640 -3.300 1.00 96.94 313 THR A C 1
ATOM 2472 O O . THR A 1 313 ? -16.436 8.228 -2.805 1.00 96.94 313 THR A O 1
ATOM 2475 N N . TYR A 1 314 ? -14.417 7.229 -2.593 1.00 97.31 314 TYR A N 1
ATOM 2476 C CA . TYR A 1 314 ? -14.176 7.547 -1.183 1.00 97.31 314 TYR A CA 1
ATOM 2477 C C . TYR A 1 314 ? -14.248 9.056 -0.926 1.00 97.31 314 TYR A C 1
ATOM 2479 O O . TYR A 1 314 ? -15.111 9.510 -0.182 1.00 97.31 314 TYR A O 1
ATOM 2487 N N . VAL A 1 315 ? -13.437 9.854 -1.621 1.00 95.31 315 VAL A N 1
ATOM 2488 C CA . VAL A 1 315 ? -13.419 11.313 -1.441 1.00 95.31 315 VAL A CA 1
ATOM 2489 C C . VAL A 1 315 ? -14.685 11.941 -2.016 1.00 95.31 315 VAL A C 1
ATOM 2491 O O . VAL A 1 315 ? -15.377 12.687 -1.323 1.00 95.31 315 VAL A O 1
ATOM 2494 N N . ALA A 1 316 ? -15.025 11.586 -3.260 1.00 94.50 316 ALA A N 1
ATOM 2495 C CA . ALA A 1 316 ? -16.110 12.221 -4.007 1.00 94.50 316 ALA A CA 1
ATOM 2496 C C . ALA A 1 316 ? -17.476 12.109 -3.303 1.00 94.50 316 ALA A C 1
ATOM 2498 O O . ALA A 1 316 ? -18.309 13.011 -3.402 1.00 94.50 316 ALA A O 1
ATOM 2499 N N . ARG A 1 317 ? -17.721 11.018 -2.563 1.00 95.75 317 ARG A N 1
ATOM 2500 C CA . ARG A 1 317 ? -18.984 10.813 -1.838 1.00 95.75 317 ARG A CA 1
ATOM 2501 C C . ARG A 1 317 ? -18.930 11.252 -0.382 1.00 95.75 317 ARG A C 1
ATOM 2503 O O . ARG A 1 317 ? -19.915 11.817 0.085 1.00 95.75 317 ARG A O 1
ATOM 2510 N N . LEU A 1 318 ? -17.833 11.005 0.340 1.00 96.75 318 LEU A N 1
ATOM 2511 C CA . LEU A 1 318 ? -17.777 11.327 1.770 1.00 96.75 318 LEU A CA 1
ATOM 2512 C C . LEU A 1 318 ? -17.791 12.834 2.034 1.00 96.75 318 LEU A C 1
ATOM 2514 O O . LEU A 1 318 ? -18.410 13.259 3.007 1.00 96.75 318 LEU A O 1
ATOM 2518 N N . VAL A 1 319 ? -17.211 13.648 1.144 1.00 95.31 319 VAL A N 1
ATOM 2519 C CA . VAL A 1 319 ? -17.276 15.117 1.261 1.00 95.31 319 VAL A CA 1
ATOM 2520 C C . VAL A 1 319 ? -18.712 15.652 1.167 1.00 95.31 319 VAL A C 1
ATOM 2522 O O . VAL A 1 319 ? -19.032 16.691 1.735 1.00 95.31 319 VAL A O 1
ATOM 2525 N N . ASN A 1 320 ? -19.598 14.911 0.496 1.00 93.88 320 ASN A N 1
ATOM 2526 C CA . ASN A 1 320 ? -21.001 15.269 0.295 1.00 93.88 320 ASN A CA 1
ATOM 2527 C C . ASN A 1 320 ? -21.953 14.611 1.315 1.00 93.88 320 ASN A C 1
ATOM 2529 O O . ASN A 1 320 ? -23.159 14.852 1.264 1.00 93.88 320 ASN A O 1
ATOM 2533 N N . ASN A 1 321 ? -21.450 13.784 2.241 1.00 97.00 321 ASN A N 1
ATOM 2534 C CA . ASN A 1 321 ? -22.264 13.162 3.287 1.00 97.00 321 ASN A CA 1
ATOM 2535 C C . ASN A 1 321 ? -22.141 13.936 4.601 1.00 97.00 321 ASN A C 1
ATOM 2537 O O . ASN A 1 321 ? -21.076 13.935 5.204 1.00 97.00 321 ASN A O 1
ATOM 2541 N N . MET A 1 322 ? -23.228 14.550 5.072 1.00 96.81 322 MET A N 1
ATOM 2542 C CA . MET A 1 322 ? -23.249 15.287 6.342 1.00 96.81 322 MET A CA 1
ATOM 2543 C C . MET A 1 322 ? -23.738 14.419 7.502 1.00 96.81 322 MET A C 1
ATOM 2545 O O . MET A 1 322 ? -24.827 13.842 7.448 1.00 96.81 322 MET A O 1
ATOM 2549 N N . VAL A 1 323 ? -22.969 14.394 8.590 1.00 94.81 323 VAL A N 1
ATOM 2550 C CA . VAL A 1 323 ? -23.358 13.757 9.850 1.00 94.81 323 VAL A CA 1
ATOM 2551 C C . VAL A 1 323 ? -23.868 14.836 10.798 1.00 94.81 323 VAL A C 1
ATOM 2553 O O . VAL A 1 323 ? -23.088 15.580 11.365 1.00 94.81 323 VAL A O 1
ATOM 2556 N N . ASN A 1 324 ? -25.180 14.909 11.023 1.00 92.44 324 ASN A N 1
ATOM 2557 C CA . ASN A 1 324 ? -25.803 15.978 11.831 1.00 92.44 324 ASN A CA 1
ATOM 2558 C C . ASN A 1 324 ? -25.917 15.645 13.329 1.00 92.44 324 ASN A C 1
ATOM 2560 O O . ASN A 1 324 ? -26.783 16.168 14.024 1.00 92.44 324 ASN A O 1
ATOM 2564 N N . THR A 1 325 ? -25.130 14.686 13.806 1.00 89.62 325 THR A N 1
ATOM 2565 C CA . THR A 1 325 ? -25.121 14.278 15.212 1.00 89.62 325 THR A CA 1
ATOM 2566 C C . THR A 1 325 ? -23.692 14.243 15.697 1.00 89.62 325 THR A C 1
ATOM 2568 O O . THR A 1 325 ? -22.869 13.608 15.041 1.00 89.62 325 THR A O 1
ATOM 2571 N N . SER A 1 326 ? -23.429 14.851 16.844 1.00 87.69 326 SER A N 1
ATOM 2572 C CA . SER A 1 326 ? -22.145 14.784 17.528 1.00 87.69 326 SER A CA 1
ATOM 2573 C C . SER A 1 326 ? -22.198 13.846 18.734 1.00 87.69 326 SER A C 1
ATOM 2575 O O . SER A 1 326 ? -23.267 13.533 19.273 1.00 87.69 326 SER A O 1
ATOM 2577 N N . LYS A 1 327 ? -21.029 13.357 19.151 1.00 87.06 327 LYS A N 1
ATOM 2578 C CA . LYS A 1 327 ? -20.853 12.595 20.387 1.00 87.06 327 LYS A CA 1
ATOM 2579 C C . LYS A 1 327 ? -19.614 13.099 21.121 1.00 87.06 327 LYS A C 1
ATOM 2581 O O . LYS A 1 327 ? -18.572 13.322 20.515 1.00 87.06 327 LYS A O 1
ATOM 2586 N N . THR A 1 328 ? -19.743 13.223 22.437 1.00 82.00 328 THR A N 1
ATOM 2587 C CA . THR A 1 328 ? -18.655 13.595 23.349 1.00 82.00 328 THR A CA 1
ATOM 2588 C C . THR A 1 328 ? -18.419 12.464 24.348 1.00 82.00 328 THR A C 1
ATOM 2590 O O . THR A 1 328 ? -19.374 11.820 24.795 1.00 82.00 328 THR A O 1
ATOM 2593 N N . GLY A 1 329 ? -17.158 12.230 24.699 1.00 78.69 329 GLY A N 1
ATOM 2594 C CA . GLY A 1 329 ? -16.691 11.215 25.642 1.00 78.69 329 GLY A CA 1
ATOM 2595 C C . GLY A 1 329 ? -15.646 10.282 25.031 1.00 78.69 329 GLY A C 1
ATOM 2596 O O . GLY A 1 329 ? -15.241 10.440 23.882 1.00 78.69 329 GLY A O 1
ATOM 2597 N N . THR A 1 330 ? -15.211 9.284 25.796 1.00 86.31 330 THR A N 1
ATOM 2598 C CA . THR A 1 330 ? -14.249 8.279 25.328 1.00 86.31 330 THR A CA 1
ATOM 2599 C C . THR A 1 330 ? -14.887 7.354 24.288 1.00 86.31 330 THR A C 1
ATOM 2601 O O . THR A 1 330 ? -15.793 6.584 24.618 1.00 86.31 330 THR A O 1
ATOM 2604 N N . LEU A 1 331 ? -14.413 7.404 23.041 1.00 89.19 331 LEU A N 1
ATOM 2605 C CA . LEU A 1 331 ? -14.904 6.579 21.937 1.00 89.19 331 LEU A CA 1
ATOM 2606 C C . LEU A 1 331 ? -13.869 5.533 21.532 1.00 89.19 331 LEU A C 1
ATOM 2608 O O . LEU A 1 331 ? -12.676 5.809 21.431 1.00 89.19 331 LEU A O 1
ATOM 2612 N N . LYS A 1 332 ? -14.327 4.309 21.271 1.00 95.88 332 LYS A N 1
ATOM 2613 C CA . LYS A 1 332 ? -13.515 3.327 20.544 1.00 95.88 332 LYS A CA 1
ATOM 2614 C C . LYS A 1 332 ? -13.420 3.720 19.074 1.00 95.88 332 LYS A C 1
ATOM 2616 O O . LYS A 1 332 ? -14.360 4.295 18.529 1.00 95.88 332 LYS A O 1
ATOM 2621 N N . LEU A 1 333 ? -12.360 3.266 18.403 1.00 95.69 333 LEU A N 1
ATOM 2622 C CA . LEU A 1 333 ? -12.189 3.445 16.958 1.00 95.69 333 LEU A CA 1
ATOM 2623 C C . LEU A 1 333 ? -13.439 3.033 16.158 1.00 95.69 333 LEU A C 1
ATOM 2625 O O . LEU A 1 333 ? -13.873 3.764 15.278 1.00 95.69 333 LEU A O 1
ATOM 2629 N N . THR A 1 334 ? -14.066 1.900 16.490 1.00 97.69 334 THR A N 1
ATOM 2630 C CA . THR A 1 334 ? -15.304 1.457 15.822 1.00 97.69 334 THR A CA 1
ATOM 2631 C C . THR A 1 334 ? -16.453 2.443 16.002 1.00 97.69 334 THR A C 1
ATOM 2633 O O . THR A 1 334 ? -17.182 2.701 15.058 1.00 97.69 334 THR A O 1
ATOM 2636 N N . GLU A 1 335 ? -16.607 3.032 17.192 1.00 97.12 335 GLU A N 1
ATOM 2637 C CA . GLU A 1 335 ? -17.673 4.008 17.444 1.00 97.12 335 GLU A CA 1
ATOM 2638 C C . GLU A 1 335 ? -17.434 5.308 16.672 1.00 97.12 335 GLU A C 1
ATOM 2640 O O . GLU A 1 335 ? -18.384 5.882 16.145 1.00 97.12 335 GLU A O 1
ATOM 2645 N N . ALA A 1 336 ? -16.177 5.757 16.586 1.00 96.31 336 ALA A N 1
ATOM 2646 C CA . ALA A 1 336 ? -15.804 6.912 15.776 1.00 96.31 336 ALA A CA 1
ATOM 2647 C C . ALA A 1 336 ? -16.067 6.653 14.284 1.00 96.31 336 ALA A C 1
ATOM 2649 O O . ALA A 1 336 ? -16.730 7.460 13.639 1.00 96.31 336 ALA A O 1
ATOM 2650 N N . LEU A 1 337 ? -15.660 5.492 13.756 1.00 98.00 337 LEU A N 1
ATOM 2651 C CA . LEU A 1 337 ? -15.927 5.094 12.368 1.00 98.00 337 LEU A CA 1
ATOM 2652 C C . LEU A 1 337 ? -17.430 4.974 12.070 1.00 98.00 337 LEU A C 1
ATOM 2654 O O . LEU A 1 337 ? -17.886 5.439 11.027 1.00 98.00 337 LEU A O 1
ATOM 2658 N N . ASP A 1 338 ? -18.214 4.399 12.987 1.00 97.56 338 ASP A N 1
ATOM 2659 C CA . ASP A 1 338 ? -19.670 4.271 12.841 1.00 97.56 338 ASP A CA 1
ATOM 2660 C C . ASP A 1 338 ? -20.359 5.643 12.767 1.00 97.56 338 ASP A C 1
ATOM 2662 O O . ASP A 1 338 ? -21.318 5.819 12.013 1.00 97.56 338 ASP A O 1
ATOM 2666 N N . ILE A 1 339 ? -19.874 6.623 13.538 1.00 96.81 339 ILE A N 1
ATOM 2667 C CA . ILE A 1 339 ? -20.359 8.007 13.488 1.00 96.81 339 ILE A CA 1
ATOM 2668 C C . ILE A 1 339 ? -19.904 8.676 12.192 1.00 96.81 339 ILE A C 1
ATOM 2670 O O . ILE A 1 339 ? -20.746 9.201 11.463 1.00 96.81 339 ILE A O 1
ATOM 2674 N N . ALA A 1 340 ? -18.605 8.618 11.886 1.00 96.88 340 ALA A N 1
ATOM 2675 C CA . ALA A 1 340 ? -18.001 9.263 10.726 1.00 96.88 340 ALA A CA 1
ATOM 2676 C C . ALA A 1 340 ? -18.636 8.790 9.416 1.00 96.88 340 ALA A C 1
ATOM 2678 O O . ALA A 1 340 ? -18.869 9.596 8.521 1.00 96.88 340 ALA A O 1
ATOM 2679 N N . LEU A 1 341 ? -18.988 7.507 9.308 1.00 97.62 341 LEU A N 1
ATOM 2680 C CA . LEU A 1 341 ? -19.551 6.910 8.094 1.00 97.62 341 LEU A CA 1
ATOM 2681 C C . LEU A 1 341 ? -21.082 6.820 8.106 1.00 97.62 341 LEU A C 1
ATOM 2683 O O . LEU A 1 341 ? -21.675 6.281 7.163 1.00 97.62 341 LEU A O 1
ATOM 2687 N N . LYS A 1 342 ? -21.756 7.355 9.127 1.00 96.88 342 LYS A N 1
ATOM 2688 C CA . LYS A 1 342 ? -23.215 7.279 9.255 1.00 96.88 342 LYS A CA 1
ATOM 2689 C C . LYS A 1 342 ? -23.916 7.880 8.034 1.00 96.88 342 LYS A C 1
ATOM 2691 O O . LYS A 1 342 ? -23.713 9.038 7.684 1.00 96.88 342 LYS A O 1
ATOM 2696 N N . GLY A 1 343 ? -24.769 7.085 7.388 1.00 93.81 343 GLY A N 1
ATOM 2697 C CA . GLY A 1 343 ? -25.538 7.512 6.210 1.00 93.81 343 GLY A CA 1
ATOM 2698 C C . GLY A 1 343 ? -24.742 7.588 4.902 1.00 93.81 343 GLY A C 1
ATOM 2699 O O . GLY A 1 343 ? -25.349 7.731 3.847 1.00 93.81 343 GLY A O 1
ATOM 2700 N N . SER A 1 344 ? -23.419 7.398 4.938 1.00 95.94 344 SER A N 1
ATOM 2701 C CA . SER A 1 344 ? -22.564 7.499 3.747 1.00 95.94 344 SER A CA 1
ATOM 2702 C C . SER A 1 344 ? -22.746 6.345 2.750 1.00 95.94 344 SER A C 1
ATOM 2704 O O . SER A 1 344 ? -22.453 6.483 1.559 1.00 95.94 344 SER A O 1
ATOM 2706 N N . GLY A 1 345 ? -23.209 5.187 3.234 1.00 93.81 345 GLY A N 1
ATOM 2707 C CA . GLY A 1 345 ? -23.235 3.933 2.478 1.00 93.81 345 GLY A CA 1
ATOM 2708 C C . GLY A 1 345 ? -21.868 3.248 2.359 1.00 93.81 345 GLY A C 1
ATOM 2709 O O . GLY A 1 345 ? -21.737 2.315 1.570 1.00 93.81 345 GLY A O 1
ATOM 2710 N N . PHE A 1 346 ? -20.862 3.702 3.111 1.00 97.62 346 PHE A N 1
ATOM 2711 C CA . PHE A 1 346 ? -19.566 3.040 3.221 1.00 97.62 346 PHE A CA 1
ATOM 2712 C C . PHE A 1 346 ? -19.565 2.022 4.360 1.00 97.62 346 PHE A C 1
ATOM 2714 O O . PHE A 1 346 ? -20.285 2.154 5.348 1.00 97.62 346 PHE A O 1
ATOM 2721 N N . SER A 1 347 ? -18.730 1.002 4.209 1.00 96.94 347 SER A N 1
ATOM 2722 C CA . SER A 1 347 ? -18.462 -0.017 5.222 1.00 96.94 347 SER A CA 1
ATOM 2723 C C . SER A 1 347 ? -16.968 -0.077 5.502 1.00 96.94 347 SER A C 1
ATOM 2725 O O . SER A 1 347 ? -16.166 0.351 4.670 1.00 96.94 347 SER A O 1
ATOM 2727 N N . TYR A 1 348 ? -16.584 -0.625 6.651 1.00 97.69 348 TYR A N 1
ATOM 2728 C CA . TYR A 1 348 ? -15.179 -0.776 7.004 1.00 97.69 348 TYR A CA 1
ATOM 2729 C C . TYR A 1 348 ? -14.855 -2.168 7.544 1.00 97.69 348 TYR A C 1
ATOM 2731 O O . TYR A 1 348 ? -15.713 -2.879 8.069 1.00 97.69 348 TYR A O 1
ATOM 2739 N N . VAL A 1 349 ? -13.587 -2.549 7.410 1.00 96.31 349 VAL A N 1
ATOM 2740 C CA . VAL A 1 349 ? -13.004 -3.770 7.963 1.00 96.31 349 VAL A CA 1
ATOM 2741 C C . VAL A 1 349 ? -11.753 -3.388 8.741 1.00 96.31 349 VAL A C 1
ATOM 2743 O O . VAL A 1 349 ? -10.839 -2.778 8.191 1.00 96.31 349 VAL A O 1
ATOM 2746 N N . LEU A 1 350 ? -11.707 -3.764 10.020 1.00 94.50 350 LEU A N 1
ATOM 2747 C CA . LEU A 1 350 ? -10.522 -3.570 10.852 1.00 94.50 350 LEU A CA 1
ATOM 2748 C C . LEU A 1 350 ? -9.535 -4.722 10.666 1.00 94.50 350 LEU A C 1
ATOM 2750 O O . LEU A 1 350 ? -9.872 -5.884 10.931 1.00 94.50 350 LEU A O 1
ATOM 2754 N N . ASP A 1 351 ? -8.303 -4.381 10.304 1.00 93.06 351 ASP A N 1
ATOM 2755 C CA . ASP A 1 351 ? -7.164 -5.282 10.413 1.00 93.06 351 ASP A CA 1
ATOM 2756 C C . ASP A 1 351 ? -6.914 -5.688 11.880 1.00 93.06 351 ASP A C 1
ATOM 2758 O O . ASP A 1 351 ? -7.319 -5.000 12.824 1.00 93.06 351 ASP A O 1
ATOM 2762 N N . ALA A 1 352 ? -6.232 -6.817 12.092 1.00 89.50 352 ALA A N 1
ATOM 2763 C CA . ALA A 1 352 ? -5.866 -7.282 13.427 1.00 89.50 352 ALA A CA 1
ATOM 2764 C C . ALA A 1 352 ? -5.084 -6.222 14.225 1.00 89.50 352 ALA A C 1
ATOM 2766 O O . ALA A 1 352 ? -5.323 -6.071 15.424 1.00 89.50 352 ALA A O 1
ATOM 2767 N N . SER A 1 353 ? -4.212 -5.452 13.563 1.00 86.31 353 SER A N 1
ATOM 2768 C CA . SER A 1 353 ? -3.452 -4.365 14.190 1.00 86.31 353 SER A CA 1
ATOM 2769 C C . SER A 1 353 ? -4.353 -3.234 14.701 1.00 86.31 353 SER A C 1
ATOM 2771 O O . SER A 1 353 ? -4.154 -2.752 15.818 1.00 86.31 353 SER A O 1
ATOM 2773 N N . ALA A 1 354 ? -5.387 -2.859 13.941 1.00 88.25 354 ALA A N 1
ATOM 2774 C CA . ALA A 1 354 ? -6.302 -1.770 14.286 1.00 88.25 354 ALA A CA 1
ATOM 2775 C C . ALA A 1 354 ? -7.242 -2.112 15.454 1.00 88.25 354 ALA A C 1
ATOM 2777 O O . ALA A 1 354 ? -7.654 -1.229 16.202 1.00 88.25 354 ALA A O 1
ATOM 2778 N N . LYS A 1 355 ? -7.543 -3.398 15.678 1.00 90.12 355 LYS A N 1
ATOM 2779 C CA . LYS A 1 355 ? -8.403 -3.851 16.792 1.00 90.12 355 LYS A CA 1
ATOM 2780 C C . LYS A 1 355 ? -7.800 -3.593 18.177 1.00 90.12 355 LYS A C 1
ATOM 2782 O O . LYS A 1 355 ? -8.521 -3.663 19.169 1.00 90.12 355 LYS A O 1
ATOM 2787 N N . THR A 1 356 ? -6.492 -3.341 18.245 1.00 85.19 356 THR A N 1
ATOM 2788 C CA . THR A 1 356 ? -5.758 -3.100 19.501 1.00 85.19 356 THR A CA 1
ATOM 2789 C C . THR A 1 356 ? -5.632 -1.620 19.858 1.00 85.19 356 THR A C 1
ATOM 2791 O O . THR A 1 356 ? -5.040 -1.296 20.883 1.00 85.19 356 THR A O 1
ATOM 2794 N N . ILE A 1 357 ? -6.162 -0.722 19.023 1.00 84.75 357 ILE A N 1
ATOM 2795 C CA . ILE A 1 357 ? -6.083 0.722 19.246 1.00 84.75 357 ILE A CA 1
ATOM 2796 C C . ILE A 1 357 ? -6.966 1.114 20.434 1.00 84.75 357 ILE A C 1
ATOM 2798 O O . ILE A 1 357 ? -8.117 0.683 20.548 1.00 84.75 357 ILE A O 1
ATOM 2802 N N . GLU A 1 358 ? -6.395 1.910 21.336 1.00 84.25 358 GLU A N 1
ATOM 2803 C CA . GLU A 1 358 ? -7.076 2.386 22.536 1.00 84.25 358 GLU A CA 1
ATOM 2804 C C . GLU A 1 358 ? -8.178 3.394 22.189 1.00 84.25 358 GLU A C 1
ATOM 2806 O O . GLU A 1 358 ? -8.169 4.037 21.139 1.00 84.25 358 GLU A O 1
ATOM 2811 N N . ALA A 1 359 ? -9.164 3.505 23.076 1.00 84.62 359 ALA A N 1
ATOM 2812 C CA . ALA A 1 359 ? -10.219 4.496 22.932 1.00 84.62 359 ALA A CA 1
ATOM 2813 C C . ALA A 1 359 ? -9.653 5.909 23.140 1.00 84.62 359 ALA A C 1
ATOM 2815 O O . ALA A 1 359 ? -8.801 6.114 24.007 1.00 84.62 359 ALA A O 1
ATOM 2816 N N . VAL A 1 360 ? -10.157 6.874 22.376 1.00 79.44 360 VAL A N 1
ATOM 2817 C CA . VAL A 1 360 ? -9.716 8.272 22.416 1.00 79.44 360 VAL A CA 1
ATOM 2818 C C . VAL A 1 360 ? -10.857 9.131 22.952 1.00 79.44 360 VAL A C 1
ATOM 2820 O O . VAL A 1 360 ? -12.023 8.911 22.623 1.00 79.44 360 VAL A O 1
ATOM 2823 N N . GLU A 1 361 ? -10.538 10.090 23.820 1.00 76.94 361 GLU A N 1
ATOM 2824 C CA . GLU A 1 361 ? -11.512 11.086 24.273 1.00 76.94 361 GLU A CA 1
ATOM 2825 C C . GLU A 1 361 ? -11.880 11.985 23.088 1.00 76.94 361 GLU A C 1
ATOM 2827 O O . GLU A 1 361 ? -11.004 12.499 22.396 1.00 76.94 361 GLU A O 1
ATOM 2832 N N . GLN A 1 362 ? -13.171 12.171 22.838 1.00 77.62 362 GLN A N 1
ATOM 2833 C CA . GLN A 1 362 ? -13.695 12.956 21.723 1.00 77.62 362 GLN A CA 1
ATOM 2834 C C . GLN A 1 362 ? -14.634 14.041 22.248 1.00 77.62 362 GLN A C 1
ATOM 2836 O O . GLN A 1 362 ? -15.369 13.813 23.209 1.00 77.62 362 GLN A O 1
ATOM 2841 N N . GLU A 1 363 ? -14.624 15.221 21.634 1.00 72.38 363 GLU A N 1
ATOM 2842 C CA . GLU A 1 363 ? -15.482 16.346 22.009 1.00 72.38 363 GLU A CA 1
ATOM 2843 C C . GLU A 1 363 ? -16.168 16.882 20.767 1.00 72.38 363 GLU A C 1
ATOM 2845 O O . GLU A 1 363 ? -15.519 17.265 19.803 1.00 72.38 363 GLU A O 1
ATOM 2850 N N . ASN A 1 364 ? -17.500 16.873 20.797 1.00 75.69 364 ASN A N 1
ATOM 2851 C CA . ASN A 1 364 ? -18.353 17.276 19.686 1.00 75.69 364 ASN A CA 1
ATOM 2852 C C . ASN A 1 364 ? -18.020 16.555 18.364 1.00 75.69 364 ASN A C 1
ATOM 2854 O O . ASN A 1 364 ? -18.285 17.088 17.293 1.00 75.69 364 ASN A O 1
ATOM 2858 N N . PHE A 1 365 ? -17.503 15.322 18.431 1.00 84.25 365 PHE A N 1
ATOM 2859 C CA . PHE A 1 365 ? -17.126 14.544 17.252 1.00 84.25 365 PHE A CA 1
ATOM 2860 C C . PHE A 1 365 ? -18.368 14.194 16.425 1.00 84.25 365 PHE A C 1
ATOM 2862 O O . PHE A 1 365 ? -19.229 13.422 16.868 1.00 84.25 365 PHE A O 1
ATOM 2869 N N . GLY A 1 366 ? -18.486 14.809 15.248 1.00 88.00 366 GLY A N 1
ATOM 2870 C CA . GLY A 1 366 ? -19.667 14.803 14.385 1.00 88.00 366 GLY A CA 1
ATOM 2871 C C . GLY A 1 366 ? -19.972 16.203 13.843 1.00 88.00 366 GLY A C 1
ATOM 2872 O O . GLY A 1 366 ? -19.099 17.057 13.806 1.00 88.00 366 GLY A O 1
ATOM 2873 N N . GLU A 1 367 ? -21.209 16.438 13.396 1.00 90.75 367 GLU A N 1
ATOM 2874 C CA . GLU A 1 367 ? -21.686 17.748 12.886 1.00 90.75 367 GLU A CA 1
ATOM 2875 C C . GLU A 1 367 ? -20.885 18.328 11.707 1.00 90.75 367 GLU A C 1
ATOM 2877 O O . GLU A 1 367 ? -20.916 19.524 11.422 1.00 90.75 367 GLU A O 1
ATOM 2882 N N . GLN A 1 368 ? -20.214 17.455 10.964 1.00 92.31 368 GLN A N 1
ATOM 2883 C CA . GLN A 1 368 ? -19.396 17.791 9.808 1.00 92.31 368 GLN A CA 1
ATOM 2884 C C . GLN A 1 368 ? -19.643 16.788 8.674 1.00 92.31 368 GLN A C 1
ATOM 2886 O O . GLN A 1 368 ? -20.420 15.833 8.813 1.00 92.31 368 GLN A O 1
ATOM 2891 N N . ASN A 1 369 ? -18.996 17.004 7.528 1.00 94.88 369 ASN A N 1
ATOM 2892 C CA . ASN A 1 369 ? -19.021 16.013 6.460 1.00 94.88 369 ASN A CA 1
ATOM 2893 C C . ASN A 1 369 ? -18.162 14.796 6.842 1.00 94.88 369 ASN A C 1
ATOM 2895 O O . ASN A 1 369 ? -17.168 14.915 7.561 1.00 94.88 369 ASN A O 1
ATOM 2899 N N . SER A 1 370 ? -18.531 13.621 6.338 1.00 97.81 370 SER A N 1
ATOM 2900 C CA . SER A 1 370 ? -17.848 12.366 6.648 1.00 97.81 370 SER A CA 1
ATOM 2901 C C . SER A 1 370 ? -16.378 12.371 6.277 1.00 97.81 370 SER A C 1
ATOM 2903 O O . SER A 1 370 ? -15.608 11.686 6.937 1.00 97.81 370 SER A O 1
ATOM 2905 N N . GLN A 1 371 ? -15.972 13.113 5.244 1.00 94.88 371 GLN A N 1
ATOM 2906 C CA . GLN A 1 371 ? -14.563 13.160 4.880 1.00 94.88 371 GLN A CA 1
ATOM 2907 C C . GLN A 1 371 ? -13.734 13.864 5.960 1.00 94.88 371 GLN A C 1
ATOM 2909 O O . GLN A 1 371 ? -12.704 13.334 6.364 1.00 94.88 371 GLN A O 1
ATOM 2914 N N . THR A 1 372 ? -14.199 14.998 6.483 1.00 89.00 372 THR A N 1
ATOM 2915 C CA . THR A 1 372 ? -13.511 15.673 7.592 1.00 89.00 372 THR A CA 1
ATOM 2916 C C . THR A 1 372 ? -13.489 14.801 8.848 1.00 89.00 372 THR A C 1
ATOM 2918 O O . THR A 1 372 ? -12.434 14.644 9.449 1.00 89.00 372 THR A O 1
ATOM 2921 N N . LEU A 1 373 ? -14.591 14.116 9.174 1.00 92.81 373 LEU A N 1
ATOM 2922 C CA . LEU A 1 373 ? -14.625 13.184 10.311 1.00 92.81 373 LEU A CA 1
ATOM 2923 C C . LEU A 1 373 ? -13.681 11.987 10.134 1.00 92.81 373 LEU A C 1
ATOM 2925 O O . LEU A 1 373 ? -13.102 11.504 11.106 1.00 92.81 373 LEU A O 1
ATOM 2929 N N . MET A 1 374 ? -13.512 11.491 8.907 1.00 97.06 374 MET A N 1
ATOM 2930 C CA . MET A 1 374 ? -12.528 10.451 8.611 1.00 97.06 374 MET A CA 1
ATOM 2931 C C . MET A 1 374 ? -11.096 10.978 8.734 1.00 97.06 374 MET A C 1
ATOM 2933 O O . MET A 1 374 ? -10.259 10.256 9.265 1.00 97.06 374 MET A O 1
ATOM 2937 N N . ASP A 1 375 ? -10.814 12.212 8.302 1.00 84.88 375 ASP A N 1
ATOM 2938 C CA . ASP A 1 375 ? -9.504 12.851 8.501 1.00 84.88 375 ASP A CA 1
ATOM 2939 C C . ASP A 1 375 ? -9.185 13.021 9.998 1.00 84.88 375 ASP A C 1
ATOM 2941 O O . ASP A 1 375 ? -8.114 12.606 10.437 1.00 84.88 375 ASP A O 1
ATOM 2945 N N . GLU A 1 376 ? -10.140 13.514 10.797 1.00 82.88 376 GLU A N 1
ATOM 2946 C CA . GLU A 1 376 ? -10.024 13.587 12.263 1.00 82.88 376 GLU A CA 1
ATOM 2947 C C . GLU A 1 376 ? -9.806 12.193 12.875 1.00 82.88 376 GLU A C 1
ATOM 2949 O O . GLU A 1 376 ? -8.935 12.005 13.720 1.00 82.88 376 GLU A O 1
ATOM 2954 N N . THR A 1 377 ? -10.534 11.171 12.407 1.00 89.56 377 THR A N 1
ATOM 2955 C CA . THR A 1 377 ? -10.369 9.787 12.891 1.00 89.56 377 THR A CA 1
ATOM 2956 C C . THR A 1 377 ? -8.979 9.234 12.562 1.00 89.56 377 THR A C 1
ATOM 2958 O O . THR A 1 377 ? -8.362 8.568 13.395 1.00 89.56 377 THR A O 1
ATOM 2961 N N . ILE A 1 378 ? -8.471 9.498 11.354 1.00 85.94 378 ILE A N 1
ATOM 2962 C CA . ILE A 1 378 ? -7.118 9.115 10.928 1.00 85.94 378 ILE A CA 1
ATOM 2963 C C . ILE A 1 378 ? -6.079 9.739 11.853 1.00 85.94 378 ILE A C 1
ATOM 2965 O O . ILE A 1 378 ? -5.177 9.047 12.333 1.00 85.94 378 ILE A O 1
ATOM 2969 N N . GLU A 1 379 ? -6.230 11.031 12.129 1.00 77.75 379 GLU A N 1
ATOM 2970 C CA . GLU A 1 379 ? -5.306 11.782 12.961 1.00 77.75 379 GLU A CA 1
ATOM 2971 C C . GLU A 1 379 ? -5.362 11.361 14.432 1.00 77.75 379 GLU A C 1
ATOM 2973 O O . GLU A 1 379 ? -4.311 11.111 15.025 1.00 77.75 379 GLU A O 1
ATOM 2978 N N . ASP A 1 380 ? -6.547 11.230 15.016 1.00 77.19 380 ASP A N 1
ATOM 2979 C CA . ASP A 1 380 ? -6.711 10.956 16.444 1.00 77.19 380 ASP A CA 1
ATOM 2980 C C . ASP A 1 380 ? -6.330 9.521 16.809 1.00 77.19 380 ASP A C 1
ATOM 2982 O O . ASP A 1 380 ? -5.656 9.280 17.813 1.00 77.19 380 ASP A O 1
ATOM 2986 N N . TYR A 1 381 ? -6.718 8.555 15.974 1.00 83.25 381 TYR A N 1
ATOM 2987 C CA . TYR A 1 381 ? -6.457 7.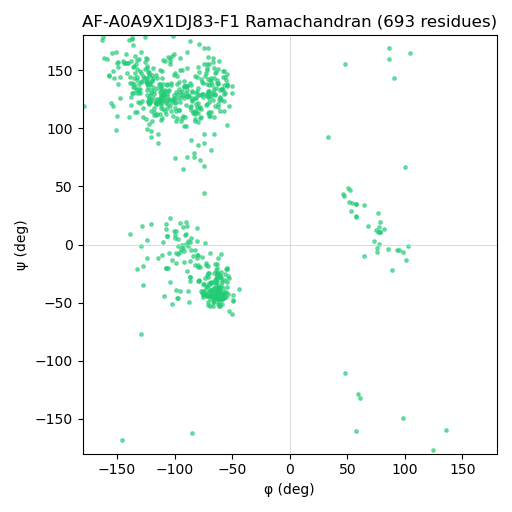136 16.227 1.00 83.25 381 TYR A CA 1
ATOM 2988 C C . TYR A 1 381 ? -5.152 6.645 15.592 1.00 83.25 381 TYR A C 1
ATOM 2990 O O . TYR A 1 381 ? -4.785 5.484 15.795 1.00 83.25 381 TYR A O 1
ATOM 2998 N N . LYS A 1 382 ? -4.445 7.513 14.850 1.00 82.06 382 LYS A N 1
ATOM 2999 C CA . LYS A 1 382 ? -3.192 7.207 14.135 1.00 82.06 382 LYS A CA 1
ATOM 3000 C C . LYS A 1 382 ? -3.330 5.945 13.278 1.00 82.06 382 LYS A C 1
ATOM 3002 O O . LYS A 1 382 ? -2.519 5.027 13.372 1.00 82.06 382 LYS A O 1
ATOM 3007 N N . ILE A 1 383 ? -4.408 5.895 12.499 1.00 88.62 383 ILE A N 1
ATOM 3008 C CA . ILE A 1 383 ? -4.736 4.783 11.601 1.00 88.62 383 ILE A CA 1
ATOM 3009 C C . ILE A 1 383 ? -4.363 5.112 10.161 1.00 88.62 383 ILE A C 1
ATOM 3011 O O . ILE A 1 383 ? -4.190 6.265 9.784 1.00 88.62 383 ILE A O 1
ATOM 3015 N N . GLU A 1 384 ? -4.309 4.080 9.336 1.00 92.69 384 GLU A N 1
ATOM 3016 C CA . GLU A 1 384 ? -4.071 4.176 7.902 1.00 92.69 384 GLU A CA 1
ATOM 3017 C C . GLU A 1 384 ? -5.142 3.389 7.154 1.00 92.69 384 GLU A C 1
ATOM 3019 O O . GLU A 1 384 ? -5.646 2.374 7.646 1.00 92.69 384 GLU A O 1
ATOM 3024 N N . LEU A 1 385 ? -5.497 3.857 5.962 1.00 95.25 385 LEU A N 1
ATOM 3025 C CA . LEU A 1 385 ? -6.623 3.366 5.186 1.00 95.25 385 LEU A CA 1
ATOM 3026 C C . LEU A 1 385 ? -6.196 2.903 3.797 1.00 95.25 385 LEU A C 1
ATOM 3028 O O . LEU A 1 385 ? -5.425 3.570 3.106 1.00 95.25 385 LEU A O 1
ATOM 3032 N N . ASP A 1 386 ? -6.786 1.795 3.356 1.00 94.69 386 ASP A N 1
ATOM 3033 C CA . ASP A 1 386 ? -6.868 1.455 1.939 1.00 94.69 386 ASP A CA 1
ATOM 3034 C C . ASP A 1 386 ? -8.329 1.279 1.536 1.00 94.69 386 ASP A C 1
ATOM 3036 O O . ASP A 1 386 ? -9.142 0.808 2.330 1.00 94.69 386 ASP A O 1
ATOM 3040 N N . VAL A 1 387 ? -8.680 1.668 0.317 1.00 95.62 387 VAL A N 1
ATOM 3041 C CA . VAL A 1 387 ? -10.082 1.764 -0.105 1.00 95.62 387 VAL A CA 1
ATOM 3042 C C . VAL A 1 387 ? -10.336 0.933 -1.352 1.00 95.62 387 VAL A C 1
ATOM 3044 O O . VAL A 1 387 ? -9.580 1.004 -2.320 1.00 95.62 387 VAL A O 1
ATOM 3047 N N . ASP A 1 388 ? -11.416 0.158 -1.290 1.00 95.31 388 ASP A N 1
ATOM 3048 C CA . ASP A 1 388 ? -12.000 -0.615 -2.380 1.00 95.31 388 ASP A CA 1
ATOM 3049 C C . ASP A 1 388 ? -13.432 -0.120 -2.586 1.00 95.31 388 ASP A C 1
ATOM 3051 O O . ASP A 1 388 ? -14.365 -0.543 -1.895 1.00 95.31 388 ASP A O 1
ATOM 3055 N N . ASN A 1 389 ? -13.597 0.848 -3.485 1.00 95.00 389 ASN A N 1
ATOM 3056 C CA . ASN A 1 389 ? -14.855 1.557 -3.681 1.00 95.00 389 ASN A CA 1
ATOM 3057 C C . ASN A 1 389 ? -15.469 2.041 -2.346 1.00 95.00 389 ASN A C 1
ATOM 3059 O O . ASN A 1 389 ? -14.950 2.952 -1.703 1.00 95.00 389 ASN A O 1
ATOM 3063 N N . THR A 1 390 ? -16.586 1.441 -1.917 1.00 94.06 390 THR A N 1
ATOM 3064 C CA . THR A 1 390 ? -17.320 1.799 -0.691 1.00 94.06 390 THR A CA 1
ATOM 3065 C C . THR A 1 390 ? -16.881 1.016 0.544 1.00 94.06 390 THR A C 1
ATOM 3067 O O . THR A 1 390 ? -17.543 1.066 1.583 1.00 94.06 390 THR A O 1
ATOM 3070 N N . LYS A 1 391 ? -15.804 0.242 0.441 1.00 95.88 391 LYS A N 1
ATOM 3071 C CA . LYS A 1 391 ? -15.274 -0.582 1.517 1.00 95.88 391 LYS A CA 1
ATOM 3072 C C . LYS A 1 391 ? -13.895 -0.081 1.925 1.00 95.88 391 LYS A C 1
ATOM 3074 O O . LYS A 1 391 ? -12.994 0.038 1.102 1.00 95.88 391 LYS A O 1
ATOM 3079 N N . ILE A 1 392 ? -13.743 0.207 3.211 1.00 97.88 392 ILE A N 1
ATOM 3080 C CA . ILE A 1 392 ? -12.543 0.810 3.789 1.00 97.88 392 ILE A CA 1
ATOM 3081 C C . ILE A 1 392 ? -11.816 -0.245 4.625 1.00 97.88 392 ILE A C 1
ATOM 3083 O O . ILE A 1 392 ? -12.386 -0.824 5.547 1.00 97.88 392 ILE A O 1
ATOM 3087 N N . TYR A 1 393 ? -10.551 -0.500 4.327 1.00 96.50 393 TYR A N 1
ATOM 3088 C CA . TYR A 1 393 ? -9.677 -1.339 5.140 1.00 96.50 393 TYR A CA 1
ATOM 3089 C C . TYR A 1 393 ? -8.869 -0.446 6.074 1.00 96.50 393 TYR A C 1
ATOM 3091 O O . TYR A 1 393 ? -8.163 0.445 5.611 1.00 96.50 393 TYR A O 1
ATOM 3099 N N . VAL A 1 394 ? -8.982 -0.687 7.378 1.00 96.94 394 VAL A N 1
ATOM 3100 C CA . VAL A 1 394 ? -8.398 0.156 8.425 1.00 96.94 394 VAL A CA 1
ATOM 3101 C C . VAL A 1 394 ? -7.264 -0.587 9.120 1.00 96.94 394 VAL A C 1
ATOM 3103 O O . VAL A 1 394 ? -7.464 -1.692 9.631 1.00 96.94 394 VAL A O 1
ATOM 3106 N N . TYR A 1 395 ? -6.097 0.042 9.192 1.00 93.25 395 TYR A N 1
ATOM 3107 C CA . TYR A 1 395 ? -4.871 -0.498 9.776 1.00 93.25 395 TYR A CA 1
ATOM 3108 C C . TYR A 1 395 ? -4.358 0.438 10.866 1.00 93.25 395 TYR A C 1
ATOM 3110 O O . TYR A 1 395 ? -4.556 1.646 10.790 1.00 93.25 395 TYR A O 1
ATOM 3118 N N . LYS A 1 396 ? -3.649 -0.099 11.864 1.00 86.75 396 LYS A N 1
ATOM 3119 C CA . LYS A 1 396 ? -2.826 0.750 12.740 1.00 86.75 396 LYS A CA 1
ATOM 3120 C C . LYS A 1 396 ? -1.603 1.276 11.985 1.00 86.75 396 LYS A C 1
ATOM 3122 O O . LYS A 1 396 ? -1.231 2.428 12.113 1.00 86.75 396 LYS A O 1
ATOM 3127 N N . GLN A 1 397 ? -0.982 0.393 11.213 1.00 86.69 397 GLN A N 1
ATOM 3128 C CA . GLN A 1 397 ? 0.095 0.698 10.285 1.00 86.69 397 GLN A CA 1
ATOM 3129 C C . GLN A 1 397 ? 0.068 -0.393 9.213 1.00 86.69 397 GLN A C 1
ATOM 3131 O O . GLN A 1 397 ? 0.128 -1.577 9.546 1.00 86.69 397 GLN A O 1
ATOM 3136 N N . MET A 1 398 ? -0.090 -0.017 7.949 1.00 87.50 398 MET A N 1
ATOM 3137 C CA . MET A 1 398 ? -0.125 -0.946 6.824 1.00 87.50 398 MET A CA 1
ATOM 3138 C C . MET A 1 398 ? 1.267 -1.203 6.245 1.00 87.50 398 MET A C 1
ATOM 3140 O O . MET A 1 398 ? 2.211 -0.447 6.484 1.00 87.50 398 MET A O 1
ATOM 3144 N N . GLY A 1 399 ? 1.352 -2.249 5.429 1.00 85.50 399 GLY A N 1
ATOM 3145 C CA . GLY A 1 399 ? 2.567 -2.655 4.737 1.00 85.50 399 GLY A CA 1
ATOM 3146 C C . GLY A 1 399 ? 3.463 -3.569 5.564 1.00 85.50 399 GLY A C 1
ATOM 3147 O O . GLY A 1 399 ? 3.252 -3.811 6.755 1.00 85.50 399 GLY A O 1
ATOM 3148 N N . LYS A 1 400 ? 4.458 -4.126 4.888 1.00 85.25 400 LYS A N 1
ATOM 3149 C CA . LYS A 1 400 ? 5.460 -5.029 5.445 1.00 85.25 400 LYS A CA 1
ATOM 3150 C C . LYS A 1 400 ? 6.853 -4.544 5.075 1.00 85.25 400 LYS A C 1
ATOM 3152 O O . LYS A 1 400 ? 7.042 -3.720 4.185 1.00 85.25 400 LYS A O 1
ATOM 3157 N N . LYS A 1 401 ? 7.859 -5.095 5.744 1.00 83.81 401 LYS A N 1
ATOM 3158 C CA . LYS A 1 401 ? 9.223 -4.999 5.235 1.00 83.81 401 LYS A CA 1
ATOM 3159 C C . LYS A 1 401 ? 9.335 -5.869 3.988 1.00 83.81 401 LYS A C 1
ATOM 3161 O O . LYS A 1 401 ? 8.992 -7.049 4.051 1.00 83.81 401 LYS A O 1
ATOM 3166 N N . VAL A 1 402 ? 9.798 -5.278 2.896 1.00 81.25 402 VAL A N 1
ATOM 3167 C CA . VAL A 1 402 ? 9.906 -5.934 1.595 1.00 81.25 402 VAL A CA 1
ATOM 3168 C C . VAL A 1 402 ? 11.366 -6.224 1.295 1.00 81.25 402 VAL A C 1
ATOM 3170 O O . VAL A 1 402 ? 12.242 -5.393 1.546 1.00 81.25 402 VAL A O 1
ATOM 3173 N N . ASN A 1 403 ? 11.637 -7.407 0.746 1.00 76.31 403 ASN A N 1
ATOM 3174 C CA . ASN A 1 403 ? 12.966 -7.740 0.244 1.00 76.31 403 ASN A CA 1
ATOM 3175 C C . ASN A 1 403 ? 13.212 -7.084 -1.123 1.00 76.31 403 ASN A C 1
ATOM 3177 O O . ASN A 1 403 ? 13.193 -7.743 -2.159 1.00 76.31 403 ASN A O 1
ATOM 3181 N N . TYR A 1 404 ? 13.408 -5.769 -1.110 1.00 78.19 404 TYR A N 1
ATOM 3182 C CA . TYR A 1 404 ? 13.783 -4.963 -2.266 1.00 78.19 404 TYR A CA 1
ATOM 3183 C C . TYR A 1 404 ? 14.828 -3.934 -1.821 1.00 78.19 404 TYR A C 1
ATOM 3185 O O . TYR A 1 404 ? 14.727 -3.374 -0.725 1.00 78.19 404 TYR A O 1
ATOM 3193 N N . LEU A 1 405 ? 15.855 -3.708 -2.641 1.00 78.94 405 LEU A N 1
ATOM 3194 C CA . LEU A 1 405 ? 16.953 -2.795 -2.326 1.00 78.94 405 LEU A CA 1
ATOM 3195 C C . LEU A 1 405 ? 16.991 -1.658 -3.341 1.00 78.94 405 LEU A C 1
ATOM 3197 O O . LEU A 1 405 ? 17.256 -1.895 -4.511 1.00 78.94 405 LEU A O 1
ATOM 3201 N N . LEU A 1 406 ? 16.787 -0.425 -2.887 1.00 78.19 406 LEU A N 1
ATOM 3202 C CA . LEU A 1 406 ? 17.021 0.784 -3.672 1.00 78.19 406 LEU A CA 1
ATOM 3203 C C . LEU A 1 406 ? 18.506 1.132 -3.612 1.00 78.19 406 LEU A C 1
ATOM 3205 O O . LEU A 1 406 ? 19.008 1.461 -2.547 1.00 78.19 406 LEU A O 1
ATOM 3209 N N . ASP A 1 407 ? 19.218 1.079 -4.729 1.00 78.62 407 ASP A N 1
ATOM 3210 C CA . ASP A 1 407 ? 20.639 1.405 -4.805 1.00 78.62 407 ASP A CA 1
ATOM 3211 C C . ASP A 1 407 ? 20.900 2.440 -5.905 1.00 78.62 407 ASP A C 1
ATOM 3213 O O . ASP A 1 407 ? 20.708 2.167 -7.093 1.00 78.62 407 ASP A O 1
ATOM 3217 N N . THR A 1 408 ? 21.395 3.624 -5.523 1.00 76.19 408 THR A N 1
ATOM 3218 C CA . THR A 1 408 ? 21.739 4.714 -6.465 1.00 76.19 408 THR A CA 1
ATOM 3219 C C . THR A 1 408 ? 22.837 4.359 -7.457 1.00 76.19 408 THR A C 1
ATOM 3221 O O . THR A 1 408 ? 23.071 5.104 -8.403 1.00 76.19 408 THR A O 1
ATOM 3224 N N . ARG A 1 409 ? 23.539 3.244 -7.251 1.00 74.62 409 ARG A N 1
ATOM 3225 C CA . ARG A 1 409 ? 24.567 2.739 -8.167 1.00 74.62 409 ARG A CA 1
ATOM 3226 C C . ARG A 1 409 ? 24.000 1.757 -9.192 1.00 74.62 409 ARG A C 1
ATOM 3228 O O . ARG A 1 409 ? 24.692 1.457 -10.162 1.00 74.62 409 ARG A O 1
ATOM 3235 N N . TYR A 1 410 ? 22.785 1.249 -8.969 1.00 72.88 410 TYR A N 1
ATOM 3236 C CA . TYR A 1 410 ? 22.177 0.207 -9.792 1.00 72.88 410 TYR A CA 1
ATOM 3237 C C . TYR A 1 410 ? 20.764 0.575 -10.240 1.00 72.88 410 TYR A C 1
ATOM 3239 O O . TYR A 1 410 ? 20.603 0.949 -11.391 1.00 72.88 410 TYR A O 1
ATOM 3247 N N . ASN A 1 411 ? 19.749 0.480 -9.378 1.00 71.38 411 ASN A N 1
ATOM 3248 C CA . ASN A 1 411 ? 18.331 0.494 -9.769 1.00 71.38 411 ASN A CA 1
ATOM 3249 C C . ASN A 1 411 ? 17.574 1.787 -9.413 1.00 71.38 411 ASN A C 1
ATOM 3251 O O . ASN A 1 411 ? 16.347 1.834 -9.511 1.00 71.38 411 ASN A O 1
ATOM 3255 N N . VAL A 1 412 ? 18.288 2.853 -9.052 1.00 76.50 412 VAL A N 1
ATOM 3256 C CA . VAL A 1 412 ? 17.721 4.193 -8.850 1.00 76.50 412 VAL A CA 1
ATOM 3257 C C . VAL A 1 412 ? 18.323 5.154 -9.878 1.00 76.50 412 VAL A C 1
ATOM 3259 O O . VAL A 1 412 ? 19.515 5.455 -9.832 1.00 76.50 412 VAL A O 1
ATOM 3262 N N . ALA A 1 413 ? 17.495 5.619 -10.820 1.00 75.19 413 ALA A N 1
ATOM 3263 C CA . ALA A 1 413 ? 17.870 6.579 -11.865 1.00 75.19 413 ALA A CA 1
ATOM 3264 C C . ALA A 1 413 ? 18.006 8.004 -11.315 1.00 75.19 413 ALA A C 1
ATOM 3266 O O . ALA A 1 413 ? 18.847 8.778 -11.775 1.00 75.19 413 ALA A O 1
ATOM 3267 N N . GLY A 1 414 ? 17.177 8.341 -10.328 1.00 74.62 414 GLY A N 1
ATOM 3268 C CA . GLY A 1 414 ? 17.149 9.647 -9.692 1.00 74.62 414 GLY A CA 1
ATOM 3269 C C . GLY A 1 414 ? 16.724 9.531 -8.236 1.00 74.62 414 GLY A C 1
ATOM 3270 O O . GLY A 1 414 ? 15.812 8.784 -7.898 1.00 74.62 414 GLY A O 1
ATOM 3271 N N . LEU A 1 415 ? 17.399 10.272 -7.364 1.00 75.56 415 LEU A N 1
ATOM 3272 C CA . LEU A 1 415 ? 17.064 10.360 -5.949 1.00 75.56 415 LEU A CA 1
ATOM 3273 C C . LEU A 1 415 ? 17.099 11.827 -5.540 1.00 75.56 415 LEU A C 1
ATOM 3275 O O . LEU A 1 415 ? 18.163 12.449 -5.518 1.00 75.56 415 LEU A O 1
ATOM 3279 N N . GLN A 1 416 ? 15.939 12.369 -5.192 1.00 75.00 416 GLN A N 1
ATOM 3280 C CA . GLN A 1 416 ? 15.829 13.685 -4.587 1.00 75.00 416 GLN A CA 1
ATOM 3281 C C . GLN A 1 416 ? 15.482 13.516 -3.113 1.00 75.00 416 GLN A C 1
ATOM 3283 O O . GLN A 1 416 ? 14.390 13.078 -2.771 1.00 75.00 416 GLN A O 1
ATOM 3288 N N . ILE A 1 417 ? 16.413 13.880 -2.234 1.00 71.62 417 ILE A N 1
ATOM 3289 C CA . ILE A 1 417 ? 16.158 13.952 -0.794 1.00 71.62 417 ILE A CA 1
ATOM 3290 C C . ILE A 1 417 ? 16.005 15.422 -0.426 1.00 71.62 417 ILE A C 1
ATOM 3292 O O . ILE A 1 417 ? 16.940 16.208 -0.591 1.00 71.62 417 ILE A O 1
ATOM 3296 N N . SER A 1 418 ? 14.842 15.788 0.095 1.00 69.69 418 SER A N 1
ATOM 3297 C CA . SER A 1 418 ? 14.611 17.079 0.735 1.00 69.69 418 SER A CA 1
ATOM 3298 C C . SER A 1 418 ? 14.509 16.903 2.240 1.00 69.69 418 SER A C 1
ATOM 3300 O O . SER A 1 418 ? 13.853 15.986 2.725 1.00 69.69 418 SER A O 1
ATOM 3302 N N . SER A 1 419 ? 15.143 17.802 2.988 1.00 70.38 419 SER A N 1
ATOM 3303 C CA . SER A 1 419 ? 14.965 17.920 4.431 1.00 70.38 419 SER A CA 1
ATOM 3304 C C . SER A 1 419 ? 14.439 19.309 4.782 1.00 70.38 419 SER A C 1
ATOM 3306 O O . SER A 1 419 ? 14.828 20.313 4.182 1.00 70.38 419 SER A O 1
ATOM 3308 N N . SER A 1 420 ? 13.528 19.374 5.748 1.00 70.25 420 SER A N 1
ATOM 3309 C CA . SER A 1 420 ? 12.906 20.609 6.213 1.00 70.25 420 SER A CA 1
ATOM 3310 C C . SER A 1 420 ? 12.824 20.616 7.731 1.00 70.25 420 SER A C 1
ATOM 3312 O O . SER A 1 420 ? 12.332 19.683 8.356 1.00 70.25 420 SER A O 1
ATOM 3314 N N . THR A 1 421 ? 13.276 21.709 8.336 1.00 76.19 421 THR A N 1
ATOM 3315 C CA . THR A 1 421 ? 13.111 21.987 9.769 1.00 76.19 421 THR A CA 1
ATOM 3316 C C . THR A 1 421 ? 11.959 22.951 10.050 1.00 76.19 421 THR A C 1
ATOM 3318 O O . THR A 1 421 ? 11.816 23.412 11.184 1.00 76.19 421 THR A O 1
ATOM 3321 N N . ARG A 1 422 ? 11.155 23.287 9.026 1.00 74.56 422 ARG A N 1
ATOM 3322 C CA . ARG A 1 422 ? 10.083 24.291 9.113 1.00 74.56 422 ARG A CA 1
ATOM 3323 C C . ARG A 1 422 ? 9.069 23.953 10.205 1.00 74.56 422 ARG A C 1
ATOM 3325 O O . ARG A 1 422 ? 8.675 24.848 10.940 1.00 74.56 422 ARG A O 1
ATOM 3332 N N . ASN A 1 423 ? 8.716 22.675 10.315 1.00 74.00 423 ASN A N 1
ATOM 3333 C CA . ASN A 1 423 ? 7.723 22.176 11.264 1.00 74.00 423 ASN A CA 1
ATOM 3334 C C . ASN A 1 423 ? 8.362 21.556 12.517 1.00 74.00 423 ASN A C 1
ATOM 3336 O O . ASN A 1 423 ? 7.664 20.975 13.339 1.00 74.00 423 ASN A O 1
ATOM 3340 N N . SER A 1 424 ? 9.689 21.641 12.672 1.00 82.81 424 SER A N 1
ATOM 3341 C CA . SER A 1 424 ? 10.353 21.063 13.838 1.00 82.81 424 SER A CA 1
ATOM 3342 C C . SER A 1 424 ? 10.123 21.929 15.073 1.00 82.81 424 SER A C 1
ATOM 3344 O O . SER A 1 424 ? 10.403 23.131 15.070 1.00 82.81 424 SER A O 1
ATOM 3346 N N . THR A 1 425 ? 9.695 21.300 16.157 1.00 88.88 425 THR A N 1
ATOM 3347 C CA . THR A 1 425 ? 9.291 21.945 17.407 1.00 88.88 425 THR A CA 1
ATOM 3348 C C . THR A 1 425 ? 10.040 21.319 18.581 1.00 88.88 425 THR A C 1
ATOM 3350 O O . THR A 1 425 ? 10.366 20.138 18.580 1.00 88.88 425 THR A O 1
ATOM 3353 N N . THR A 1 426 ? 10.383 22.113 19.592 1.00 91.38 426 THR A N 1
ATOM 3354 C CA . THR A 1 426 ? 11.146 21.654 20.769 1.00 91.38 426 THR A CA 1
ATOM 3355 C C . THR A 1 426 ? 10.348 21.712 22.062 1.00 91.38 426 THR A C 1
ATOM 3357 O O . THR A 1 426 ? 10.785 21.167 23.076 1.00 91.38 426 THR A O 1
ATOM 3360 N N . ARG A 1 427 ? 9.187 22.369 22.042 1.00 95.38 427 ARG A N 1
ATOM 3361 C CA . ARG A 1 427 ? 8.292 22.527 23.186 1.00 95.38 427 ARG A CA 1
ATOM 3362 C C . ARG A 1 427 ? 6.883 22.901 22.737 1.00 95.38 427 ARG A C 1
ATOM 3364 O O . ARG A 1 427 ? 6.710 23.420 21.638 1.00 95.38 427 ARG A O 1
ATOM 3371 N N . ALA A 1 428 ? 5.906 22.682 23.605 1.00 96.25 428 ALA A N 1
ATOM 3372 C CA . ALA A 1 428 ? 4.517 23.074 23.389 1.00 96.25 428 ALA A CA 1
ATOM 3373 C C . ALA A 1 428 ? 3.810 23.284 24.732 1.00 96.25 428 ALA A C 1
ATOM 3375 O O . ALA A 1 428 ? 4.155 22.626 25.723 1.00 96.25 428 ALA A O 1
ATOM 3376 N N . TRP A 1 429 ? 2.830 24.187 24.763 1.00 97.06 429 TRP A N 1
ATOM 3377 C CA . TRP A 1 429 ? 1.930 24.337 25.904 1.00 97.06 429 TRP A CA 1
ATOM 3378 C C . TRP A 1 429 ? 0.680 23.481 25.728 1.00 97.06 429 TRP A C 1
ATOM 3380 O O . TRP A 1 429 ? 0.114 23.399 24.643 1.00 97.06 429 TRP A O 1
ATOM 3390 N N . GLY A 1 430 ? 0.233 22.881 26.825 1.00 94.94 430 GLY A N 1
ATOM 3391 C CA . GLY A 1 430 ? -1.033 22.176 26.927 1.00 94.94 430 GLY A CA 1
ATOM 3392 C C . GLY A 1 430 ? -1.935 22.828 27.964 1.00 94.94 430 GLY A C 1
ATOM 3393 O O . GLY A 1 430 ? -1.562 22.981 29.128 1.00 94.94 430 GLY A O 1
ATOM 3394 N N . TYR A 1 431 ? -3.143 23.161 27.541 1.00 93.38 431 TYR A N 1
ATOM 3395 C CA . TYR A 1 431 ? -4.229 23.691 28.343 1.00 93.38 431 TYR A CA 1
ATOM 3396 C C . TYR A 1 431 ? -5.358 22.662 28.325 1.00 93.38 431 TYR A C 1
ATOM 3398 O O . TYR A 1 431 ? -5.935 22.393 27.273 1.00 93.38 431 TYR A O 1
ATOM 3406 N N . GLY A 1 432 ? -5.627 22.054 29.480 1.00 88.38 432 GLY A N 1
ATOM 3407 C CA . GLY A 1 432 ? -6.759 21.144 29.638 1.00 88.38 432 GLY A CA 1
ATOM 3408 C C . GLY A 1 432 ? -8.055 21.881 29.956 1.00 88.38 432 GLY A C 1
ATOM 3409 O O . GLY A 1 432 ? -8.146 23.101 29.830 1.00 88.38 432 GLY A O 1
ATOM 3410 N N . LYS A 1 433 ? -9.027 21.131 30.470 1.00 89.69 433 LYS A N 1
ATOM 3411 C CA . LYS A 1 433 ? -10.363 21.629 30.794 1.00 89.69 433 LYS A CA 1
ATOM 3412 C C . LYS A 1 433 ? -10.379 22.797 31.777 1.00 89.69 433 LYS A C 1
ATOM 3414 O O . LYS A 1 433 ? -9.721 22.736 32.821 1.00 89.69 433 LYS A O 1
ATOM 3419 N N . GLN A 1 434 ? -11.212 23.799 31.501 1.00 91.56 434 GLN A N 1
ATOM 3420 C CA . GLN A 1 434 ? -11.596 24.842 32.459 1.00 91.56 434 GLN A CA 1
ATOM 3421 C C . GLN A 1 434 ? -12.918 24.523 33.179 1.00 91.56 434 GLN A C 1
ATOM 3423 O O . GLN A 1 434 ? -13.796 23.847 32.647 1.00 91.56 434 GLN A O 1
ATOM 3428 N N . ASP A 1 435 ? -13.060 24.998 34.416 1.00 88.00 435 ASP A N 1
ATOM 3429 C CA . ASP A 1 435 ? -14.335 25.028 35.135 1.00 88.00 435 ASP A CA 1
ATOM 3430 C C . ASP A 1 435 ? -15.222 26.203 34.678 1.00 88.00 435 ASP A C 1
ATOM 3432 O O . ASP A 1 435 ? -14.781 27.096 33.953 1.00 88.00 435 ASP A O 1
ATOM 3436 N N . ASP A 1 436 ? -16.472 26.250 35.153 1.00 87.12 436 ASP A N 1
ATOM 3437 C CA . ASP A 1 436 ? -17.457 27.293 34.805 1.00 87.12 436 ASP A CA 1
ATOM 3438 C C . ASP A 1 436 ? -17.022 28.728 35.184 1.00 87.12 436 ASP A C 1
ATOM 3440 O O . ASP A 1 436 ? -17.697 29.704 34.852 1.00 87.12 436 ASP A O 1
ATOM 3444 N N . LYS A 1 437 ? -15.916 28.880 35.923 1.00 88.94 437 LYS A N 1
ATOM 3445 C CA . LYS A 1 437 ? -15.327 30.164 36.328 1.00 88.94 437 LYS A CA 1
ATOM 3446 C C . LYS A 1 437 ? -14.047 30.484 35.546 1.00 88.94 437 LYS A C 1
ATOM 3448 O O . LYS A 1 437 ? -13.382 31.469 35.873 1.00 88.94 437 LYS A O 1
ATOM 3453 N N . GLY A 1 438 ? -13.706 29.682 34.534 1.00 85.88 438 GLY A N 1
ATOM 3454 C CA . GLY A 1 438 ? -12.521 29.841 33.690 1.00 85.88 438 GLY A CA 1
ATOM 3455 C C . GLY A 1 438 ? -11.219 29.369 34.343 1.00 85.88 438 GLY A C 1
ATOM 3456 O O . GLY A 1 438 ? -10.138 29.737 33.881 1.00 85.88 438 GLY A O 1
ATOM 3457 N N . LYS A 1 439 ? -11.278 28.594 35.435 1.00 90.19 439 LYS A N 1
ATOM 3458 C CA . LYS A 1 439 ? -10.088 28.042 36.095 1.00 90.19 439 LYS A CA 1
ATOM 3459 C C . LYS A 1 439 ? -9.783 26.648 35.548 1.00 90.19 439 LYS A C 1
ATOM 3461 O O . LYS A 1 439 ? -10.645 25.779 35.565 1.00 90.19 439 LYS A O 1
ATOM 3466 N N . TYR A 1 440 ? -8.542 26.412 35.128 1.00 90.38 440 TYR A N 1
ATOM 3467 C CA . TYR A 1 440 ? -8.110 25.091 34.666 1.00 90.38 440 TYR A CA 1
ATOM 3468 C C . TYR A 1 440 ? -8.184 24.029 35.778 1.00 90.38 440 TYR A C 1
ATOM 3470 O O . TYR A 1 440 ? -7.845 24.303 36.934 1.00 90.38 440 TYR A O 1
ATOM 3478 N N . LEU A 1 441 ? -8.601 22.807 35.423 1.00 89.25 441 LEU A N 1
ATOM 3479 C CA . LEU A 1 441 ? -8.653 21.659 36.340 1.00 89.25 441 LEU A CA 1
ATOM 3480 C C . LEU A 1 441 ? -7.264 21.246 36.852 1.00 89.25 441 LEU A C 1
ATOM 3482 O O . LEU A 1 441 ? -7.146 20.732 37.963 1.00 89.25 441 LEU A O 1
ATOM 3486 N N . PHE A 1 442 ? -6.225 21.491 36.059 1.00 91.12 442 PHE A N 1
ATOM 3487 C CA . PHE A 1 442 ? -4.816 21.393 36.432 1.00 91.12 442 PHE A CA 1
ATOM 3488 C C . PHE A 1 442 ? -4.050 22.546 35.774 1.00 91.12 442 PHE A C 1
ATOM 3490 O O . PHE A 1 442 ? -4.506 23.102 34.775 1.00 91.12 442 PHE A O 1
ATOM 3497 N N . ASP A 1 443 ? -2.907 22.932 36.338 1.00 94.12 443 ASP A N 1
ATOM 3498 C CA . ASP A 1 443 ? -2.124 24.045 35.795 1.00 94.12 443 ASP A CA 1
ATOM 3499 C C . ASP A 1 443 ? -1.647 23.727 34.365 1.00 94.12 443 ASP A C 1
ATOM 3501 O O . ASP A 1 443 ? -1.236 22.592 34.110 1.00 94.12 443 ASP A O 1
ATOM 3505 N N . PRO A 1 444 ? -1.676 24.691 33.422 1.00 95.44 444 PRO A N 1
ATOM 3506 C CA . PRO A 1 444 ? -1.180 24.470 32.068 1.00 95.44 444 PRO A CA 1
ATOM 3507 C C . PRO A 1 444 ? 0.222 23.854 32.058 1.00 95.44 444 PRO A C 1
ATOM 3509 O O . PRO A 1 444 ? 1.109 24.274 32.804 1.00 95.44 444 PRO A O 1
ATOM 3512 N N . VAL A 1 445 ? 0.422 22.862 31.195 1.00 95.00 445 VAL A N 1
ATOM 3513 C CA . VAL A 1 445 ? 1.644 22.055 31.148 1.00 95.00 445 VAL A CA 1
ATOM 3514 C C . VAL A 1 445 ? 2.525 22.548 30.016 1.00 95.00 445 VAL A C 1
ATOM 3516 O O . VAL A 1 445 ? 2.095 22.592 28.869 1.00 95.00 445 VAL A O 1
ATOM 3519 N N . LEU A 1 446 ? 3.780 22.872 30.317 1.00 96.44 446 LEU A N 1
ATOM 3520 C CA . LEU A 1 446 ? 4.804 23.066 29.295 1.00 96.44 446 LEU A CA 1
ATOM 3521 C C . LEU A 1 446 ? 5.586 21.766 29.136 1.00 96.44 446 LEU A C 1
ATOM 3523 O O . LEU A 1 446 ? 6.303 21.355 30.052 1.00 96.44 446 LEU 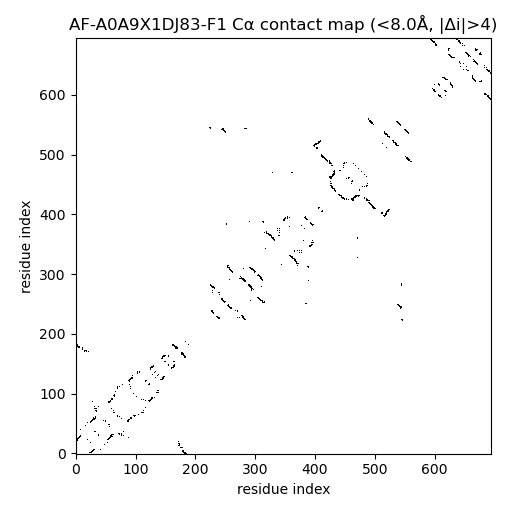A O 1
ATOM 3527 N N . TYR A 1 447 ? 5.496 21.146 27.965 1.00 95.94 447 TYR A N 1
ATOM 3528 C CA . TYR A 1 447 ? 6.413 20.075 27.603 1.00 95.94 447 TYR A CA 1
ATOM 3529 C C . TYR A 1 447 ? 7.646 20.661 26.917 1.00 95.94 447 TYR A C 1
ATOM 3531 O O . TYR A 1 447 ? 7.525 21.491 26.017 1.00 95.94 447 TYR A O 1
ATOM 3539 N N . VAL A 1 448 ? 8.829 20.215 27.338 1.00 95.44 448 VAL A N 1
ATOM 3540 C CA . VAL A 1 448 ? 10.116 20.553 26.722 1.00 95.44 448 VAL A CA 1
ATOM 3541 C C . VAL A 1 448 ? 10.791 19.251 26.325 1.00 95.44 448 VAL A C 1
ATOM 3543 O O . VAL A 1 448 ? 11.007 18.386 27.178 1.00 95.44 448 VAL A O 1
ATOM 3546 N N . HIS A 1 449 ? 11.142 19.117 25.047 1.00 91.38 449 HIS A N 1
ATOM 3547 C CA . HIS A 1 449 ? 11.830 17.931 24.559 1.00 91.38 449 HIS A CA 1
ATOM 3548 C C . HIS A 1 449 ? 13.168 17.750 25.308 1.00 91.38 449 HIS A C 1
ATOM 3550 O O . HIS A 1 449 ? 13.925 18.721 25.423 1.00 91.38 449 HIS A O 1
ATOM 3556 N N . PRO A 1 450 ? 13.517 16.537 25.787 1.00 88.06 450 PRO A N 1
ATOM 3557 C CA . PRO A 1 450 ? 14.715 16.305 26.606 1.00 88.06 450 PRO A CA 1
ATOM 3558 C C . PRO A 1 450 ? 16.017 16.799 25.968 1.00 88.06 450 PRO A C 1
ATOM 3560 O O . PRO A 1 450 ? 16.935 17.255 26.650 1.00 88.06 450 PRO A O 1
ATOM 3563 N N . GLU A 1 451 ? 16.081 16.733 24.642 1.00 82.94 451 GLU A N 1
ATOM 3564 C CA . GLU A 1 451 ? 17.248 17.123 23.859 1.00 82.94 451 GLU A CA 1
ATOM 3565 C C . GLU A 1 451 ? 17.163 18.532 23.259 1.00 82.94 451 GLU A C 1
ATOM 3567 O O . GLU A 1 451 ? 17.989 18.872 22.420 1.00 82.94 451 GLU A O 1
ATOM 3572 N N . GLU A 1 452 ? 16.200 19.369 23.658 1.00 88.44 452 GLU A N 1
ATOM 3573 C CA . GLU A 1 452 ? 15.931 20.684 23.050 1.00 88.44 452 GLU A CA 1
ATOM 3574 C C . GLU A 1 452 ? 17.188 21.518 22.753 1.00 88.44 452 GLU A C 1
ATOM 3576 O O . GLU A 1 452 ? 17.260 22.172 21.714 1.00 88.44 452 GLU A O 1
ATOM 3581 N N . LYS A 1 453 ? 18.189 21.485 23.641 1.00 85.88 453 LYS A N 1
ATOM 3582 C CA . LYS A 1 453 ? 19.450 22.228 23.485 1.00 85.88 453 LYS A CA 1
ATOM 3583 C C . LYS A 1 453 ? 20.154 21.952 22.154 1.00 85.88 453 LYS A C 1
ATOM 3585 O O . LYS A 1 453 ? 20.874 22.818 21.666 1.00 85.88 453 LYS A O 1
ATOM 3590 N N . ASN A 1 454 ? 19.936 20.777 21.567 1.00 79.50 454 ASN A N 1
ATOM 3591 C CA . ASN A 1 454 ? 20.507 20.388 20.284 1.00 79.50 454 ASN A CA 1
ATOM 3592 C C . ASN A 1 454 ? 19.746 20.992 19.089 1.00 79.50 454 ASN A C 1
ATOM 3594 O O . ASN A 1 454 ? 20.305 21.059 17.998 1.00 79.50 454 ASN A O 1
ATOM 3598 N N . TYR A 1 455 ? 18.513 21.468 19.291 1.00 78.12 455 TYR A N 1
ATOM 3599 C CA . TYR A 1 455 ? 17.547 21.843 18.251 1.00 78.12 455 TYR A CA 1
ATOM 3600 C C . TYR A 1 455 ? 17.113 23.317 18.319 1.00 78.12 455 TYR A C 1
ATOM 3602 O O . TYR A 1 455 ? 16.086 23.688 17.744 1.00 78.12 455 TYR A O 1
ATOM 3610 N N . LEU A 1 456 ? 17.865 24.168 19.013 1.00 82.56 456 LEU A N 1
ATOM 3611 C CA . LEU A 1 456 ? 17.565 25.597 19.113 1.00 82.56 456 LEU A CA 1
ATOM 3612 C C . LEU A 1 456 ? 17.803 26.312 17.771 1.00 82.56 456 LEU A C 1
ATOM 3614 O O . LEU A 1 456 ? 18.824 26.095 17.117 1.00 82.56 456 LEU A O 1
ATOM 3618 N N . LEU A 1 457 ? 16.887 27.200 17.384 1.00 81.38 457 LEU A N 1
ATOM 3619 C CA . LEU A 1 457 ? 17.048 28.112 16.253 1.00 81.38 457 LEU A CA 1
ATOM 3620 C C . LEU A 1 457 ? 17.657 29.419 16.769 1.00 81.38 457 LEU A C 1
ATOM 3622 O O . LEU A 1 457 ? 17.005 30.147 17.507 1.00 81.38 457 LEU A O 1
ATOM 3626 N N . ASP A 1 458 ? 18.916 29.691 16.423 1.00 84.50 458 ASP A N 1
ATOM 3627 C CA . ASP A 1 458 ? 19.669 30.852 16.935 1.00 84.50 458 ASP A CA 1
ATOM 3628 C C . ASP A 1 458 ? 19.706 30.929 18.480 1.00 84.50 458 ASP A C 1
ATOM 3630 O O . ASP A 1 458 ? 19.619 31.986 19.093 1.00 84.50 458 ASP A O 1
ATOM 3634 N N . GLY A 1 459 ? 19.777 29.767 19.142 1.00 84.88 459 GLY A N 1
ATOM 3635 C CA . GLY A 1 459 ? 19.733 29.684 20.607 1.00 84.88 459 GLY A CA 1
ATOM 3636 C C . GLY A 1 459 ? 18.333 29.836 21.217 1.00 84.88 459 GLY A C 1
ATOM 3637 O O . GLY A 1 459 ? 18.196 29.719 22.435 1.00 84.88 459 GLY A O 1
ATOM 3638 N N . PHE A 1 460 ? 17.293 30.020 20.398 1.00 88.19 460 PHE A N 1
ATOM 3639 C CA . PHE A 1 460 ? 15.900 30.088 20.832 1.00 88.19 460 PHE A CA 1
ATOM 3640 C C . PHE A 1 460 ? 15.149 28.766 20.595 1.00 88.19 460 PHE A C 1
ATOM 3642 O O . PHE A 1 460 ? 15.422 28.050 19.628 1.00 88.19 460 PHE A O 1
ATOM 3649 N N . PRO A 1 461 ? 14.200 28.410 21.476 1.00 92.62 461 PRO A N 1
ATOM 3650 C CA . PRO A 1 461 ? 13.352 27.238 21.294 1.00 92.62 461 PRO A CA 1
ATOM 3651 C C . PRO A 1 461 ? 12.336 27.434 20.168 1.00 92.62 461 PRO A C 1
ATOM 3653 O O . PRO A 1 461 ? 12.007 28.562 19.800 1.00 92.62 461 PRO A O 1
ATOM 3656 N N . ARG A 1 462 ? 11.792 26.324 19.664 1.00 91.00 462 ARG A N 1
ATOM 3657 C CA . ARG A 1 462 ? 10.739 26.313 18.643 1.00 91.00 462 ARG A CA 1
ATOM 3658 C C . ARG A 1 462 ? 9.451 25.785 19.261 1.00 91.00 462 ARG A C 1
ATOM 3660 O O . ARG A 1 462 ? 9.460 24.706 19.847 1.00 91.00 462 ARG A O 1
ATOM 3667 N N . TYR A 1 463 ? 8.369 26.549 19.170 1.00 92.88 463 TYR A N 1
ATOM 3668 C CA . TYR A 1 463 ? 7.083 26.167 19.752 1.00 92.88 463 TYR A CA 1
ATOM 3669 C C . TYR A 1 463 ? 6.230 25.447 18.711 1.00 92.88 463 TYR A C 1
ATOM 3671 O O . TYR A 1 463 ? 6.133 25.924 17.582 1.00 92.88 463 TYR A O 1
ATOM 3679 N N . ALA A 1 464 ? 5.648 24.309 19.090 1.00 89.62 464 ALA A N 1
ATOM 3680 C CA . ALA A 1 464 ? 4.487 23.780 18.384 1.00 89.62 464 ALA A CA 1
ATOM 3681 C C . ALA A 1 464 ? 3.249 24.607 18.732 1.00 89.62 464 ALA A C 1
ATOM 3683 O O . ALA A 1 464 ? 3.282 25.406 19.674 1.00 89.62 464 ALA A O 1
ATOM 3684 N N . ASP A 1 465 ? 2.169 24.373 17.994 1.00 88.00 465 ASP A N 1
ATOM 3685 C CA . ASP A 1 465 ? 0.868 24.920 18.350 1.00 88.00 465 ASP A CA 1
ATOM 3686 C C . ASP A 1 465 ? 0.459 24.464 19.757 1.00 88.00 465 ASP A C 1
ATOM 3688 O O . ASP A 1 465 ? 0.768 23.353 20.201 1.00 88.00 465 ASP A O 1
ATOM 3692 N N . ASP A 1 466 ? -0.215 25.353 20.483 1.00 91.75 466 ASP A N 1
ATOM 3693 C CA . ASP A 1 466 ? -0.739 25.036 21.806 1.00 91.75 466 ASP A CA 1
ATOM 3694 C C . ASP A 1 466 ? -1.836 23.967 21.684 1.00 91.75 466 ASP A C 1
ATOM 3696 O O . ASP A 1 466 ? -2.780 24.126 20.909 1.00 91.75 466 ASP A O 1
ATOM 3700 N N . ILE A 1 467 ? -1.798 22.937 22.531 1.00 84.50 467 ILE A N 1
ATOM 3701 C CA . ILE A 1 467 ? -2.957 22.059 22.724 1.00 84.50 467 ILE A CA 1
ATOM 3702 C C . ILE A 1 467 ? -3.915 22.784 23.666 1.00 84.50 467 ILE A C 1
ATOM 3704 O O . ILE A 1 467 ? -3.592 22.991 24.834 1.00 84.50 467 ILE A O 1
ATOM 3708 N N . ARG A 1 468 ? -5.089 23.185 23.178 1.00 89.75 468 ARG A N 1
ATOM 3709 C CA . ARG A 1 468 ? -6.174 23.757 23.991 1.00 89.75 468 ARG A CA 1
ATOM 3710 C C . ARG A 1 468 ? -7.395 22.884 23.834 1.00 89.75 468 ARG A C 1
ATOM 3712 O O . ARG A 1 468 ? -8.095 22.990 22.834 1.00 89.75 468 ARG A O 1
ATOM 3719 N N . ASP A 1 469 ? -7.591 21.993 24.790 1.00 77.56 469 ASP A N 1
ATOM 3720 C CA . ASP A 1 469 ? -8.526 20.901 24.602 1.00 77.56 469 ASP A CA 1
ATOM 3721 C C . ASP A 1 469 ? -9.146 20.481 25.941 1.00 77.56 469 ASP A C 1
ATOM 3723 O O . ASP A 1 469 ? -8.486 19.924 26.831 1.00 77.56 469 ASP A O 1
ATOM 3727 N N . ASP A 1 470 ? -10.442 20.778 26.074 1.00 81.94 470 ASP A N 1
ATOM 3728 C CA . ASP A 1 470 ? -11.237 20.535 27.276 1.00 81.94 470 ASP A CA 1
ATOM 3729 C C . ASP A 1 470 ? -11.481 19.033 27.525 1.00 81.94 470 ASP A C 1
ATOM 3731 O O . ASP A 1 470 ? -11.926 18.645 28.613 1.00 81.94 470 ASP A O 1
ATOM 3735 N N . ARG A 1 471 ? -11.104 18.157 26.581 1.00 76.06 471 ARG A N 1
ATOM 3736 C CA . ARG A 1 471 ? -11.064 16.697 26.770 1.00 76.06 471 ARG A CA 1
ATOM 3737 C C . ARG A 1 471 ? -10.027 16.280 27.809 1.00 76.06 471 ARG A C 1
ATOM 3739 O O . ARG A 1 471 ? -10.210 15.291 28.526 1.00 76.06 471 ARG A O 1
ATOM 3746 N N . PHE A 1 472 ? -8.936 17.034 27.958 1.00 80.75 472 PHE A N 1
ATOM 3747 C CA . PHE A 1 472 ? -7.907 16.709 28.940 1.00 80.75 472 PHE A CA 1
ATOM 3748 C C . PHE A 1 472 ? -8.326 17.153 30.341 1.00 80.75 472 PHE A C 1
ATOM 3750 O O . PHE A 1 472 ? -8.250 18.323 30.709 1.00 80.75 472 PHE A O 1
ATOM 3757 N N . THR A 1 473 ? -8.710 16.180 31.168 1.00 83.00 473 THR A N 1
ATOM 3758 C CA . THR A 1 473 ? -9.051 16.386 32.589 1.00 83.00 473 THR A CA 1
ATOM 3759 C C . THR A 1 473 ? -7.911 16.031 33.550 1.00 83.00 473 THR A C 1
ATOM 3761 O O . THR A 1 473 ? -8.013 16.284 34.750 1.00 83.00 473 THR A O 1
ATOM 3764 N N . LYS A 1 474 ? -6.814 15.452 33.037 1.00 79.19 474 LYS A N 1
ATOM 3765 C CA . LYS A 1 474 ? -5.628 15.040 33.803 1.00 79.19 474 LYS A CA 1
ATOM 3766 C C . LYS A 1 474 ? -4.343 15.548 33.153 1.00 79.19 474 LYS A C 1
ATOM 3768 O O . LYS A 1 474 ? -4.151 15.381 31.949 1.00 79.19 474 LYS A O 1
ATOM 3773 N N . GLU A 1 475 ? -3.421 16.030 33.986 1.00 83.69 475 GLU A N 1
ATOM 3774 C CA . GLU A 1 475 ? -2.085 16.492 33.582 1.00 83.69 475 GLU A CA 1
ATOM 3775 C C . GLU A 1 475 ? -1.294 15.416 32.811 1.00 83.69 475 GLU A C 1
ATOM 3777 O O . GLU A 1 475 ? -0.664 15.691 31.793 1.00 83.69 475 GLU A O 1
ATOM 3782 N N . SER A 1 476 ? -1.370 14.153 33.246 1.00 74.56 476 SER A N 1
ATOM 3783 C CA . SER A 1 476 ? -0.655 13.041 32.605 1.00 74.56 476 SER A CA 1
ATOM 3784 C C . SER A 1 476 ? -1.082 12.808 31.155 1.00 74.56 476 SER A C 1
ATOM 3786 O O . SER A 1 476 ? -0.255 12.456 30.322 1.00 74.56 476 SER A O 1
ATOM 3788 N N . SER A 1 477 ? -2.369 12.993 30.854 1.00 72.19 477 SER A N 1
ATOM 3789 C CA . SER A 1 477 ? -2.922 12.730 29.525 1.00 72.19 477 SER A CA 1
ATOM 3790 C C . SER A 1 477 ? -2.510 13.815 28.535 1.00 72.19 477 SER A C 1
ATOM 3792 O O . SER A 1 477 ? -2.082 13.491 27.430 1.00 72.19 477 SER A O 1
ATOM 3794 N N . ILE A 1 478 ? -2.549 15.088 28.949 1.00 84.12 478 ILE A N 1
ATOM 3795 C CA . ILE A 1 478 ? -2.086 16.181 28.086 1.00 84.12 478 ILE A CA 1
ATOM 3796 C C . ILE A 1 478 ? -0.572 16.123 27.884 1.00 84.12 478 ILE A C 1
ATOM 3798 O O . ILE A 1 478 ? -0.087 16.421 26.801 1.00 84.12 478 ILE A O 1
ATOM 3802 N N . LYS A 1 479 ? 0.188 15.666 28.887 1.00 81.81 479 LYS A N 1
ATOM 3803 C CA . LYS A 1 479 ? 1.637 15.492 28.759 1.00 81.81 479 LYS A CA 1
ATOM 3804 C C . LYS A 1 479 ? 2.004 14.472 27.677 1.00 81.81 479 LYS A C 1
ATOM 3806 O O . LYS A 1 479 ? 2.893 14.753 26.884 1.00 81.81 479 LYS A O 1
ATOM 3811 N N . ILE A 1 480 ? 1.300 13.339 27.604 1.00 73.31 480 ILE A N 1
ATOM 3812 C CA . ILE A 1 480 ? 1.495 12.339 26.538 1.00 73.31 480 ILE A CA 1
ATOM 3813 C C . ILE A 1 480 ? 1.161 12.939 25.163 1.00 73.31 480 ILE A C 1
ATOM 3815 O O . ILE A 1 480 ? 1.888 12.719 24.197 1.00 73.31 480 ILE A O 1
ATOM 3819 N N . ALA A 1 481 ? 0.089 13.732 25.064 1.00 75.50 481 ALA A N 1
ATOM 3820 C CA . ALA A 1 481 ? -0.266 14.411 23.818 1.00 75.50 481 ALA A CA 1
ATOM 3821 C C . ALA A 1 481 ? 0.815 15.417 23.381 1.00 75.50 481 ALA A C 1
ATOM 3823 O O . ALA A 1 481 ? 1.211 15.427 22.218 1.00 75.50 481 ALA A O 1
ATOM 3824 N N . LEU A 1 482 ? 1.356 16.201 24.319 1.00 85.06 482 LEU A N 1
ATOM 3825 C CA . LEU A 1 482 ? 2.457 17.131 24.060 1.00 85.06 482 LEU A CA 1
ATOM 3826 C C . LEU A 1 482 ? 3.761 16.411 23.675 1.00 85.06 482 LEU A C 1
ATOM 3828 O O . LEU A 1 482 ? 4.478 16.893 22.802 1.00 85.06 482 LEU A O 1
ATOM 3832 N N . GLU A 1 483 ? 4.055 15.261 24.291 1.00 83.06 483 GLU A N 1
ATOM 3833 C CA . GLU A 1 483 ? 5.187 14.391 23.929 1.00 83.06 483 GLU A CA 1
ATOM 3834 C C . GLU A 1 483 ? 5.085 13.889 22.483 1.00 83.06 483 GLU A C 1
ATOM 3836 O O . GLU A 1 483 ? 6.097 13.809 21.791 1.00 83.06 483 GLU A O 1
ATOM 3841 N N . ASN A 1 484 ? 3.871 13.594 22.011 1.00 75.50 484 ASN A N 1
ATOM 3842 C CA . ASN A 1 484 ? 3.628 13.170 20.632 1.00 75.50 484 ASN A CA 1
ATOM 3843 C C . ASN A 1 484 ? 3.617 14.338 19.631 1.00 75.50 484 ASN A C 1
ATOM 3845 O O . ASN A 1 484 ? 3.967 14.138 18.469 1.00 75.50 484 ASN A O 1
ATOM 3849 N N . LEU A 1 485 ? 3.206 15.536 20.062 1.00 82.38 485 LEU A N 1
ATOM 3850 C CA . LEU A 1 485 ? 3.151 16.736 19.223 1.00 82.38 485 LEU A CA 1
ATOM 3851 C C . LEU A 1 485 ? 4.539 17.342 18.982 1.00 82.38 485 LEU A C 1
ATOM 3853 O O . LEU A 1 485 ? 4.848 17.798 17.880 1.00 82.38 485 LEU A O 1
ATOM 3857 N N . VAL A 1 486 ? 5.374 17.391 20.021 1.00 85.62 486 VAL A N 1
ATOM 3858 C CA . VAL A 1 486 ? 6.687 18.031 19.941 1.00 85.62 486 VAL A CA 1
ATOM 3859 C C . VAL A 1 486 ? 7.667 17.129 19.207 1.00 85.62 486 VAL A C 1
ATOM 3861 O O . VAL A 1 486 ? 8.131 16.117 19.730 1.00 85.62 486 VAL A O 1
ATOM 3864 N N . ASN A 1 487 ? 8.027 17.542 17.995 1.00 82.94 487 ASN A N 1
ATOM 3865 C CA . ASN A 1 487 ? 8.922 16.806 17.120 1.00 82.94 487 ASN A CA 1
ATOM 3866 C C . ASN A 1 487 ? 10.112 17.686 16.711 1.00 82.94 487 ASN A C 1
ATOM 3868 O O . ASN A 1 487 ? 9.993 18.502 15.794 1.00 82.94 487 ASN A O 1
ATOM 3872 N N . PRO A 1 488 ? 11.281 17.534 17.352 1.00 79.88 488 PRO A N 1
ATOM 3873 C CA . PRO A 1 488 ? 12.435 18.375 17.057 1.00 79.88 488 PRO A CA 1
ATOM 3874 C C . PRO A 1 488 ? 13.195 17.927 15.801 1.00 79.88 488 PRO A C 1
ATOM 3876 O O . PRO A 1 488 ? 14.056 18.663 15.309 1.00 79.88 488 PRO A O 1
ATOM 3879 N N . TYR A 1 489 ? 12.894 16.737 15.280 1.00 75.69 489 TYR A N 1
ATOM 3880 C CA . TYR A 1 489 ? 13.578 16.155 14.135 1.00 75.69 489 TYR A CA 1
ATOM 3881 C C . TYR A 1 489 ? 13.100 16.818 12.829 1.00 75.69 489 TYR A C 1
ATOM 3883 O O . TYR A 1 489 ? 11.923 17.166 12.706 1.00 75.69 489 TYR A O 1
ATOM 3891 N N . PRO A 1 490 ? 13.993 17.048 11.851 1.00 68.75 490 PRO A N 1
ATOM 3892 C CA . PRO A 1 490 ? 13.585 17.521 10.538 1.00 68.75 490 PRO A CA 1
ATOM 3893 C C . PRO A 1 490 ? 12.759 16.466 9.818 1.00 68.75 490 PRO A C 1
ATOM 3895 O O . PRO A 1 490 ? 13.049 15.270 9.870 1.00 68.75 490 PRO A O 1
ATOM 3898 N N . GLU A 1 491 ? 11.768 16.938 9.080 1.00 68.12 491 GLU A N 1
ATOM 3899 C CA . GLU A 1 491 ? 11.070 16.115 8.112 1.00 68.12 491 GLU A CA 1
ATOM 3900 C C . GLU A 1 491 ? 12.006 15.869 6.937 1.00 68.12 491 GLU A C 1
ATOM 3902 O O . GLU A 1 491 ? 12.579 16.806 6.378 1.00 68.12 491 GLU A O 1
ATOM 3907 N N . VAL A 1 492 ? 12.175 14.606 6.570 1.00 64.00 492 VAL A N 1
ATOM 3908 C CA . VAL A 1 492 ? 12.952 14.220 5.399 1.00 64.00 492 VAL A CA 1
ATOM 3909 C C . VAL A 1 492 ? 12.031 13.450 4.474 1.00 64.00 492 VAL A C 1
ATOM 3911 O O . VAL A 1 492 ? 11.428 12.459 4.882 1.00 64.00 492 VAL A O 1
ATOM 3914 N N . THR A 1 493 ? 11.935 13.920 3.241 1.00 67.12 493 THR A N 1
ATOM 3915 C CA . THR A 1 493 ? 11.198 13.274 2.163 1.00 67.12 493 THR A CA 1
ATOM 3916 C C . THR A 1 493 ? 12.187 12.850 1.091 1.00 67.12 493 THR A C 1
ATOM 3918 O O . THR A 1 493 ? 13.102 13.595 0.733 1.00 67.12 493 THR A O 1
ATOM 3921 N N . ALA A 1 494 ? 12.025 11.625 0.605 1.00 68.25 494 ALA A N 1
ATOM 3922 C CA . ALA A 1 494 ? 12.744 11.136 -0.558 1.00 68.25 494 ALA A CA 1
ATOM 3923 C C . ALA A 1 494 ? 11.743 10.947 -1.695 1.00 68.25 494 ALA A C 1
ATOM 3925 O O . ALA A 1 494 ? 10.664 10.397 -1.477 1.00 68.25 494 ALA A O 1
ATOM 3926 N N . ASN A 1 495 ? 12.114 11.409 -2.882 1.00 72.00 495 ASN A N 1
ATOM 3927 C CA . ASN A 1 495 ? 11.472 11.060 -4.135 1.00 72.00 495 ASN A CA 1
ATOM 3928 C C . ASN A 1 495 ? 12.467 10.225 -4.945 1.00 72.00 495 ASN A C 1
ATOM 3930 O O . ASN A 1 495 ? 13.621 10.630 -5.134 1.00 72.00 495 ASN A O 1
ATOM 3934 N N . VAL A 1 496 ? 12.039 9.027 -5.334 1.00 74.56 496 VAL A N 1
ATOM 3935 C CA . VAL A 1 496 ? 12.881 8.044 -6.021 1.00 74.56 496 VAL A CA 1
ATOM 3936 C C . VAL A 1 496 ? 12.315 7.787 -7.408 1.00 74.56 496 VAL A C 1
ATOM 3938 O O . VAL A 1 496 ? 11.175 7.347 -7.538 1.00 74.56 496 VAL A O 1
ATOM 3941 N N . ASP A 1 497 ? 13.146 8.009 -8.423 1.00 72.81 497 ASP A N 1
ATOM 3942 C CA . ASP A 1 497 ? 12.920 7.563 -9.794 1.00 72.81 497 ASP A CA 1
ATOM 3943 C C . ASP A 1 497 ? 13.656 6.237 -10.010 1.00 72.81 497 ASP A C 1
ATOM 3945 O O . ASP A 1 497 ? 14.888 6.149 -9.920 1.00 72.81 497 ASP A O 1
ATOM 3949 N N . LEU A 1 498 ? 12.890 5.179 -10.255 1.00 75.62 498 LEU A N 1
ATOM 3950 C CA . LEU A 1 498 ? 13.410 3.827 -10.407 1.00 75.62 498 LEU A CA 1
ATOM 3951 C C . LEU A 1 498 ? 14.015 3.609 -11.794 1.00 75.62 498 LEU A C 1
ATOM 3953 O O . LEU A 1 498 ? 13.548 4.112 -12.814 1.00 75.62 498 LEU A O 1
ATOM 3957 N N . ALA A 1 499 ? 15.032 2.763 -11.864 1.00 65.06 499 ALA A N 1
ATOM 3958 C CA . ALA A 1 499 ? 15.534 2.213 -13.110 1.00 65.06 499 ALA A CA 1
ATOM 3959 C C . ALA A 1 499 ? 15.236 0.713 -13.147 1.00 65.06 499 ALA A C 1
ATOM 3961 O O . ALA A 1 499 ? 15.657 -0.030 -12.265 1.00 65.06 499 ALA A O 1
ATOM 3962 N N . ILE A 1 500 ? 14.500 0.267 -14.168 1.00 54.41 500 ILE A N 1
ATOM 3963 C CA . ILE A 1 500 ? 14.182 -1.151 -14.330 1.00 54.41 500 ILE A CA 1
ATOM 3964 C C . ILE A 1 500 ? 15.387 -1.824 -14.973 1.00 54.41 500 ILE A C 1
ATOM 3966 O O . ILE A 1 500 ? 15.717 -1.558 -16.129 1.00 54.41 500 ILE A O 1
ATOM 3970 N N . PHE A 1 501 ? 16.019 -2.708 -14.212 1.00 53.06 501 PHE A N 1
ATOM 3971 C CA . PHE A 1 501 ? 17.037 -3.622 -14.701 1.00 53.06 501 PHE A CA 1
ATOM 3972 C C . PHE A 1 501 ? 16.526 -5.039 -14.496 1.00 53.06 501 PHE A C 1
ATOM 3974 O O . PHE A 1 501 ? 16.383 -5.496 -13.368 1.00 53.06 501 PHE A O 1
ATOM 3981 N N . TYR A 1 502 ? 16.236 -5.734 -15.592 1.00 48.59 502 TYR A N 1
ATOM 3982 C CA . TYR A 1 502 ? 15.944 -7.157 -15.515 1.00 48.59 502 TYR A CA 1
ATOM 3983 C C . TYR A 1 502 ? 17.267 -7.917 -15.364 1.00 48.59 502 TYR A C 1
ATOM 3985 O O . TYR A 1 502 ? 18.063 -7.985 -16.304 1.00 48.59 502 TYR A O 1
ATOM 3993 N N . ASP A 1 503 ? 17.508 -8.464 -14.173 1.00 49.25 503 ASP A N 1
ATOM 3994 C CA . ASP A 1 503 ? 18.572 -9.435 -13.921 1.00 49.25 503 ASP A CA 1
ATOM 3995 C C . ASP A 1 503 ? 17.933 -10.794 -13.595 1.00 49.25 503 ASP A C 1
ATOM 3997 O O . ASP A 1 503 ? 17.336 -10.942 -12.526 1.00 49.25 503 ASP A O 1
ATOM 4001 N N . PRO A 1 504 ? 18.079 -11.812 -14.463 1.00 45.56 504 PRO A N 1
ATOM 4002 C CA . PRO A 1 504 ? 17.540 -13.153 -14.226 1.00 45.56 504 PRO A CA 1
ATOM 4003 C C . PRO A 1 504 ? 17.978 -13.786 -12.895 1.00 45.56 504 PRO A C 1
ATOM 4005 O O . PRO A 1 504 ? 17.352 -14.726 -12.419 1.00 45.56 504 PRO A O 1
ATOM 4008 N N . ARG A 1 505 ? 19.070 -13.306 -12.278 1.00 46.97 505 ARG A N 1
ATOM 4009 C CA . ARG A 1 505 ? 19.555 -13.786 -10.972 1.00 46.97 505 ARG A CA 1
ATOM 4010 C C . ARG A 1 505 ? 18.766 -13.223 -9.790 1.00 46.97 505 ARG A C 1
ATOM 4012 O O . ARG A 1 505 ? 18.870 -13.775 -8.699 1.00 46.97 505 ARG A O 1
ATOM 4019 N N . LEU A 1 506 ? 18.043 -12.123 -9.993 1.00 41.72 506 LEU A N 1
ATOM 4020 C CA . LEU A 1 506 ? 17.209 -11.458 -8.986 1.00 41.72 506 LEU A CA 1
ATOM 4021 C C . LEU A 1 506 ? 15.731 -11.872 -9.093 1.00 41.72 506 LEU A C 1
ATOM 4023 O O . LEU A 1 506 ? 14.937 -11.580 -8.198 1.00 41.72 506 LEU A O 1
ATOM 4027 N N . GLU A 1 507 ? 15.371 -12.608 -10.147 1.00 44.06 507 GLU A N 1
ATOM 4028 C CA . GLU A 1 507 ? 14.024 -13.127 -10.374 1.00 44.06 507 GLU A CA 1
ATOM 4029 C C . GLU A 1 507 ? 13.616 -14.100 -9.249 1.00 44.06 507 GLU A C 1
ATOM 4031 O O . GLU A 1 507 ? 14.268 -15.116 -9.006 1.00 44.06 507 GLU A O 1
ATOM 4036 N N . GLY A 1 508 ? 12.550 -13.755 -8.516 1.00 47.44 508 GLY A N 1
ATOM 4037 C CA . GLY A 1 508 ? 12.072 -14.499 -7.343 1.00 47.44 508 GLY A CA 1
ATOM 4038 C C . GLY A 1 508 ? 12.748 -14.139 -6.011 1.00 47.44 508 GLY A C 1
ATOM 4039 O O . GLY A 1 508 ? 12.329 -14.655 -4.975 1.00 47.44 508 GLY A O 1
ATOM 4040 N N . PHE A 1 509 ? 13.752 -13.254 -6.014 1.00 45.72 509 PHE A N 1
ATOM 4041 C CA . PHE A 1 509 ? 14.356 -12.699 -4.795 1.00 45.72 509 PHE A CA 1
ATOM 4042 C C . PHE A 1 509 ? 13.806 -11.316 -4.450 1.00 45.72 509 PHE A C 1
ATOM 4044 O O . PHE A 1 509 ? 13.593 -11.032 -3.271 1.00 45.72 509 PHE A O 1
ATOM 4051 N N . GLU A 1 510 ? 13.582 -10.473 -5.459 1.00 61.19 510 GLU A N 1
ATOM 4052 C CA . GLU A 1 510 ? 12.979 -9.154 -5.280 1.00 61.19 510 GLU A CA 1
ATOM 4053 C C . GLU A 1 510 ? 11.461 -9.276 -5.128 1.00 61.19 510 GLU A C 1
ATOM 4055 O O . GLU A 1 510 ? 10.752 -9.753 -6.016 1.00 61.19 510 GLU A O 1
ATOM 4060 N N . GLU A 1 511 ? 10.958 -8.866 -3.967 1.00 65.25 511 GLU A N 1
ATOM 4061 C CA . GLU A 1 511 ? 9.525 -8.837 -3.698 1.00 65.25 511 GLU A CA 1
ATOM 4062 C C . GLU A 1 511 ? 8.875 -7.585 -4.312 1.00 65.25 511 GLU A C 1
ATOM 4064 O O . GLU A 1 511 ? 9.440 -6.490 -4.293 1.00 65.25 511 GLU A O 1
ATOM 4069 N N . VAL A 1 512 ? 7.641 -7.733 -4.805 1.00 73.06 512 VAL A N 1
ATOM 4070 C CA . VAL A 1 512 ? 6.809 -6.592 -5.210 1.00 73.06 512 VAL A CA 1
ATOM 4071 C C . VAL A 1 512 ? 6.447 -5.780 -3.966 1.00 73.06 512 VAL A C 1
ATOM 4073 O O . VAL A 1 512 ? 5.982 -6.342 -2.973 1.00 73.06 512 VAL A O 1
ATOM 4076 N N . PHE A 1 513 ? 6.632 -4.465 -4.039 1.00 78.19 513 PHE A N 1
ATOM 4077 C CA . PHE A 1 513 ? 6.267 -3.520 -2.988 1.00 78.19 513 PHE A CA 1
ATOM 4078 C C . PHE A 1 513 ? 5.052 -2.675 -3.381 1.00 78.19 513 PHE A C 1
ATOM 4080 O O . PHE A 1 513 ? 4.739 -2.483 -4.561 1.00 78.19 513 PHE A O 1
ATOM 4087 N N . PHE A 1 514 ? 4.382 -2.134 -2.372 1.00 85.88 514 PHE A N 1
ATOM 4088 C CA . PHE A 1 514 ? 3.247 -1.231 -2.494 1.00 85.88 514 PHE A CA 1
ATOM 4089 C C . PHE A 1 514 ? 3.336 -0.103 -1.453 1.00 85.88 514 PHE A C 1
ATOM 4091 O O . PHE A 1 514 ? 4.242 -0.074 -0.618 1.00 85.88 514 PHE A O 1
ATOM 4098 N N . LYS A 1 515 ? 2.406 0.860 -1.483 1.00 88.69 515 LYS A N 1
ATOM 4099 C CA . LYS A 1 515 ? 2.338 1.893 -0.435 1.00 88.69 515 LYS A CA 1
ATOM 4100 C C . LYS A 1 515 ? 2.209 1.245 0.953 1.00 88.69 515 LYS A C 1
ATOM 4102 O O . LYS A 1 515 ? 1.554 0.215 1.113 1.00 88.69 515 LYS A O 1
ATOM 4107 N N . GLY A 1 516 ? 2.835 1.856 1.950 1.00 87.38 516 GLY A N 1
ATOM 4108 C CA . GLY A 1 516 ? 2.925 1.351 3.318 1.00 87.38 516 GLY A CA 1
ATOM 4109 C C . GLY A 1 516 ? 4.118 0.431 3.569 1.00 87.38 516 GLY A C 1
ATOM 4110 O O . GLY A 1 516 ? 4.534 0.302 4.723 1.00 87.38 516 GLY A O 1
ATOM 4111 N N . ASP A 1 517 ? 4.685 -0.178 2.525 1.00 87.88 517 ASP A N 1
ATOM 4112 C CA . ASP A 1 517 ? 5.823 -1.081 2.659 1.00 87.88 517 ASP A CA 1
ATOM 4113 C C . ASP A 1 517 ? 7.120 -0.344 3.004 1.00 87.88 517 ASP A C 1
ATOM 4115 O O . ASP A 1 517 ? 7.330 0.819 2.647 1.00 87.88 517 ASP A O 1
ATOM 4119 N N . THR A 1 518 ? 8.008 -1.062 3.688 1.00 85.56 518 THR A N 1
ATOM 4120 C CA . THR A 1 518 ? 9.345 -0.599 4.055 1.00 85.56 518 THR A CA 1
ATOM 4121 C C . THR A 1 518 ? 10.393 -1.263 3.167 1.00 85.56 518 THR A C 1
ATOM 4123 O O . THR A 1 518 ? 10.476 -2.491 3.118 1.00 85.56 518 THR A O 1
ATOM 4126 N N . ILE A 1 519 ? 11.222 -0.455 2.509 1.00 82.75 519 ILE A N 1
ATOM 4127 C CA . ILE A 1 519 ? 12.232 -0.861 1.527 1.00 82.75 519 ILE A CA 1
ATOM 4128 C C . ILE A 1 519 ? 13.612 -0.397 1.991 1.00 82.75 519 ILE A C 1
ATOM 4130 O O . ILE A 1 519 ? 13.769 0.727 2.463 1.00 82.75 519 ILE A O 1
ATOM 4134 N N . SER A 1 520 ? 14.637 -1.234 1.847 1.00 81.06 520 SER A N 1
ATOM 4135 C CA . SER A 1 520 ? 16.008 -0.821 2.158 1.00 81.06 520 SER A CA 1
ATOM 4136 C C . SER A 1 520 ? 16.578 0.073 1.054 1.00 81.06 520 SER A C 1
ATOM 4138 O O . SER A 1 520 ? 16.392 -0.208 -0.125 1.00 81.06 520 SER A O 1
ATOM 4140 N N . MET A 1 521 ? 17.316 1.120 1.418 1.00 79.38 521 MET A N 1
ATOM 4141 C CA . MET A 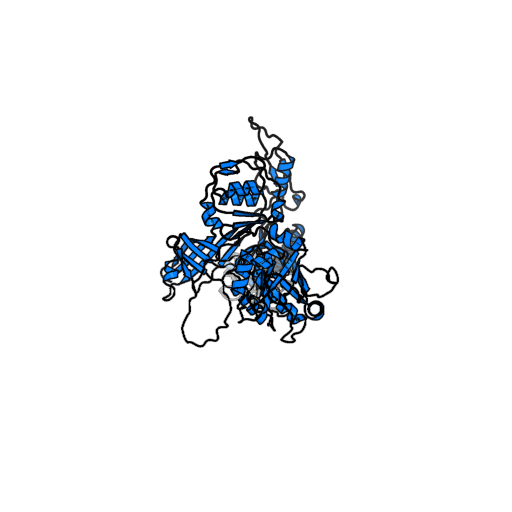1 521 ? 18.013 2.011 0.491 1.00 79.38 521 MET A CA 1
ATOM 4142 C C . MET A 1 521 ? 19.505 2.082 0.798 1.00 79.38 521 MET A C 1
ATOM 4144 O O . MET A 1 521 ? 19.905 2.170 1.956 1.00 79.38 521 MET A O 1
ATOM 4148 N N . ILE A 1 522 ? 20.310 2.119 -0.260 1.00 76.69 522 ILE A N 1
ATOM 4149 C CA . ILE A 1 522 ? 21.721 2.470 -0.284 1.00 76.69 522 ILE A CA 1
ATOM 4150 C C . ILE A 1 522 ? 21.914 3.646 -1.255 1.00 76.69 522 ILE A C 1
ATOM 4152 O O . ILE A 1 522 ? 21.571 3.553 -2.430 1.00 76.69 522 ILE A O 1
ATOM 4156 N N . ALA A 1 523 ? 22.464 4.763 -0.778 1.00 75.19 523 ALA A N 1
ATOM 4157 C CA . ALA A 1 523 ? 22.684 5.953 -1.602 1.00 75.19 523 ALA A CA 1
ATOM 4158 C C . ALA A 1 523 ? 24.055 6.592 -1.363 1.00 75.19 523 ALA A C 1
ATOM 4160 O O . ALA A 1 523 ? 24.494 6.731 -0.225 1.00 75.19 523 ALA A O 1
ATOM 4161 N N . ASP A 1 524 ? 24.743 7.038 -2.409 1.00 71.50 524 ASP A N 1
ATOM 4162 C CA . ASP A 1 524 ? 26.021 7.739 -2.238 1.00 71.50 524 ASP A CA 1
ATOM 4163 C C . ASP A 1 524 ? 25.810 9.209 -1.839 1.00 71.50 524 ASP A C 1
ATOM 4165 O O . ASP A 1 524 ? 25.003 9.937 -2.419 1.00 71.50 524 ASP A O 1
ATOM 4169 N N . LYS A 1 525 ? 26.563 9.686 -0.839 1.00 65.69 525 LYS A N 1
ATOM 4170 C CA . LYS A 1 525 ? 26.509 11.091 -0.405 1.00 65.69 525 LYS A CA 1
ATOM 4171 C C . LYS A 1 525 ? 27.442 11.953 -1.258 1.00 65.69 525 LYS A C 1
ATOM 4173 O O . LYS A 1 525 ? 28.620 11.632 -1.413 1.00 65.69 525 LYS A O 1
ATOM 4178 N N . ALA A 1 526 ? 26.987 13.143 -1.663 1.00 56.91 526 ALA A N 1
ATOM 4179 C CA . ALA A 1 526 ? 27.796 14.131 -2.401 1.00 56.91 526 ALA A CA 1
ATOM 4180 C C . ALA A 1 526 ? 29.111 14.536 -1.687 1.00 56.91 526 ALA A C 1
ATOM 4182 O O . ALA A 1 526 ? 30.054 15.017 -2.312 1.00 56.91 526 ALA A O 1
ATOM 4183 N N . GLY A 1 527 ? 29.194 14.342 -0.364 1.00 56.50 527 GLY A N 1
ATOM 4184 C CA . GLY A 1 527 ? 30.379 14.616 0.451 1.00 56.50 527 GLY A CA 1
ATOM 4185 C C . GLY A 1 527 ? 31.390 13.465 0.578 1.00 56.50 527 GLY A C 1
ATOM 4186 O O . GLY A 1 527 ? 32.423 13.684 1.229 1.00 56.50 527 GLY A O 1
ATOM 4187 N N . GLY A 1 528 ? 31.110 12.302 -0.024 1.00 55.47 528 GLY A N 1
ATOM 4188 C CA . GLY A 1 528 ? 31.792 11.023 0.191 1.00 55.47 528 GLY A CA 1
ATOM 4189 C C . GLY A 1 528 ? 31.136 10.188 1.302 1.00 55.47 528 GLY A C 1
ATOM 4190 O O . GLY A 1 528 ? 30.694 10.741 2.309 1.00 55.47 528 GLY A O 1
ATOM 4191 N N . GLY A 1 529 ? 31.095 8.864 1.122 1.00 60.78 529 GLY A N 1
ATOM 4192 C CA . GLY A 1 529 ? 30.441 7.904 2.024 1.00 60.78 529 GLY A CA 1
ATOM 4193 C C . GLY A 1 529 ? 29.105 7.381 1.485 1.00 60.78 529 GLY A C 1
ATOM 4194 O O . GLY A 1 529 ? 28.533 7.959 0.564 1.00 60.78 529 GLY A O 1
ATOM 4195 N N . THR A 1 530 ? 28.615 6.296 2.083 1.00 66.56 530 THR A N 1
ATOM 4196 C CA . THR A 1 530 ? 27.379 5.613 1.682 1.00 66.56 530 THR A CA 1
ATOM 4197 C C . THR A 1 530 ? 26.316 5.788 2.765 1.00 66.56 530 THR A C 1
ATOM 4199 O O . THR A 1 530 ? 26.582 5.635 3.956 1.00 66.56 530 THR A O 1
ATOM 4202 N N . TYR A 1 531 ? 25.123 6.171 2.342 1.00 65.94 531 TYR A N 1
ATOM 4203 C CA . TYR A 1 531 ? 23.889 6.194 3.105 1.00 65.94 531 TYR A CA 1
ATOM 4204 C C . TYR A 1 531 ? 23.254 4.808 3.044 1.00 65.94 531 TYR A C 1
ATOM 4206 O O . TYR A 1 531 ? 23.143 4.273 1.947 1.00 65.94 531 TYR A O 1
ATOM 4214 N N . GLN A 1 532 ? 22.840 4.237 4.173 1.00 71.38 532 GLN A N 1
ATOM 4215 C CA . GLN A 1 532 ? 22.077 2.992 4.204 1.00 71.38 532 GLN A CA 1
ATOM 4216 C C . GLN A 1 532 ? 20.954 3.116 5.227 1.00 71.38 532 GLN A C 1
ATOM 4218 O O . GLN A 1 532 ? 21.230 3.476 6.370 1.00 71.38 532 GLN A O 1
ATOM 4223 N N . ASP A 1 533 ? 19.717 2.834 4.823 1.00 70.31 533 ASP A N 1
ATOM 4224 C CA . ASP A 1 533 ? 18.554 2.960 5.707 1.00 70.31 533 ASP A CA 1
ATOM 4225 C C . ASP A 1 533 ? 17.329 2.184 5.202 1.00 70.31 533 ASP A C 1
ATOM 4227 O O . ASP A 1 533 ? 17.365 1.579 4.133 1.00 70.31 533 ASP A O 1
ATOM 4231 N N . GLU A 1 534 ? 16.238 2.216 5.961 1.00 75.44 534 GLU A N 1
ATOM 4232 C CA . GLU A 1 534 ? 14.935 1.654 5.614 1.00 75.44 534 GLU A CA 1
ATOM 4233 C C . GLU A 1 534 ? 13.906 2.769 5.415 1.00 75.44 534 GLU A C 1
ATOM 4235 O O . GLU A 1 534 ? 13.659 3.581 6.304 1.00 75.44 534 GLU A O 1
ATOM 4240 N N . LEU A 1 535 ? 13.299 2.813 4.230 1.00 75.75 535 LEU A N 1
ATOM 4241 C CA . LEU A 1 535 ? 12.336 3.832 3.838 1.00 75.75 535 LEU A CA 1
ATOM 4242 C C . LEU A 1 535 ? 10.947 3.245 3.762 1.00 75.75 535 LEU A C 1
ATOM 4244 O O . LEU A 1 535 ? 10.741 2.232 3.098 1.00 75.75 535 LEU A O 1
ATOM 4248 N N . ARG A 1 536 ? 9.977 3.926 4.362 1.00 83.50 536 ARG A N 1
ATOM 4249 C CA . ARG A 1 536 ? 8.575 3.549 4.241 1.00 83.50 536 ARG A CA 1
ATOM 4250 C C . ARG A 1 536 ? 7.874 4.377 3.173 1.00 83.50 536 ARG A C 1
ATOM 4252 O O . ARG A 1 536 ? 7.912 5.606 3.232 1.00 83.50 536 ARG A O 1
ATOM 4259 N N . ILE A 1 537 ? 7.235 3.708 2.217 1.00 84.81 537 ILE A N 1
ATOM 4260 C CA . ILE A 1 537 ? 6.449 4.363 1.167 1.00 84.81 537 ILE A CA 1
ATOM 4261 C C . ILE A 1 537 ? 5.165 4.905 1.800 1.00 84.81 537 ILE A C 1
ATOM 4263 O O . ILE A 1 537 ? 4.380 4.132 2.345 1.00 84.81 537 ILE A O 1
ATOM 4267 N N . ILE A 1 538 ? 4.926 6.212 1.721 1.00 84.50 538 ILE A N 1
ATOM 4268 C CA . ILE A 1 538 ? 3.699 6.845 2.249 1.00 84.50 538 ILE A CA 1
ATOM 4269 C C . ILE A 1 538 ? 2.733 7.306 1.172 1.00 84.50 538 ILE A C 1
ATOM 4271 O O . ILE A 1 538 ? 1.553 7.518 1.439 1.00 84.50 538 ILE A O 1
ATOM 4275 N N . ASP A 1 539 ? 3.239 7.477 -0.035 1.00 84.12 539 ASP A N 1
ATOM 4276 C CA . ASP A 1 539 ? 2.453 7.849 -1.186 1.00 84.12 539 ASP A CA 1
ATOM 4277 C C . ASP A 1 539 ? 3.161 7.309 -2.425 1.00 84.12 539 ASP A C 1
ATOM 4279 O O . ASP A 1 539 ? 4.393 7.218 -2.486 1.00 84.12 539 ASP A O 1
ATOM 4283 N N . MET A 1 540 ? 2.358 6.868 -3.380 1.00 88.19 540 MET A N 1
ATOM 4284 C CA . MET A 1 540 ? 2.838 6.334 -4.637 1.00 88.19 540 MET A CA 1
ATOM 4285 C C . MET A 1 540 ? 1.997 6.907 -5.761 1.00 88.19 540 MET A C 1
ATOM 4287 O O . MET A 1 540 ? 0.768 6.884 -5.700 1.00 88.19 540 MET A O 1
ATOM 4291 N N . LYS A 1 541 ? 2.668 7.322 -6.831 1.00 89.81 541 LYS A N 1
ATOM 4292 C CA . LYS A 1 541 ? 2.028 7.683 -8.087 1.00 89.81 541 LYS A CA 1
ATOM 4293 C C . LYS A 1 541 ? 2.416 6.682 -9.164 1.00 89.81 541 LYS A C 1
ATOM 4295 O O . LYS A 1 541 ? 3.597 6.413 -9.358 1.00 89.81 541 LYS A O 1
ATOM 4300 N N . TYR A 1 542 ? 1.444 6.074 -9.834 1.00 90.12 542 TYR A N 1
ATOM 4301 C CA . TYR A 1 542 ? 1.712 4.968 -10.759 1.00 90.12 542 TYR A CA 1
ATOM 4302 C C . TYR A 1 542 ? 0.706 4.901 -11.906 1.00 90.12 542 TYR A C 1
ATOM 4304 O O . TYR A 1 542 ? -0.431 5.350 -11.759 1.00 90.12 542 TYR A O 1
ATOM 4312 N N . ASN A 1 543 ? 1.103 4.289 -13.027 1.00 90.88 543 ASN A N 1
ATOM 4313 C CA . ASN A 1 543 ? 0.165 3.960 -14.095 1.00 90.88 543 ASN A CA 1
ATOM 4314 C C . ASN A 1 543 ? -0.494 2.598 -13.808 1.00 90.88 543 ASN A C 1
ATOM 4316 O O . ASN A 1 543 ? 0.199 1.577 -13.761 1.00 90.88 543 ASN A O 1
ATOM 4320 N N . PRO A 1 544 ? -1.819 2.549 -13.583 1.00 89.12 544 PRO A N 1
ATOM 4321 C CA . PRO A 1 544 ? -2.523 1.302 -13.312 1.00 89.12 544 PRO A CA 1
ATOM 4322 C C . PRO A 1 544 ? -2.626 0.386 -14.536 1.00 89.12 544 PRO A C 1
ATOM 4324 O O . PRO A 1 544 ? -2.739 -0.818 -14.342 1.00 89.12 544 PRO A O 1
ATOM 4327 N N . LEU A 1 545 ? -2.562 0.900 -15.768 1.00 84.56 545 LEU A N 1
ATOM 4328 C CA . LEU A 1 545 ? -2.693 0.093 -16.993 1.00 84.56 545 LEU A CA 1
ATOM 4329 C C . LEU A 1 545 ? -1.387 -0.594 -17.404 1.00 84.56 545 LEU A C 1
ATOM 4331 O O . LEU A 1 545 ? -1.408 -1.562 -18.159 1.00 84.56 545 LEU A O 1
ATOM 4335 N N . ASP A 1 546 ? -0.256 -0.125 -16.878 1.00 78.62 546 ASP A N 1
ATOM 4336 C CA . ASP A 1 546 ? 1.065 -0.670 -17.168 1.00 78.62 546 ASP A CA 1
ATOM 4337 C C . ASP A 1 546 ? 1.758 -1.125 -15.880 1.00 78.62 546 ASP A C 1
ATOM 4339 O O . ASP A 1 546 ? 2.290 -0.332 -15.099 1.00 78.62 546 ASP A O 1
ATOM 4343 N N . GLN A 1 547 ? 1.786 -2.440 -15.672 1.00 65.38 547 GLN A N 1
ATOM 4344 C CA . GLN A 1 547 ? 2.455 -3.063 -14.529 1.00 65.38 547 GLN A CA 1
ATOM 4345 C C . GLN A 1 547 ? 3.977 -2.857 -14.520 1.00 65.38 547 GLN A C 1
ATOM 4347 O O . GLN A 1 547 ? 4.588 -2.955 -13.457 1.00 65.38 547 GLN A O 1
ATOM 4352 N N . TYR A 1 548 ? 4.572 -2.564 -15.679 1.00 67.00 548 TYR A N 1
ATOM 4353 C CA . TYR A 1 548 ? 5.997 -2.290 -15.839 1.00 67.00 548 TYR A CA 1
ATOM 4354 C C . TYR A 1 548 ? 6.306 -0.794 -15.789 1.00 67.00 548 TYR A C 1
ATOM 4356 O O . TYR A 1 548 ? 7.477 -0.415 -15.812 1.00 67.00 548 TYR A O 1
ATOM 4364 N N . SER A 1 549 ? 5.287 0.064 -15.697 1.00 72.25 549 SER A N 1
ATOM 4365 C CA . SER A 1 549 ? 5.506 1.490 -15.499 1.00 72.25 549 SER A CA 1
ATOM 4366 C C . SER A 1 549 ? 6.220 1.731 -14.174 1.00 72.25 549 SER A C 1
ATOM 4368 O O . SER A 1 549 ? 5.918 1.125 -13.138 1.00 72.25 549 SER A O 1
ATOM 4370 N N . LYS A 1 550 ? 7.190 2.641 -14.212 1.00 76.12 550 LYS A N 1
ATOM 4371 C CA . LYS A 1 550 ? 7.927 3.061 -13.026 1.00 76.12 550 LYS A CA 1
ATOM 4372 C C . LYS A 1 550 ? 7.011 3.926 -12.157 1.00 76.12 550 LYS A C 1
ATOM 4374 O O . LYS A 1 550 ? 6.550 4.957 -12.648 1.00 76.12 550 LYS A O 1
ATOM 4379 N N . PRO A 1 551 ? 6.734 3.542 -10.902 1.00 82.69 551 PRO A N 1
ATOM 4380 C CA . PRO A 1 551 ? 6.035 4.426 -9.985 1.00 82.69 551 PRO A CA 1
ATOM 4381 C C . PRO A 1 551 ? 6.956 5.562 -9.519 1.00 82.69 551 PRO A C 1
ATOM 4383 O O . PRO A 1 551 ? 8.153 5.349 -9.324 1.00 82.69 551 PRO A O 1
ATOM 4386 N N . GLU A 1 552 ? 6.385 6.738 -9.269 1.00 82.25 552 GLU A N 1
ATOM 4387 C CA . GLU A 1 552 ? 7.012 7.752 -8.422 1.00 82.25 552 GLU A CA 1
ATOM 4388 C C . GLU A 1 552 ? 6.699 7.391 -6.965 1.00 82.25 552 GLU A C 1
ATOM 4390 O O . GLU A 1 552 ? 5.538 7.181 -6.597 1.00 82.25 552 GLU A O 1
ATOM 4395 N N . LEU A 1 553 ? 7.736 7.283 -6.137 1.00 82.69 553 LEU A N 1
ATOM 4396 C CA . LEU A 1 553 ? 7.603 6.897 -4.735 1.00 82.69 553 LEU A CA 1
ATOM 4397 C C . LEU A 1 553 ? 7.941 8.073 -3.832 1.00 82.69 553 LEU A C 1
ATOM 4399 O O . LEU A 1 553 ? 9.029 8.645 -3.937 1.00 82.69 553 LEU A O 1
ATOM 4403 N N . ASN A 1 554 ? 7.032 8.372 -2.909 1.00 75.62 554 ASN A N 1
ATOM 4404 C CA . ASN A 1 554 ? 7.229 9.351 -1.855 1.00 75.62 554 ASN A CA 1
ATOM 4405 C C . ASN A 1 554 ? 7.366 8.627 -0.510 1.00 75.62 554 ASN A C 1
ATOM 4407 O O . ASN A 1 554 ? 6.514 7.829 -0.108 1.00 75.62 554 ASN A O 1
ATOM 4411 N N . PHE A 1 555 ? 8.453 8.919 0.200 1.00 76.88 555 PHE A N 1
ATOM 4412 C CA . PHE A 1 555 ? 8.770 8.312 1.495 1.00 76.88 555 PHE A CA 1
ATOM 4413 C C . PHE A 1 555 ? 8.643 9.337 2.629 1.00 76.88 555 PHE A C 1
ATOM 4415 O O . PHE A 1 555 ? 9.012 10.501 2.444 1.00 76.88 555 PHE A O 1
ATOM 4422 N N . SER A 1 556 ? 8.155 8.918 3.805 1.00 67.75 556 SER A N 1
ATOM 4423 C CA . SER A 1 556 ? 8.079 9.788 4.991 1.00 67.75 556 SER A CA 1
ATOM 4424 C C . SER A 1 556 ? 9.233 9.576 5.951 1.00 67.75 556 SER A C 1
ATOM 4426 O O . SER A 1 556 ? 9.639 8.441 6.194 1.00 67.75 556 SER A O 1
ATOM 4428 N N . THR A 1 557 ? 9.631 10.689 6.567 1.00 51.69 557 THR A N 1
ATOM 4429 C CA . THR A 1 557 ? 10.333 10.825 7.850 1.00 51.69 557 THR A CA 1
ATOM 4430 C C . THR A 1 557 ? 11.305 9.708 8.203 1.00 51.69 557 THR A C 1
ATOM 4432 O O . THR A 1 557 ? 11.028 8.770 8.946 1.00 51.69 557 THR A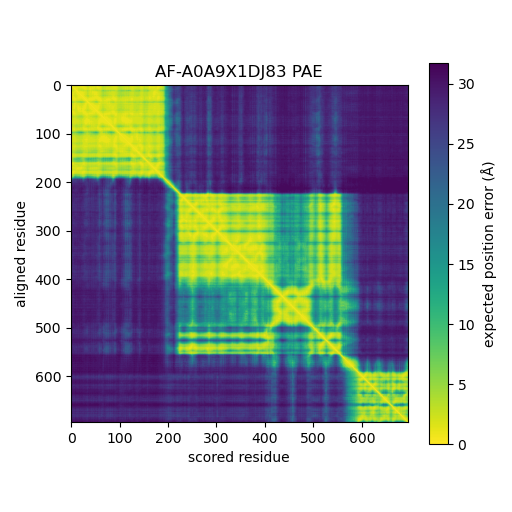 O 1
ATOM 4435 N N . PHE A 1 558 ? 12.540 9.966 7.803 1.00 45.50 558 PHE A N 1
ATOM 4436 C CA . PHE A 1 558 ? 13.714 9.561 8.550 1.00 45.50 558 PHE A CA 1
ATOM 4437 C C . PHE A 1 558 ? 13.708 10.206 9.941 1.00 45.50 558 PHE A C 1
ATOM 4439 O O . PHE A 1 558 ? 13.682 11.433 10.053 1.00 45.50 558 PHE A O 1
ATOM 4446 N N . ARG A 1 559 ? 13.846 9.420 11.013 1.00 42.47 559 ARG A N 1
ATOM 4447 C CA . ARG A 1 559 ? 14.449 9.949 12.245 1.00 42.47 559 ARG A CA 1
ATOM 4448 C C . ARG A 1 559 ? 15.959 9.867 12.090 1.00 42.47 559 ARG A C 1
ATOM 4450 O O . ARG A 1 559 ? 16.591 8.955 12.610 1.00 42.47 559 ARG A O 1
ATOM 4457 N N . LYS A 1 560 ? 16.538 10.812 11.353 1.00 41.28 560 LYS A N 1
ATOM 4458 C CA . LYS A 1 560 ? 17.984 11.011 11.415 1.00 41.28 560 LYS A CA 1
ATOM 4459 C C . LYS A 1 560 ? 18.265 11.820 12.676 1.00 41.28 560 LYS A C 1
ATOM 4461 O O . LYS A 1 560 ? 17.708 12.906 12.845 1.00 41.28 560 LYS A O 1
ATOM 4466 N N . ASP A 1 561 ? 19.084 11.277 13.571 1.00 39.81 561 ASP A N 1
ATOM 4467 C CA . ASP A 1 561 ? 19.543 12.019 14.740 1.00 39.81 561 ASP A CA 1
ATOM 4468 C C . ASP A 1 561 ? 20.177 13.335 14.255 1.00 39.81 561 ASP A C 1
ATOM 4470 O O . ASP A 1 561 ? 20.911 13.380 13.256 1.00 39.81 561 ASP A O 1
ATOM 4474 N N . ILE A 1 562 ? 19.876 14.435 14.943 1.00 39.72 562 ILE A N 1
ATOM 4475 C CA . ILE A 1 562 ? 20.520 15.714 14.684 1.00 39.72 562 ILE A CA 1
ATOM 4476 C C . ILE A 1 562 ? 22.036 15.607 14.799 1.00 39.72 562 ILE A C 1
ATOM 4478 O O . ILE A 1 562 ? 22.720 16.379 14.142 1.00 39.72 562 ILE A O 1
ATOM 4482 N N . TYR A 1 563 ? 22.581 14.653 15.558 1.00 43.66 563 TYR A N 1
ATOM 4483 C CA . TYR A 1 563 ? 24.015 14.385 15.551 1.00 43.66 563 TYR A CA 1
ATOM 4484 C C . TYR A 1 563 ? 24.523 14.007 14.157 1.00 43.66 563 TYR A C 1
ATOM 4486 O O . TYR A 1 563 ? 25.515 14.582 13.717 1.00 43.66 563 TYR A O 1
ATOM 4494 N N . ASP A 1 564 ? 23.829 13.147 13.414 1.00 47.91 564 ASP A N 1
ATOM 4495 C CA . ASP A 1 564 ? 24.271 12.720 12.083 1.00 47.91 564 ASP A CA 1
ATOM 4496 C C . ASP A 1 564 ? 24.128 13.834 11.038 1.00 47.91 564 ASP A C 1
ATOM 4498 O O . ASP A 1 564 ? 24.990 13.993 10.171 1.00 47.91 564 ASP A O 1
ATOM 4502 N N . MET A 1 565 ? 23.070 14.647 11.123 1.00 50.12 565 MET A N 1
ATOM 4503 C CA . MET A 1 565 ? 22.906 15.809 10.236 1.00 50.12 565 MET A CA 1
ATOM 4504 C C . MET A 1 565 ? 23.816 16.966 10.616 1.00 50.12 565 MET A C 1
ATOM 4506 O O . MET A 1 565 ? 24.465 17.525 9.746 1.00 50.12 565 MET A O 1
ATOM 4510 N N . GLN A 1 566 ? 23.948 17.296 11.901 1.00 44.88 566 GLN A N 1
ATOM 4511 C CA . GLN A 1 566 ? 24.900 18.305 12.353 1.00 44.88 566 GLN A CA 1
ATOM 4512 C C . GLN A 1 566 ? 26.329 17.883 12.073 1.00 44.88 566 GLN A C 1
ATOM 4514 O O . GLN A 1 566 ? 27.161 18.758 11.897 1.00 44.88 566 GLN A O 1
ATOM 4519 N N . VAL A 1 567 ? 26.667 16.595 12.071 1.00 51.81 567 VAL A N 1
ATOM 4520 C CA . VAL A 1 567 ? 27.993 16.145 11.641 1.00 51.81 567 VAL A CA 1
ATOM 4521 C C . VAL A 1 567 ? 28.166 16.413 10.149 1.00 51.81 567 VAL A C 1
ATOM 4523 O O . VAL A 1 567 ? 29.156 17.050 9.790 1.00 51.81 567 VAL A O 1
ATOM 4526 N N . ASP A 1 568 ? 27.207 16.025 9.303 1.00 55.56 568 ASP A N 1
ATOM 4527 C CA . ASP A 1 568 ? 27.238 16.296 7.858 1.00 55.56 568 ASP A CA 1
ATOM 4528 C C . ASP A 1 568 ? 27.311 17.823 7.575 1.00 55.56 568 ASP A C 1
ATOM 4530 O O . ASP A 1 568 ? 28.212 18.284 6.864 1.00 55.56 568 ASP A O 1
ATOM 4534 N N . ASP A 1 569 ? 26.476 18.631 8.235 1.00 56.94 569 ASP A N 1
ATOM 4535 C CA . ASP A 1 569 ? 26.435 20.094 8.132 1.00 56.94 569 ASP A CA 1
ATOM 4536 C C . ASP A 1 569 ? 27.683 20.751 8.725 1.00 56.94 569 ASP A C 1
ATOM 4538 O O . ASP A 1 569 ? 28.267 21.635 8.106 1.00 56.94 569 ASP A O 1
ATOM 4542 N N . LYS A 1 570 ? 28.175 20.321 9.897 1.00 55.25 570 LYS A N 1
ATOM 4543 C CA . LYS A 1 570 ? 29.438 20.827 10.474 1.00 55.25 570 LYS A CA 1
ATOM 4544 C C . LYS A 1 570 ? 30.606 20.482 9.563 1.00 55.25 570 LYS A C 1
ATOM 4546 O O . LYS A 1 570 ? 31.516 21.299 9.427 1.00 55.25 570 LYS A O 1
ATOM 4551 N N . ILE A 1 571 ? 30.608 19.311 8.924 1.00 58.72 571 ILE A N 1
ATOM 4552 C CA . ILE A 1 571 ? 31.611 18.944 7.920 1.00 58.72 571 ILE A CA 1
ATOM 4553 C C . ILE A 1 571 ? 31.492 19.873 6.711 1.00 58.72 571 ILE A C 1
ATOM 4555 O O . ILE A 1 571 ? 32.515 20.405 6.271 1.00 58.72 571 ILE A O 1
ATOM 4559 N N . GLN A 1 572 ? 30.286 20.124 6.200 1.00 61.81 572 GLN A N 1
ATOM 4560 C CA . GLN A 1 572 ? 30.062 21.007 5.057 1.00 61.81 572 GLN A CA 1
ATOM 4561 C C . GLN A 1 572 ? 30.423 22.462 5.375 1.00 61.81 572 GLN A C 1
ATOM 4563 O O . GLN A 1 572 ? 31.203 23.055 4.637 1.00 61.81 572 GLN A O 1
ATOM 4568 N N . ILE A 1 573 ? 29.980 23.008 6.507 1.00 63.62 573 ILE A N 1
ATOM 4569 C CA . ILE A 1 573 ? 30.332 24.342 7.014 1.00 63.62 573 ILE A CA 1
ATOM 4570 C C . ILE A 1 573 ? 31.838 24.444 7.243 1.00 63.62 573 ILE A C 1
ATOM 4572 O O . ILE A 1 573 ? 32.445 25.458 6.908 1.00 63.62 573 ILE A O 1
ATOM 4576 N N . LYS A 1 574 ? 32.497 23.402 7.766 1.00 61.94 574 LYS A N 1
ATOM 4577 C CA . LYS A 1 574 ? 33.959 23.385 7.934 1.00 61.94 574 LYS A CA 1
ATOM 4578 C C . LYS A 1 574 ? 34.680 23.344 6.586 1.00 61.94 574 LYS A C 1
ATOM 4580 O O . LYS A 1 574 ? 35.690 24.034 6.435 1.00 61.94 574 LYS A O 1
ATOM 4585 N N . ARG A 1 575 ? 34.175 22.588 5.603 1.00 66.62 575 ARG A N 1
ATOM 4586 C CA . ARG A 1 575 ? 34.686 22.557 4.219 1.00 66.62 575 ARG A CA 1
ATOM 4587 C C . ARG A 1 575 ? 34.480 23.901 3.526 1.00 66.62 575 ARG A C 1
ATOM 4589 O O . ARG A 1 575 ? 35.441 24.413 2.967 1.00 66.62 575 ARG A O 1
ATOM 4596 N N . GLN A 1 576 ? 33.303 24.509 3.639 1.00 67.00 576 GLN A N 1
ATOM 4597 C CA . GLN A 1 576 ? 32.998 25.852 3.145 1.00 67.00 576 GLN A CA 1
ATOM 4598 C C . GLN A 1 576 ? 33.867 26.898 3.835 1.00 67.00 576 GLN A C 1
ATOM 4600 O O . GLN A 1 576 ? 34.486 27.701 3.163 1.00 67.00 576 GLN A O 1
ATOM 4605 N N . SER A 1 577 ? 34.029 26.846 5.154 1.00 63.03 577 SER A N 1
ATOM 4606 C CA . SER A 1 577 ? 34.912 27.750 5.901 1.00 63.03 577 SER A CA 1
ATOM 4607 C C . SER A 1 577 ? 36.381 27.575 5.517 1.00 63.03 577 SER A C 1
ATOM 4609 O O . SER A 1 577 ? 37.148 28.533 5.568 1.00 63.03 577 SER A O 1
ATOM 4611 N N . LYS A 1 578 ? 36.808 26.355 5.168 1.00 64.94 578 LYS A N 1
ATOM 4612 C CA . LYS A 1 578 ? 38.149 26.080 4.635 1.00 64.94 578 LYS A CA 1
ATOM 4613 C C . LYS A 1 578 ? 38.278 26.596 3.202 1.00 64.94 578 LYS A C 1
ATOM 4615 O O . LYS A 1 578 ? 39.278 27.227 2.902 1.00 64.94 578 LYS A O 1
ATOM 4620 N N . TYR A 1 579 ? 37.273 26.384 2.356 1.00 65.06 579 TYR A N 1
ATOM 4621 C CA . TYR A 1 579 ? 37.213 26.913 0.997 1.00 65.06 579 TYR A CA 1
ATOM 4622 C C . TYR A 1 579 ? 37.213 28.440 1.012 1.00 65.06 579 TYR A C 1
ATOM 4624 O O . TYR A 1 579 ? 38.112 29.030 0.451 1.00 65.06 579 TYR A O 1
ATOM 4632 N N . ILE A 1 580 ? 36.319 29.090 1.757 1.00 65.94 580 ILE A N 1
ATOM 4633 C CA . ILE A 1 580 ? 36.279 30.541 1.962 1.00 65.94 580 ILE A CA 1
ATOM 4634 C C . ILE A 1 580 ? 37.612 31.041 2.506 1.00 65.94 580 ILE A C 1
ATOM 4636 O O . ILE A 1 580 ? 38.123 32.019 1.980 1.00 65.94 580 ILE A O 1
ATOM 4640 N N . ARG A 1 581 ? 38.228 30.391 3.505 1.00 63.41 581 ARG A N 1
ATOM 4641 C CA . ARG A 1 581 ? 39.567 30.791 3.976 1.00 63.41 581 ARG A CA 1
ATOM 4642 C C . ARG A 1 581 ? 40.626 30.661 2.888 1.00 63.41 581 ARG A C 1
ATOM 4644 O O . ARG A 1 581 ? 41.398 31.595 2.719 1.00 63.41 581 ARG A O 1
ATOM 4651 N N . ASN A 1 582 ? 40.647 29.567 2.136 1.00 62.28 582 ASN A N 1
ATOM 4652 C CA . ASN A 1 582 ? 41.615 29.331 1.063 1.00 62.28 582 ASN A CA 1
ATOM 4653 C C . ASN A 1 582 ? 41.400 30.276 -0.131 1.00 62.28 582 ASN A C 1
ATOM 4655 O O . ASN A 1 582 ? 42.358 30.808 -0.674 1.00 62.28 582 ASN A O 1
ATOM 4659 N N . THR A 1 583 ? 40.152 30.539 -0.504 1.00 56.72 583 THR A N 1
ATOM 4660 C CA . THR A 1 583 ? 39.762 31.451 -1.582 1.00 56.72 583 THR A CA 1
ATOM 4661 C C . THR A 1 583 ? 39.958 32.903 -1.162 1.00 56.72 583 THR A C 1
ATOM 4663 O O . THR A 1 583 ? 40.464 33.685 -1.946 1.00 56.72 583 THR A O 1
ATOM 4666 N N . SER A 1 584 ? 39.657 33.285 0.082 1.00 54.41 584 SER A N 1
ATOM 4667 C CA . SER A 1 584 ? 39.934 34.641 0.590 1.00 54.41 584 SER A CA 1
ATOM 4668 C C . SER A 1 584 ? 41.426 34.904 0.790 1.00 54.41 584 SER A C 1
ATOM 4670 O O . SER A 1 584 ? 41.863 36.028 0.560 1.00 54.41 584 SER A O 1
ATOM 4672 N N . SER A 1 585 ? 42.224 33.897 1.161 1.00 52.75 585 SER A N 1
ATOM 4673 C CA . SER A 1 585 ? 43.691 34.015 1.152 1.00 52.75 585 SER A CA 1
ATOM 4674 C C . SER A 1 585 ? 44.260 34.013 -0.269 1.00 52.75 585 SER A C 1
ATOM 4676 O O . SER A 1 585 ? 45.158 34.800 -0.539 1.00 52.75 585 SER A O 1
ATOM 4678 N N . GLY A 1 586 ? 43.683 33.247 -1.199 1.00 54.06 586 GLY A N 1
ATOM 4679 C CA . GLY A 1 586 ? 43.988 33.328 -2.630 1.00 54.06 586 GLY A CA 1
ATOM 4680 C C . GLY A 1 586 ? 43.673 34.702 -3.232 1.00 54.06 586 GLY A C 1
ATOM 4681 O O . GLY A 1 586 ? 44.536 35.284 -3.872 1.00 54.06 586 GLY A O 1
ATOM 4682 N N . ILE A 1 587 ? 42.491 35.261 -2.944 1.00 53.88 587 ILE A N 1
ATOM 4683 C CA . ILE A 1 587 ? 42.052 36.591 -3.400 1.00 53.88 587 ILE A CA 1
ATOM 4684 C C . ILE A 1 587 ? 42.890 37.698 -2.751 1.00 53.88 587 ILE A C 1
ATOM 4686 O O . ILE A 1 587 ? 43.324 38.611 -3.443 1.00 53.88 587 ILE A O 1
ATOM 4690 N N . ARG A 1 588 ? 43.178 37.632 -1.441 1.00 52.75 588 ARG A N 1
ATOM 4691 C CA . ARG A 1 588 ? 44.087 38.600 -0.792 1.00 52.75 588 ARG A CA 1
ATOM 4692 C C . ARG A 1 588 ? 45.488 38.579 -1.397 1.00 52.75 588 ARG A C 1
ATOM 4694 O O . ARG A 1 588 ? 46.108 39.633 -1.470 1.00 52.75 588 ARG A O 1
ATOM 4701 N N . ASN A 1 589 ? 45.964 37.410 -1.815 1.00 52.66 589 ASN A N 1
ATOM 4702 C CA . ASN A 1 589 ? 47.273 37.252 -2.439 1.00 52.66 589 ASN A CA 1
ATOM 4703 C C . ASN A 1 589 ? 47.268 37.548 -3.950 1.00 52.66 589 ASN A C 1
ATOM 4705 O O . ASN A 1 589 ? 48.344 37.626 -4.525 1.00 52.66 589 ASN A O 1
ATOM 4709 N N . SER A 1 590 ? 46.100 37.713 -4.584 1.00 51.72 590 SER A N 1
ATOM 4710 C CA . SER A 1 590 ? 45.957 38.020 -6.017 1.00 51.72 590 SER A CA 1
ATOM 4711 C C . SER A 1 590 ? 45.452 39.442 -6.298 1.00 51.72 590 SER A C 1
ATOM 4713 O O . SER A 1 590 ? 45.178 39.777 -7.450 1.00 51.72 590 SER A O 1
ATOM 4715 N N . LEU A 1 591 ? 45.244 40.266 -5.265 1.00 52.72 591 LEU A N 1
ATOM 4716 C CA . LEU A 1 591 ? 44.907 41.680 -5.426 1.00 52.72 591 LEU A CA 1
ATOM 4717 C C . LEU A 1 591 ? 46.197 42.480 -5.676 1.00 52.72 591 LEU A C 1
ATOM 4719 O O . LEU A 1 591 ? 47.107 42.391 -4.847 1.00 52.72 591 LEU A O 1
ATOM 4723 N N . PRO A 1 592 ? 46.283 43.283 -6.756 1.00 56.34 592 PRO A N 1
ATOM 4724 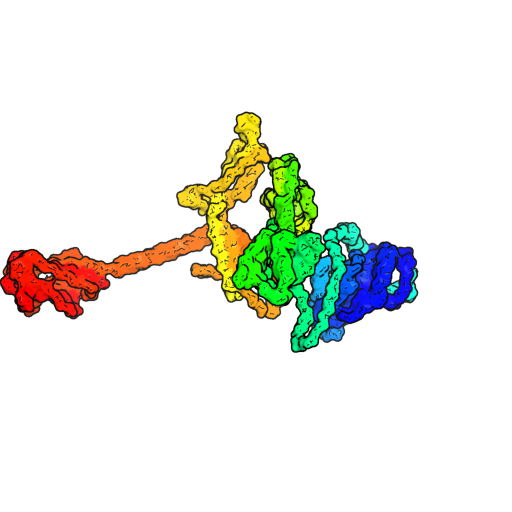C CA . PRO A 1 592 ? 47.498 44.021 -7.073 1.00 56.34 592 PRO A CA 1
ATOM 4725 C C . PRO A 1 592 ? 47.863 44.997 -5.954 1.00 56.34 592 PRO A C 1
ATOM 4727 O O . PRO A 1 592 ? 47.042 45.833 -5.563 1.00 56.34 592 PRO A O 1
ATOM 4730 N N . GLN A 1 593 ? 49.089 44.926 -5.437 1.00 62.19 593 GLN A N 1
ATOM 4731 C CA . GLN A 1 593 ? 49.547 45.897 -4.443 1.00 62.19 593 GLN A CA 1
ATOM 4732 C C . GLN A 1 593 ? 50.015 47.174 -5.143 1.00 62.19 593 GLN A C 1
ATOM 4734 O O . GLN A 1 593 ? 50.932 47.144 -5.965 1.00 62.19 593 GLN A O 1
ATOM 4739 N N . GLN A 1 594 ? 49.392 48.311 -4.811 1.00 69.75 594 GLN A N 1
ATOM 4740 C CA . GLN A 1 594 ? 49.816 49.612 -5.324 1.00 69.75 594 GLN A CA 1
ATOM 4741 C C . GLN A 1 594 ? 51.084 50.078 -4.603 1.00 69.75 594 GLN A C 1
ATOM 4743 O O . GLN A 1 594 ? 51.125 50.188 -3.374 1.00 69.75 594 GLN A O 1
ATOM 4748 N N . ILE A 1 595 ? 52.101 50.421 -5.382 1.00 72.88 595 ILE A N 1
ATOM 4749 C CA . ILE A 1 595 ? 53.308 51.093 -4.921 1.00 72.88 595 ILE A CA 1
ATOM 4750 C C . ILE A 1 595 ? 53.298 52.517 -5.459 1.00 72.88 595 ILE A C 1
ATOM 4752 O O . ILE A 1 595 ? 53.105 52.745 -6.652 1.00 72.88 595 ILE A O 1
ATOM 4756 N N . MET A 1 596 ? 53.536 53.474 -4.563 1.00 78.44 596 MET A N 1
ATOM 4757 C CA . MET A 1 596 ? 53.762 54.868 -4.923 1.00 78.44 596 MET A CA 1
ATOM 4758 C C . MET A 1 596 ? 55.234 55.224 -4.731 1.00 78.44 596 MET A C 1
ATOM 4760 O O . MET A 1 596 ? 55.789 55.068 -3.639 1.00 78.44 596 MET A O 1
ATOM 4764 N N . LEU A 1 597 ? 55.846 55.720 -5.802 1.00 82.69 597 LEU A N 1
ATOM 4765 C CA . LEU A 1 597 ? 57.223 56.191 -5.854 1.00 82.69 597 LEU A CA 1
ATOM 4766 C C . LEU A 1 597 ? 57.197 57.689 -6.144 1.00 82.69 597 LEU A C 1
ATOM 4768 O O . LEU A 1 597 ? 56.659 58.121 -7.159 1.00 82.69 597 LEU A O 1
ATOM 4772 N N . ILE A 1 598 ? 57.766 58.488 -5.251 1.00 84.62 598 ILE A N 1
ATOM 4773 C CA . ILE A 1 598 ? 57.838 59.940 -5.404 1.00 84.62 598 ILE A CA 1
ATOM 4774 C C . ILE A 1 598 ? 59.295 60.299 -5.643 1.00 84.62 598 ILE A C 1
ATOM 4776 O O . ILE A 1 598 ? 60.120 60.207 -4.731 1.00 84.62 598 ILE A O 1
ATOM 4780 N N . LEU A 1 599 ? 59.597 60.698 -6.872 1.00 87.31 599 LEU A N 1
ATOM 4781 C CA . LEU A 1 599 ? 60.892 61.224 -7.260 1.00 87.31 599 LEU A CA 1
ATOM 4782 C C . LEU A 1 599 ? 60.899 62.734 -7.041 1.00 87.31 599 LEU A C 1
ATOM 4784 O O . LEU A 1 599 ? 59.935 63.413 -7.394 1.00 87.31 599 LEU A O 1
ATOM 4788 N N . ARG A 1 600 ? 61.981 63.266 -6.474 1.00 87.62 600 ARG A N 1
ATOM 4789 C CA . ARG A 1 600 ? 62.165 64.706 -6.262 1.00 87.62 600 ARG A CA 1
ATOM 4790 C C . ARG A 1 600 ? 63.545 65.156 -6.702 1.00 87.62 600 ARG A C 1
ATOM 4792 O O . ARG A 1 600 ? 64.534 64.537 -6.303 1.00 87.62 600 ARG A O 1
ATOM 4799 N N . PHE A 1 601 ? 63.601 66.249 -7.455 1.00 87.31 601 PHE A N 1
ATOM 4800 C CA . PHE A 1 601 ? 64.848 66.903 -7.829 1.00 87.31 601 PHE A CA 1
ATOM 4801 C C . PHE A 1 601 ? 65.224 67.957 -6.786 1.00 87.31 601 PHE A C 1
ATOM 4803 O O . PHE A 1 601 ? 64.467 68.896 -6.540 1.00 87.31 601 PHE A O 1
ATOM 4810 N N . ASP A 1 602 ? 66.388 67.815 -6.155 1.00 83.50 602 ASP A N 1
ATOM 4811 C CA . ASP A 1 602 ? 66.855 68.737 -5.107 1.00 83.50 602 ASP A CA 1
ATOM 4812 C C . ASP A 1 602 ? 67.642 69.947 -5.647 1.00 83.50 602 ASP A C 1
ATOM 4814 O O . ASP A 1 602 ? 68.103 70.786 -4.873 1.00 83.50 602 ASP A O 1
ATOM 4818 N N . GLY A 1 603 ? 67.753 70.063 -6.974 1.00 80.62 603 GLY A N 1
ATOM 4819 C CA . GLY A 1 603 ? 68.559 71.069 -7.669 1.00 80.62 603 GLY A CA 1
ATOM 4820 C C . GLY A 1 603 ? 69.901 70.532 -8.168 1.00 80.62 603 GLY A C 1
ATOM 4821 O O . GLY A 1 603 ? 70.539 71.183 -8.989 1.00 80.62 603 GLY A O 1
ATOM 4822 N N . THR A 1 604 ? 70.319 69.349 -7.706 1.00 81.50 604 THR A N 1
ATOM 4823 C CA . THR A 1 604 ? 71.551 68.683 -8.157 1.00 81.50 604 THR A CA 1
ATOM 4824 C C . THR A 1 604 ? 71.326 67.251 -8.615 1.00 81.50 604 THR A C 1
ATOM 4826 O O . THR A 1 604 ? 71.980 66.810 -9.552 1.00 81.50 604 THR A O 1
ATOM 4829 N N . LYS A 1 605 ? 70.409 66.517 -7.979 1.00 86.25 605 LYS A N 1
ATOM 4830 C CA . LYS A 1 605 ? 70.126 65.116 -8.295 1.00 86.25 605 LYS A CA 1
ATOM 4831 C C . LYS A 1 605 ? 68.683 64.750 -7.985 1.00 86.25 605 LYS A C 1
ATOM 4833 O O . LYS A 1 605 ? 67.975 65.443 -7.249 1.00 86.25 605 LYS A O 1
ATOM 4838 N N . TRP A 1 606 ? 68.271 63.601 -8.505 1.00 88.69 606 TRP A N 1
ATOM 4839 C CA . TRP A 1 606 ? 67.002 62.983 -8.149 1.00 88.69 606 TRP A CA 1
ATOM 4840 C C . TRP A 1 606 ? 67.136 62.100 -6.912 1.00 88.69 606 TRP A C 1
ATOM 4842 O O . TRP A 1 606 ? 68.093 61.345 -6.748 1.00 88.69 606 TRP A O 1
ATOM 4852 N N . THR A 1 607 ? 66.139 62.183 -6.041 1.00 88.00 607 THR A N 1
ATOM 4853 C CA . THR A 1 607 ? 65.972 61.315 -4.873 1.00 88.00 607 THR A CA 1
ATOM 4854 C C . THR A 1 607 ? 64.604 60.655 -4.922 1.00 88.00 607 THR A C 1
ATOM 4856 O O . THR A 1 607 ? 63.680 61.193 -5.530 1.00 88.00 607 THR A O 1
ATOM 4859 N N . ILE A 1 608 ? 64.464 59.486 -4.299 1.00 86.69 608 ILE A N 1
ATOM 4860 C CA . ILE A 1 608 ? 63.221 58.715 -4.307 1.00 86.69 608 ILE A CA 1
ATOM 4861 C C . ILE A 1 608 ? 62.723 58.470 -2.887 1.00 86.69 608 ILE A C 1
ATOM 4863 O O . ILE A 1 608 ? 63.493 58.140 -1.984 1.00 86.69 608 ILE A O 1
ATOM 4867 N N . LYS A 1 609 ? 61.412 58.611 -2.697 1.00 82.69 609 LYS A N 1
ATOM 4868 C CA . LYS A 1 609 ? 60.700 58.181 -1.495 1.00 82.69 609 LYS A CA 1
ATOM 4869 C C . LYS A 1 609 ? 59.599 57.211 -1.892 1.00 82.69 609 LYS A C 1
ATOM 4871 O O . LYS A 1 609 ? 58.862 57.473 -2.839 1.00 82.69 609 LYS A O 1
ATOM 4876 N N . THR A 1 610 ? 59.467 56.114 -1.158 1.00 77.38 610 THR A N 1
ATOM 4877 C CA . THR A 1 610 ? 58.450 55.091 -1.427 1.00 77.38 610 THR A CA 1
ATOM 4878 C C . THR A 1 610 ? 57.609 54.837 -0.184 1.00 77.38 610 THR A C 1
ATOM 4880 O O . THR A 1 610 ? 58.041 55.133 0.933 1.00 77.38 610 THR A O 1
ATOM 4883 N N . SER A 1 611 ? 56.397 54.316 -0.375 1.00 66.62 611 SER A N 1
ATOM 4884 C CA . SER A 1 611 ? 55.551 53.879 0.737 1.00 66.62 611 SER A CA 1
ATOM 4885 C C . SER A 1 611 ? 55.990 52.527 1.308 1.00 66.62 611 SER A C 1
ATOM 4887 O O . SER A 1 611 ? 55.977 52.359 2.523 1.00 66.62 611 SER A O 1
ATOM 4889 N N . ASN A 1 612 ? 56.387 51.580 0.445 1.00 67.19 612 ASN A N 1
ATOM 4890 C CA . ASN A 1 612 ? 56.433 50.151 0.790 1.00 67.19 612 ASN A CA 1
ATOM 4891 C C . ASN A 1 612 ? 57.682 49.398 0.264 1.00 67.19 612 ASN A C 1
ATOM 4893 O O . ASN A 1 612 ? 57.718 48.174 0.347 1.00 67.19 612 ASN A O 1
ATOM 4897 N N . LEU A 1 613 ? 58.698 50.089 -0.278 1.00 71.88 613 LEU A N 1
ATOM 4898 C CA . LEU A 1 613 ? 59.959 49.478 -0.741 1.00 71.88 613 LEU A CA 1
ATOM 4899 C C . LEU A 1 613 ? 61.146 49.992 0.078 1.00 71.88 613 LEU A C 1
ATOM 4901 O O . LEU A 1 613 ? 61.424 51.192 0.094 1.00 71.88 613 LEU A O 1
ATOM 4905 N N . SER A 1 614 ? 61.877 49.084 0.724 1.00 67.50 614 SER A N 1
ATOM 4906 C CA . SER A 1 614 ? 63.002 49.421 1.608 1.00 67.50 614 SER A CA 1
ATOM 4907 C C . SER A 1 614 ? 64.313 49.738 0.875 1.00 67.50 614 SER A C 1
ATOM 4909 O O . SER A 1 614 ? 65.182 50.380 1.458 1.00 67.50 614 SER A O 1
ATOM 4911 N N . SER A 1 615 ? 64.462 49.318 -0.385 1.00 74.50 615 SER A N 1
ATOM 4912 C CA . SER A 1 615 ? 65.723 49.370 -1.147 1.00 74.50 615 SER A CA 1
ATOM 4913 C C . SER A 1 615 ? 65.607 50.048 -2.521 1.00 74.50 615 SER A C 1
ATOM 4915 O O . SER A 1 615 ? 66.493 49.888 -3.360 1.00 74.50 615 SER A O 1
ATOM 4917 N N . ALA A 1 616 ? 64.533 50.802 -2.776 1.00 79.12 616 ALA A N 1
ATOM 4918 C CA . ALA A 1 616 ? 64.351 51.485 -4.056 1.00 79.12 616 ALA A CA 1
ATOM 4919 C C . ALA A 1 616 ? 65.359 52.629 -4.247 1.00 79.12 616 ALA A C 1
ATOM 4921 O O . ALA A 1 616 ? 65.647 53.384 -3.316 1.00 79.12 616 ALA A O 1
ATOM 4922 N N . SER A 1 617 ? 65.854 52.792 -5.471 1.00 83.06 617 SER A N 1
ATOM 4923 C CA . SER A 1 617 ? 66.799 53.848 -5.832 1.00 83.06 617 SER A CA 1
ATOM 4924 C C . SER A 1 617 ? 66.449 54.464 -7.184 1.00 83.06 617 SER A C 1
ATOM 4926 O O . SER A 1 617 ? 65.744 53.870 -7.997 1.00 83.06 617 SER A O 1
ATOM 4928 N N . VAL A 1 618 ? 66.921 55.688 -7.412 1.00 86.69 618 VAL A N 1
ATOM 4929 C CA . VAL A 1 618 ? 66.827 56.365 -8.707 1.00 86.69 618 VAL A CA 1
ATOM 4930 C C . VAL A 1 618 ? 68.227 56.748 -9.162 1.00 86.69 618 VAL A C 1
ATOM 4932 O O . VAL A 1 618 ? 69.046 57.195 -8.360 1.00 86.69 618 VAL A O 1
ATOM 4935 N N . SER A 1 619 ? 68.499 56.553 -10.447 1.00 85.94 619 SER A N 1
ATOM 4936 C CA . SER A 1 619 ? 69.740 56.965 -11.098 1.00 85.94 619 SER A CA 1
ATOM 4937 C C . SER A 1 619 ? 69.436 57.602 -12.448 1.00 85.94 619 SER A C 1
ATOM 4939 O O . SER A 1 619 ? 68.423 57.283 -13.068 1.00 85.94 619 SER A O 1
ATOM 4941 N N . VAL A 1 620 ? 70.302 58.501 -12.900 1.00 83.94 620 VAL A N 1
ATOM 4942 C CA . VAL A 1 620 ? 70.253 59.053 -14.257 1.00 83.94 620 VAL A CA 1
ATOM 4943 C C . VAL A 1 620 ? 71.202 58.239 -15.127 1.00 83.94 620 VAL A C 1
ATOM 4945 O O . VAL A 1 620 ? 72.369 58.070 -14.772 1.00 83.94 620 VAL A O 1
ATOM 4948 N N . GLN A 1 621 ? 70.706 57.711 -16.246 1.00 82.19 621 GLN A N 1
ATOM 4949 C CA . GLN A 1 621 ? 71.531 57.018 -17.237 1.00 82.19 621 GLN A CA 1
ATOM 4950 C C . GLN A 1 621 ? 71.185 57.545 -18.629 1.00 82.19 621 GLN A C 1
ATOM 4952 O O . GLN A 1 621 ? 70.066 57.367 -19.114 1.00 82.19 621 GLN A O 1
ATOM 4957 N N . GLY A 1 622 ? 72.147 58.219 -19.262 1.00 83.31 622 GLY A N 1
ATOM 4958 C CA . GLY A 1 622 ? 71.902 58.953 -20.504 1.00 83.31 622 GLY A CA 1
ATOM 4959 C C . GLY A 1 622 ? 70.838 60.036 -20.305 1.00 83.31 622 GLY A C 1
ATOM 4960 O O . GLY A 1 622 ? 70.918 60.818 -19.358 1.00 83.31 622 GLY A O 1
ATOM 4961 N N . ASP A 1 623 ? 69.824 60.042 -21.168 1.00 81.69 623 ASP A N 1
ATOM 4962 C CA . ASP A 1 623 ? 68.746 61.040 -21.165 1.00 81.69 623 ASP A CA 1
ATOM 4963 C C . ASP A 1 623 ? 67.489 60.595 -20.390 1.00 81.69 623 ASP A C 1
ATOM 4965 O O . ASP A 1 623 ? 66.412 61.158 -20.573 1.00 81.69 623 ASP A O 1
ATOM 4969 N N . ALA A 1 624 ? 67.604 59.587 -19.515 1.00 83.44 624 ALA A N 1
ATOM 4970 C CA . ALA A 1 624 ? 66.469 59.024 -18.784 1.00 83.44 624 ALA A CA 1
ATOM 4971 C C . ALA A 1 624 ? 66.754 58.796 -17.293 1.00 83.44 624 ALA A C 1
ATOM 4973 O O . ALA A 1 624 ? 67.890 58.569 -16.863 1.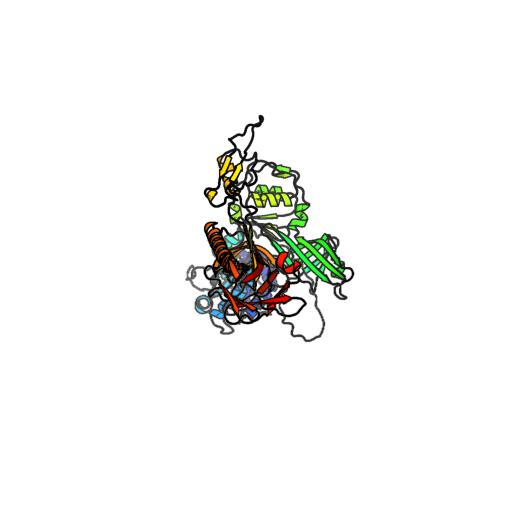00 83.44 624 ALA A O 1
ATOM 4974 N N . LEU A 1 625 ? 65.683 58.816 -16.500 1.00 85.62 625 LEU A N 1
ATOM 4975 C CA . LEU A 1 625 ? 65.677 58.369 -15.112 1.00 85.62 625 LEU A CA 1
ATOM 4976 C C . LEU A 1 625 ? 65.381 56.874 -15.065 1.00 85.62 625 LEU A C 1
ATOM 4978 O O . LEU A 1 625 ? 64.379 56.419 -15.607 1.00 85.62 625 LEU A O 1
ATOM 4982 N N . PHE A 1 626 ? 66.217 56.127 -14.357 1.00 85.00 626 PHE A N 1
ATOM 4983 C CA . PHE A 1 626 ? 66.008 54.714 -14.074 1.00 85.00 626 PHE A CA 1
ATOM 4984 C C . PHE A 1 626 ? 65.703 54.530 -12.596 1.00 85.00 626 PHE A C 1
ATOM 4986 O O . PHE A 1 626 ? 66.535 54.817 -11.730 1.00 85.00 626 PHE A O 1
ATOM 4993 N N . VAL A 1 627 ? 64.497 54.042 -12.319 1.00 83.25 627 VAL A N 1
ATOM 4994 C CA . VAL A 1 627 ? 64.025 53.737 -10.972 1.00 83.25 627 VAL A CA 1
ATOM 4995 C C . VAL A 1 627 ? 64.123 52.240 -10.738 1.00 83.25 627 VAL A C 1
ATOM 4997 O O . VAL A 1 627 ? 63.372 51.471 -11.330 1.00 83.25 627 VAL A O 1
ATOM 5000 N N . LEU A 1 628 ? 65.038 51.830 -9.864 1.00 80.31 628 LEU A N 1
ATOM 5001 C CA . LEU A 1 628 ? 65.217 50.437 -9.473 1.00 80.31 628 LEU A CA 1
ATOM 5002 C C . LEU A 1 628 ? 64.338 50.126 -8.264 1.00 80.31 628 LEU A C 1
ATOM 5004 O O . LEU A 1 628 ? 64.377 50.831 -7.253 1.00 80.31 628 LEU A O 1
ATOM 5008 N N . THR A 1 629 ? 63.580 49.033 -8.336 1.00 72.00 629 THR A N 1
ATOM 5009 C CA . THR A 1 629 ? 62.654 48.616 -7.266 1.00 72.00 629 THR A CA 1
ATOM 5010 C C . THR A 1 629 ? 63.313 47.769 -6.174 1.00 72.00 629 THR A C 1
ATOM 5012 O O . THR A 1 629 ? 62.632 47.296 -5.266 1.00 72.00 629 THR A O 1
ATOM 5015 N N . GLY A 1 630 ? 64.638 47.589 -6.225 1.00 66.94 630 GLY A N 1
ATOM 5016 C CA . GLY A 1 630 ? 65.403 46.938 -5.157 1.00 66.94 630 GLY A CA 1
ATOM 5017 C C . GLY A 1 630 ? 65.283 45.410 -5.113 1.00 66.94 630 GLY A C 1
ATOM 5018 O O . GLY A 1 630 ? 65.435 44.825 -4.042 1.00 66.94 630 GLY A O 1
ATOM 5019 N N . GLY A 1 631 ? 65.019 44.769 -6.259 1.00 62.31 631 GLY A N 1
ATOM 5020 C CA . GLY A 1 631 ? 64.952 43.306 -6.406 1.00 62.31 631 GLY A CA 1
ATOM 5021 C C . GLY A 1 631 ? 63.536 42.727 -6.471 1.00 62.31 631 GLY A C 1
ATOM 5022 O O . GLY A 1 631 ? 63.389 41.521 -6.651 1.00 62.31 631 GLY A O 1
ATOM 5023 N N . VAL A 1 632 ? 62.498 43.563 -6.367 1.00 62.69 632 VAL A N 1
ATOM 5024 C CA . VAL A 1 632 ? 61.105 43.142 -6.576 1.00 62.69 632 VAL A CA 1
ATOM 5025 C C . VAL A 1 632 ? 60.817 43.081 -8.073 1.00 62.69 632 VAL A C 1
ATOM 5027 O O . VAL A 1 632 ? 60.891 44.106 -8.753 1.00 62.69 632 VAL A O 1
ATOM 5030 N N . SER A 1 633 ? 60.478 41.892 -8.578 1.00 60.97 633 SER A N 1
ATOM 5031 C CA . SER A 1 633 ? 60.089 41.711 -9.977 1.00 60.97 633 SER A CA 1
ATOM 5032 C C . SER A 1 633 ? 58.852 42.528 -10.315 1.00 60.97 633 SER A C 1
ATOM 5034 O O . SER A 1 633 ? 57.775 42.296 -9.770 1.00 60.97 633 SER A O 1
ATOM 5036 N N . VAL A 1 634 ? 59.013 43.508 -11.205 1.00 59.03 634 VAL A N 1
ATOM 5037 C CA . VAL A 1 634 ? 57.937 44.429 -11.579 1.00 59.03 634 VAL A CA 1
ATOM 5038 C C . VAL A 1 634 ? 57.159 43.840 -12.757 1.00 59.03 634 VAL A C 1
ATOM 5040 O O . VAL A 1 634 ? 57.310 44.262 -13.901 1.00 59.03 634 VAL A O 1
ATOM 5043 N N . ASN A 1 635 ? 56.325 42.837 -12.484 1.00 57.28 635 ASN A N 1
ATOM 5044 C CA . ASN A 1 635 ? 55.317 42.381 -13.441 1.00 57.28 635 ASN A CA 1
ATOM 5045 C C . ASN A 1 635 ? 54.134 43.357 -13.367 1.00 57.28 635 ASN A C 1
ATOM 5047 O O . ASN A 1 635 ? 53.225 43.194 -12.554 1.00 57.28 635 ASN A O 1
ATOM 5051 N N . THR A 1 636 ? 54.217 44.450 -14.126 1.00 57.81 636 THR A N 1
ATOM 5052 C CA . THR A 1 636 ? 53.317 45.604 -13.972 1.00 57.81 636 THR A CA 1
ATOM 5053 C C . THR A 1 636 ? 52.056 45.467 -14.817 1.00 57.81 636 THR A C 1
ATOM 5055 O O . THR A 1 636 ? 52.140 45.140 -15.997 1.00 57.81 636 THR A O 1
ATOM 5058 N N . ILE A 1 637 ? 50.893 45.792 -14.244 1.00 53.28 637 ILE A N 1
ATOM 5059 C CA . ILE A 1 637 ? 49.622 45.870 -14.994 1.00 53.28 637 ILE A CA 1
ATOM 5060 C C . ILE A 1 637 ? 49.420 47.275 -15.591 1.00 53.28 637 ILE A C 1
ATOM 5062 O O . ILE A 1 637 ? 48.943 47.418 -16.716 1.00 53.28 637 ILE A O 1
ATOM 5066 N N . SER A 1 638 ? 49.773 48.330 -14.849 1.00 62.06 638 SER A N 1
ATOM 5067 C CA . SER A 1 638 ? 49.682 49.724 -15.300 1.00 62.06 638 SER A CA 1
ATOM 5068 C C . SER A 1 638 ? 50.641 50.638 -14.530 1.00 62.06 638 SER A C 1
ATOM 5070 O O . SER A 1 638 ? 50.893 50.437 -13.338 1.00 62.06 638 SER A O 1
ATOM 5072 N N . ILE A 1 639 ? 51.177 51.644 -15.227 1.00 67.50 639 ILE A N 1
ATOM 5073 C CA . ILE A 1 639 ? 52.027 52.696 -14.660 1.00 67.50 639 ILE A CA 1
ATOM 5074 C C . ILE A 1 639 ? 51.363 54.032 -14.963 1.00 67.50 639 ILE A C 1
ATOM 5076 O O . ILE A 1 639 ? 51.064 54.328 -16.119 1.00 67.50 639 ILE A O 1
ATOM 5080 N N . VAL A 1 640 ? 51.146 54.840 -13.928 1.00 69.62 640 VAL A N 1
ATOM 5081 C CA . VAL A 1 640 ? 50.675 56.220 -14.078 1.00 69.62 640 VAL A CA 1
ATOM 5082 C C . VAL A 1 640 ? 51.764 57.149 -13.577 1.00 69.62 640 VAL A C 1
ATOM 5084 O O . VAL A 1 640 ? 52.181 57.053 -12.419 1.00 69.62 640 VAL A O 1
ATOM 5087 N N . ILE A 1 641 ? 52.205 58.045 -14.454 1.00 73.75 641 ILE A N 1
ATOM 5088 C CA . ILE A 1 641 ? 53.175 59.087 -14.141 1.00 73.75 641 ILE A CA 1
ATOM 5089 C C . ILE A 1 641 ? 52.437 60.414 -14.068 1.00 73.75 641 ILE A C 1
AT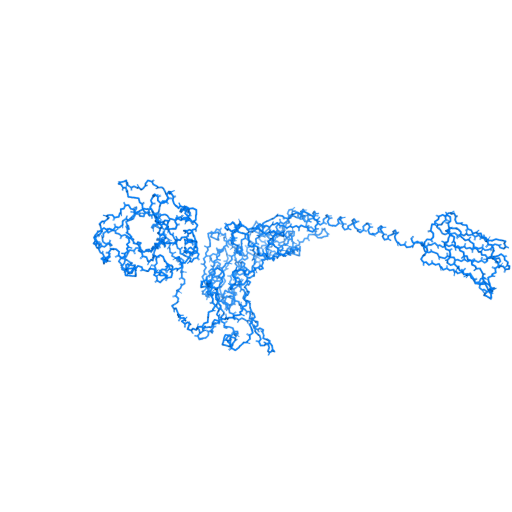OM 5091 O O . ILE A 1 641 ? 51.666 60.751 -14.961 1.00 73.75 641 ILE A O 1
ATOM 5095 N N . ASN A 1 642 ? 52.661 61.138 -12.977 1.00 75.81 642 ASN A N 1
ATOM 5096 C CA . ASN A 1 642 ? 52.168 62.492 -12.801 1.00 75.81 642 ASN A CA 1
ATOM 5097 C C . ASN A 1 642 ? 53.330 63.397 -12.409 1.00 75.81 642 ASN A C 1
ATOM 5099 O O . ASN A 1 642 ? 53.841 63.320 -11.286 1.00 75.81 642 ASN A O 1
ATOM 5103 N N . GLU A 1 643 ? 53.727 64.265 -13.326 1.00 79.44 643 GLU A N 1
ATOM 5104 C CA . GLU A 1 643 ? 54.545 65.430 -13.025 1.00 79.44 643 GLU A CA 1
ATOM 5105 C C . GLU A 1 643 ? 53.745 66.483 -12.243 1.00 79.44 643 GLU A C 1
ATOM 5107 O O . GLU A 1 643 ? 52.540 66.688 -12.446 1.00 79.44 643 GLU A O 1
ATOM 5112 N N . ASP A 1 644 ? 54.416 67.136 -11.299 1.00 78.88 644 ASP A N 1
ATOM 5113 C CA . ASP A 1 644 ? 53.810 68.186 -10.496 1.00 78.88 644 ASP A CA 1
ATOM 5114 C C . ASP A 1 644 ? 53.556 69.474 -11.301 1.00 78.88 644 ASP A C 1
ATOM 5116 O O . ASP A 1 644 ? 54.015 69.668 -12.428 1.00 78.88 644 ASP A O 1
ATOM 5120 N N . LEU A 1 645 ? 52.798 70.397 -10.702 1.00 79.44 645 LEU A N 1
ATOM 5121 C CA . LEU A 1 645 ? 52.468 71.679 -11.333 1.00 79.44 645 LEU A CA 1
ATOM 5122 C C . LEU A 1 645 ? 53.713 72.517 -11.666 1.00 79.44 645 LEU A C 1
ATOM 5124 O O . LEU A 1 645 ? 53.653 73.360 -12.559 1.00 79.44 645 LEU A O 1
ATOM 5128 N N . LEU A 1 646 ? 54.828 72.290 -10.963 1.00 83.81 646 LEU A N 1
ATOM 5129 C CA . LEU A 1 646 ? 56.082 72.997 -11.187 1.00 83.81 646 LEU A CA 1
ATOM 5130 C C . LEU A 1 646 ? 56.743 72.542 -12.493 1.00 83.81 646 LEU A C 1
ATOM 5132 O O . LEU A 1 646 ? 57.168 73.389 -13.277 1.00 83.81 646 LEU A O 1
ATOM 5136 N N . LEU A 1 647 ? 56.777 71.236 -12.767 1.00 82.25 647 LEU A N 1
ATOM 5137 C CA . LEU A 1 647 ? 57.235 70.697 -14.049 1.00 82.25 647 LEU A CA 1
ATOM 5138 C C . LEU A 1 647 ? 56.306 71.103 -15.199 1.00 82.25 647 LEU A C 1
ATOM 5140 O O . LEU A 1 647 ? 56.784 71.686 -16.177 1.00 82.25 647 LEU A O 1
ATOM 5144 N N . LYS A 1 648 ? 54.986 70.919 -15.038 1.00 79.25 648 LYS A N 1
ATOM 5145 C CA . LYS A 1 648 ? 53.992 71.299 -16.066 1.00 79.25 648 LYS A CA 1
ATOM 5146 C C . LYS A 1 648 ? 54.070 72.774 -16.429 1.00 79.25 648 LYS A C 1
ATOM 5148 O O . LYS A 1 648 ? 54.093 73.132 -17.602 1.00 79.25 648 LYS A O 1
ATOM 5153 N N . GLY A 1 649 ? 54.152 73.643 -15.420 1.00 78.12 649 GLY A N 1
ATOM 5154 C CA . GLY A 1 649 ? 54.244 75.090 -15.611 1.00 78.12 649 GLY A CA 1
ATOM 5155 C C . GLY A 1 649 ? 55.516 75.539 -16.339 1.00 78.12 649 GLY A C 1
ATOM 5156 O O . GLY A 1 649 ? 55.533 76.625 -16.910 1.00 78.12 649 GLY A O 1
ATOM 5157 N N . ASN A 1 650 ? 56.560 74.704 -16.361 1.00 81.06 650 ASN A N 1
ATOM 5158 C CA . ASN A 1 650 ? 57.820 74.957 -17.066 1.00 81.06 650 ASN A CA 1
ATOM 5159 C C . ASN A 1 650 ? 57.927 74.216 -18.415 1.00 81.06 650 ASN A C 1
ATOM 5161 O O . ASN A 1 650 ? 59.007 74.200 -19.022 1.00 81.06 650 ASN A O 1
ATOM 5165 N N . GLY A 1 651 ? 56.812 73.645 -18.890 1.00 79.69 651 GLY A N 1
ATOM 5166 C CA . GLY A 1 651 ? 56.688 72.981 -20.189 1.00 79.69 651 GLY A CA 1
ATOM 5167 C C . GLY A 1 651 ? 57.274 71.571 -20.234 1.00 79.69 651 GLY A C 1
ATOM 5168 O O . GLY A 1 651 ? 57.602 71.101 -21.321 1.00 79.69 651 GLY A O 1
ATOM 5169 N N . PHE A 1 652 ? 57.459 70.932 -19.076 1.00 84.56 652 PHE A N 1
ATOM 5170 C CA . PHE A 1 652 ? 57.958 69.563 -18.995 1.00 84.56 652 PHE A CA 1
ATOM 5171 C C . PHE A 1 652 ? 56.818 68.560 -18.821 1.00 84.56 652 PHE A C 1
ATOM 5173 O O . PHE A 1 652 ? 55.941 68.771 -17.984 1.00 84.56 652 PHE A O 1
ATOM 5180 N N . ASP A 1 653 ? 56.919 67.443 -19.538 1.00 81.69 653 ASP A N 1
ATOM 5181 C CA . ASP A 1 653 ? 56.070 66.258 -19.395 1.00 81.69 653 ASP A CA 1
ATOM 5182 C C . ASP A 1 653 ? 56.945 65.035 -19.081 1.00 81.69 653 ASP A C 1
ATOM 5184 O O . ASP A 1 653 ? 58.080 64.939 -19.560 1.00 81.69 653 ASP A O 1
ATOM 5188 N N . ALA A 1 654 ? 56.433 64.086 -18.295 1.00 82.88 654 ALA A N 1
ATOM 5189 C CA . ALA A 1 654 ? 57.134 62.845 -17.987 1.00 82.88 654 ALA A CA 1
ATOM 5190 C C . ALA A 1 654 ? 56.419 61.645 -18.618 1.00 82.88 654 ALA A C 1
ATOM 5192 O O . ALA A 1 654 ? 55.214 61.461 -18.461 1.00 82.88 654 ALA A O 1
ATOM 5193 N N . LEU A 1 655 ? 57.172 60.794 -19.312 1.00 79.88 655 LEU A N 1
ATOM 5194 C CA . LEU A 1 655 ? 56.652 59.580 -19.943 1.00 79.88 655 LEU A CA 1
ATOM 5195 C C . LEU A 1 655 ? 57.513 58.373 -19.587 1.00 79.88 655 LEU A C 1
ATOM 5197 O O . LEU A 1 655 ? 58.679 58.508 -19.224 1.00 79.88 655 LEU A O 1
ATOM 5201 N N . THR A 1 656 ? 56.948 57.179 -19.731 1.00 75.50 656 THR A N 1
ATOM 5202 C CA . THR A 1 656 ? 57.680 55.918 -19.587 1.00 75.50 656 THR A CA 1
ATOM 5203 C C . THR A 1 656 ? 57.638 55.132 -20.888 1.00 75.50 656 THR A C 1
ATOM 5205 O O . THR A 1 656 ? 56.582 55.027 -21.513 1.00 75.50 656 THR A O 1
ATOM 5208 N N . ASP A 1 657 ? 58.786 54.583 -21.282 1.00 64.56 657 ASP A N 1
ATOM 5209 C CA . ASP A 1 657 ? 58.859 53.564 -22.325 1.00 64.56 657 ASP A CA 1
ATOM 5210 C C . ASP A 1 657 ? 58.725 52.206 -21.626 1.00 64.56 657 ASP A C 1
ATOM 5212 O O . ASP A 1 657 ? 59.438 51.937 -20.658 1.00 64.56 657 ASP A O 1
ATOM 5216 N N . TYR A 1 658 ? 57.799 51.360 -22.077 1.00 55.53 658 TYR A N 1
ATOM 5217 C CA . TYR A 1 658 ? 57.490 50.072 -21.445 1.00 55.53 658 TYR A CA 1
ATOM 5218 C C . TYR A 1 658 ? 58.591 49.028 -21.739 1.00 55.53 658 TYR A C 1
ATOM 5220 O O . TYR A 1 658 ? 58.374 48.056 -22.454 1.00 55.53 658 TYR A O 1
ATOM 5228 N N . GLU A 1 659 ? 59.796 49.230 -21.205 1.00 53.78 659 GLU A N 1
ATOM 5229 C CA . GLU A 1 659 ? 60.859 48.221 -21.143 1.00 53.78 659 GLU A CA 1
ATOM 5230 C C . GLU A 1 659 ? 61.127 47.867 -19.679 1.00 53.78 659 GLU A C 1
ATOM 5232 O O . GLU A 1 659 ? 61.890 48.528 -18.979 1.00 53.78 659 GLU A O 1
ATOM 5237 N N . THR A 1 660 ? 60.491 46.797 -19.203 1.00 55.66 660 THR A N 1
ATOM 5238 C CA . THR A 1 660 ? 60.798 46.175 -17.909 1.00 55.66 660 THR A CA 1
ATOM 5239 C C . THR A 1 660 ? 61.821 45.059 -18.115 1.00 55.66 660 THR A C 1
ATOM 5241 O O . THR A 1 660 ? 61.516 43.880 -17.940 1.00 55.66 660 THR A O 1
ATOM 5244 N N . ALA A 1 661 ? 63.033 45.417 -18.535 1.00 54.00 661 ALA A N 1
ATOM 5245 C CA . ALA A 1 661 ? 64.192 44.552 -18.342 1.00 54.00 661 ALA A CA 1
ATOM 5246 C C . ALA A 1 661 ? 64.848 44.940 -17.004 1.00 54.00 661 ALA A C 1
ATOM 5248 O O . ALA A 1 661 ? 64.951 46.120 -16.679 1.00 54.00 661 ALA A O 1
ATOM 5249 N N . ASP A 1 662 ? 65.233 43.950 -16.197 1.00 56.81 662 ASP A N 1
ATOM 5250 C CA . ASP A 1 662 ? 65.999 44.124 -14.951 1.00 56.81 662 ASP A CA 1
ATOM 5251 C C . ASP A 1 662 ? 65.321 44.893 -13.792 1.00 56.81 662 ASP A C 1
ATOM 5253 O O . ASP A 1 662 ? 65.993 45.539 -12.987 1.00 56.81 662 ASP A O 1
ATOM 5257 N N . ASN A 1 663 ? 63.994 44.779 -13.628 1.00 67.69 663 ASN A N 1
ATOM 5258 C CA . ASN A 1 663 ? 63.252 45.358 -12.487 1.00 67.69 663 ASN A CA 1
ATOM 5259 C C . ASN A 1 663 ? 63.421 46.888 -12.341 1.00 67.69 663 ASN A C 1
ATOM 5261 O O . ASN A 1 663 ? 63.452 47.427 -11.227 1.00 67.69 663 ASN A O 1
ATOM 5265 N N . ALA A 1 664 ? 63.531 47.584 -13.475 1.00 72.75 664 ALA A N 1
ATOM 5266 C CA . ALA A 1 664 ? 63.684 49.031 -13.557 1.00 72.75 664 ALA A CA 1
ATOM 5267 C C . ALA A 1 664 ? 62.483 49.690 -14.257 1.00 72.75 664 ALA A C 1
ATOM 5269 O O . ALA A 1 664 ? 61.918 49.129 -15.192 1.00 72.75 664 ALA A O 1
ATOM 5270 N N . ILE A 1 665 ? 62.115 50.902 -13.828 1.00 79.00 665 ILE A N 1
ATOM 5271 C CA . ILE A 1 665 ? 61.175 51.777 -14.543 1.00 79.00 665 ILE A CA 1
ATOM 5272 C C . ILE A 1 665 ? 61.981 52.911 -15.172 1.00 79.00 665 ILE A C 1
ATOM 5274 O O . ILE A 1 665 ? 62.593 53.708 -14.455 1.00 79.00 665 ILE A O 1
ATOM 5278 N N . LYS A 1 666 ? 61.969 52.986 -16.505 1.00 84.38 666 LYS A N 1
ATOM 5279 C CA . LYS A 1 666 ? 62.588 54.074 -17.264 1.00 84.38 666 LYS A CA 1
ATOM 5280 C C . LYS A 1 666 ? 61.592 55.216 -17.452 1.00 84.38 666 LYS A C 1
ATOM 5282 O O . LYS A 1 666 ? 60.483 55.005 -17.947 1.00 84.38 666 LYS A O 1
ATOM 5287 N N . ILE A 1 667 ? 61.992 56.423 -17.070 1.00 85.62 667 ILE A N 1
ATOM 5288 C CA . ILE A 1 667 ? 61.203 57.648 -17.198 1.00 85.62 667 ILE A CA 1
ATOM 5289 C C . ILE A 1 667 ? 62.000 58.642 -18.039 1.00 85.62 667 ILE A C 1
ATOM 5291 O O . ILE A 1 667 ? 63.102 59.041 -17.663 1.00 85.62 667 ILE A O 1
ATOM 5295 N N . ASN A 1 668 ? 61.425 59.059 -19.161 1.00 85.50 668 ASN A N 1
ATOM 5296 C CA . ASN A 1 668 ? 61.957 60.126 -19.994 1.00 85.50 668 ASN A CA 1
ATOM 5297 C C . ASN A 1 668 ? 61.250 61.431 -19.633 1.00 85.50 668 ASN A C 1
ATOM 5299 O O . ASN A 1 668 ? 60.020 61.480 -19.544 1.00 85.50 668 ASN A O 1
ATOM 5303 N N . LEU A 1 669 ? 62.029 62.495 -19.468 1.00 84.38 669 LEU A N 1
ATOM 5304 C CA . LEU A 1 669 ? 61.490 63.844 -19.408 1.00 84.38 669 LEU A CA 1
ATOM 5305 C C . LEU A 1 669 ? 61.485 64.435 -20.806 1.00 84.38 669 LEU A C 1
ATOM 5307 O O . LEU A 1 669 ? 62.456 64.313 -21.549 1.00 84.38 669 LEU A O 1
ATOM 5311 N N . MET A 1 670 ? 60.385 65.081 -21.160 1.00 82.19 670 MET A N 1
ATOM 5312 C CA . MET A 1 670 ? 60.240 65.778 -22.422 1.00 82.19 670 MET A CA 1
ATOM 5313 C C . MET A 1 670 ? 59.977 67.248 -22.186 1.00 82.19 670 MET A C 1
ATOM 5315 O O . MET A 1 670 ? 59.266 67.623 -21.258 1.00 82.19 670 MET A O 1
ATOM 5319 N N . LYS A 1 671 ? 60.493 68.070 -23.089 1.00 82.69 671 LYS A N 1
ATOM 5320 C CA . LYS A 1 671 ? 60.118 69.471 -23.219 1.00 82.69 671 LYS A CA 1
ATOM 5321 C C . LYS A 1 671 ? 59.854 69.755 -24.684 1.00 82.69 671 LYS A C 1
ATOM 5323 O O . LYS A 1 671 ? 60.638 69.344 -25.535 1.00 82.69 671 LYS A O 1
ATOM 5328 N N . ASP A 1 672 ? 58.715 70.371 -24.984 1.00 80.31 672 ASP A N 1
ATOM 5329 C CA . ASP A 1 672 ? 58.294 70.655 -26.363 1.00 80.31 672 ASP A CA 1
ATOM 5330 C C . ASP A 1 672 ? 58.347 69.415 -27.288 1.00 80.31 672 ASP A C 1
ATOM 5332 O O . ASP A 1 672 ? 58.671 69.505 -28.471 1.00 80.31 672 ASP A O 1
ATOM 5336 N N . ARG A 1 673 ? 58.003 68.237 -26.736 1.00 77.69 673 ARG A N 1
ATOM 5337 C CA . ARG A 1 673 ? 58.004 66.911 -27.399 1.00 77.69 673 ARG A CA 1
ATOM 5338 C C . ARG A 1 673 ? 59.379 66.346 -27.779 1.00 77.69 673 ARG A C 1
ATOM 5340 O O . ARG A 1 673 ? 59.445 65.396 -28.557 1.00 77.69 673 ARG A O 1
ATOM 5347 N N . VAL A 1 674 ? 60.462 66.883 -27.223 1.00 81.56 674 VAL A N 1
ATOM 5348 C CA . VAL A 1 674 ? 61.814 66.326 -27.361 1.00 81.56 674 VAL A CA 1
ATOM 5349 C C . VAL A 1 674 ? 62.273 65.798 -26.007 1.00 81.56 674 VAL A C 1
ATOM 5351 O O . VAL A 1 674 ? 62.072 66.464 -24.992 1.00 81.56 674 VAL A O 1
ATOM 5354 N N . ILE A 1 675 ? 62.874 64.604 -25.985 1.00 82.81 675 ILE A N 1
ATOM 5355 C CA . ILE A 1 675 ? 63.471 64.040 -24.768 1.00 82.81 675 ILE A CA 1
ATOM 5356 C C . ILE A 1 675 ? 64.648 64.921 -24.350 1.00 82.81 675 ILE A C 1
ATOM 5358 O O . ILE A 1 675 ? 65.510 65.255 -25.163 1.00 82.81 675 ILE A O 1
ATOM 5362 N N . VAL A 1 676 ? 64.665 65.308 -23.081 1.00 84.38 676 VAL A N 1
ATOM 5363 C CA . VAL A 1 676 ? 65.687 66.167 -22.490 1.00 84.38 676 VAL A CA 1
ATOM 5364 C C . VAL A 1 676 ? 66.343 65.470 -21.311 1.00 84.38 676 VAL A C 1
ATOM 5366 O O . VAL A 1 676 ? 65.705 64.705 -20.588 1.00 84.38 676 VAL A O 1
ATOM 5369 N N . SER A 1 677 ? 67.623 65.776 -21.098 1.00 83.19 677 SER A N 1
ATOM 5370 C CA . SER A 1 677 ? 68.372 65.254 -19.959 1.00 83.19 677 SER A CA 1
ATOM 5371 C C . SER A 1 677 ? 67.663 65.600 -18.642 1.00 83.19 677 SER A C 1
ATOM 5373 O O . SER A 1 677 ? 67.346 66.774 -18.408 1.00 83.19 677 SER A O 1
ATOM 5375 N N . PRO A 1 678 ? 67.460 64.619 -17.744 1.00 80.50 678 PRO A N 1
ATOM 5376 C CA . PRO A 1 678 ? 66.676 64.814 -16.533 1.00 80.50 678 PRO A CA 1
ATOM 5377 C C . PRO A 1 678 ? 67.385 65.649 -15.461 1.00 80.50 678 PRO A C 1
ATOM 5379 O O . PRO A 1 678 ? 66.822 65.867 -14.397 1.00 80.50 678 PRO A O 1
ATOM 5382 N N . GLU A 1 679 ? 68.597 66.139 -15.711 1.00 80.56 679 GLU A N 1
ATOM 5383 C CA . GLU A 1 679 ? 69.335 67.010 -14.784 1.00 80.56 679 GLU A CA 1
ATOM 5384 C C . GLU A 1 679 ? 69.479 68.444 -15.309 1.00 80.56 679 GLU A C 1
ATOM 5386 O O . GLU A 1 679 ? 69.892 69.343 -14.577 1.00 80.56 679 GLU A O 1
ATOM 5391 N N . THR A 1 680 ? 69.117 68.694 -16.570 1.00 78.06 680 THR A N 1
ATOM 5392 C CA . THR A 1 680 ? 69.373 69.980 -17.226 1.00 78.06 680 THR A CA 1
ATOM 5393 C C . THR A 1 680 ? 68.129 70.864 -17.208 1.00 78.06 680 THR A C 1
ATOM 5395 O O . THR A 1 680 ? 67.090 70.501 -17.751 1.00 78.06 680 THR A O 1
ATOM 5398 N N . ASN A 1 681 ? 68.244 72.068 -16.634 1.00 77.06 681 ASN A N 1
ATOM 5399 C CA . ASN A 1 681 ? 67.169 73.073 -16.563 1.00 77.06 681 ASN A CA 1
ATOM 5400 C C . ASN A 1 681 ? 65.871 72.591 -15.879 1.00 77.06 681 ASN A C 1
ATOM 5402 O O . ASN A 1 681 ? 64.798 73.144 -16.132 1.00 77.06 681 ASN A O 1
ATOM 5406 N N . ILE A 1 682 ? 65.967 71.589 -14.999 1.00 83.00 682 ILE A N 1
ATOM 5407 C CA . ILE A 1 682 ? 64.849 71.130 -14.171 1.00 83.00 682 ILE A CA 1
ATOM 5408 C C . ILE A 1 682 ? 64.704 72.049 -12.946 1.00 83.00 682 ILE A C 1
ATOM 5410 O O . ILE A 1 682 ? 65.696 72.299 -12.256 1.00 83.00 682 ILE A O 1
ATOM 5414 N N . PRO A 1 683 ? 63.496 72.555 -12.634 1.00 82.75 683 PRO A N 1
ATOM 5415 C CA . PRO A 1 683 ? 63.281 73.376 -11.448 1.00 82.75 683 PRO A CA 1
ATOM 5416 C C . PRO A 1 683 ? 63.608 72.623 -10.150 1.00 82.75 683 PRO A C 1
ATOM 5418 O O . PRO A 1 683 ? 63.136 71.506 -9.930 1.00 82.75 683 PRO A O 1
ATOM 5421 N N . THR A 1 684 ? 64.360 73.251 -9.244 1.00 84.56 684 THR A N 1
ATOM 5422 C CA . THR A 1 684 ? 64.578 72.715 -7.892 1.00 84.56 684 THR A CA 1
ATOM 5423 C C . THR A 1 684 ? 63.243 72.510 -7.177 1.00 84.56 684 THR A C 1
ATOM 5425 O O . THR A 1 684 ? 62.422 73.423 -7.104 1.00 84.56 684 THR A O 1
ATOM 5428 N N . GLY A 1 685 ? 63.038 71.319 -6.617 1.00 79.81 685 GLY A N 1
ATOM 5429 C CA . GLY A 1 685 ? 61.803 70.925 -5.942 1.00 79.81 685 GLY A CA 1
ATOM 5430 C C . GLY A 1 685 ? 60.790 70.204 -6.833 1.00 79.81 685 GLY A C 1
ATOM 5431 O O . GLY A 1 685 ? 59.790 69.732 -6.293 1.00 79.81 685 GLY A O 1
ATOM 5432 N N . ALA A 1 686 ? 61.061 70.081 -8.139 1.00 85.44 686 ALA A N 1
ATOM 5433 C CA . ALA A 1 686 ? 60.241 69.336 -9.092 1.00 85.44 686 ALA A CA 1
ATOM 5434 C C . ALA A 1 686 ? 60.005 67.891 -8.640 1.00 85.44 686 ALA A C 1
ATOM 5436 O O . ALA A 1 686 ? 60.928 67.221 -8.159 1.00 85.44 686 ALA A O 1
ATOM 5437 N N . GLN A 1 687 ? 58.772 67.408 -8.813 1.00 86.19 687 GLN A N 1
ATOM 5438 C CA . GLN A 1 687 ? 58.370 66.065 -8.396 1.00 86.19 687 GLN A CA 1
ATOM 5439 C C . GLN A 1 687 ? 57.695 65.284 -9.512 1.00 86.19 687 GLN A C 1
ATOM 5441 O O . GLN A 1 687 ? 56.845 65.799 -10.235 1.00 86.19 687 GLN A O 1
ATOM 5446 N N . ILE A 1 688 ? 58.022 63.998 -9.569 1.00 85.06 688 ILE A N 1
ATOM 5447 C CA . ILE A 1 688 ? 57.348 63.022 -10.417 1.00 85.06 688 ILE A CA 1
ATOM 5448 C C . ILE A 1 688 ? 56.810 61.932 -9.502 1.00 85.06 688 ILE A C 1
ATOM 5450 O O . ILE A 1 688 ? 57.564 61.312 -8.750 1.00 85.06 688 ILE A O 1
ATOM 5454 N N . THR A 1 689 ? 55.501 61.704 -9.549 1.00 81.88 689 THR A N 1
ATOM 5455 C CA . THR A 1 689 ? 54.872 60.593 -8.832 1.00 81.88 689 THR A CA 1
ATOM 5456 C C . THR A 1 689 ? 54.593 59.463 -9.802 1.00 81.88 689 THR A C 1
ATOM 5458 O O . THR A 1 689 ? 53.900 59.656 -10.799 1.00 81.88 689 THR A O 1
ATOM 5461 N N . VAL A 1 690 ? 55.095 58.279 -9.476 1.00 79.38 690 VAL A N 1
ATOM 5462 C CA . VAL A 1 690 ? 54.846 57.047 -10.214 1.00 79.38 690 VAL A CA 1
ATOM 5463 C C . VAL A 1 690 ? 53.995 56.136 -9.345 1.00 79.38 690 VAL A C 1
ATOM 5465 O O . VAL A 1 690 ? 54.393 55.766 -8.240 1.00 79.38 690 VAL A O 1
ATOM 5468 N N . SER A 1 691 ? 52.812 55.785 -9.841 1.00 74.94 691 SER A N 1
ATOM 5469 C CA . SER A 1 691 ? 51.987 54.719 -9.272 1.00 74.94 691 SER A CA 1
ATOM 5470 C C . SER A 1 691 ? 52.124 53.471 -10.128 1.00 74.94 691 SER A C 1
ATOM 5472 O O . SER A 1 691 ? 51.839 53.522 -11.324 1.00 74.94 691 SER A O 1
ATOM 5474 N N . ALA A 1 692 ? 52.544 52.369 -9.512 1.00 71.25 692 ALA A N 1
ATOM 5475 C CA . ALA A 1 692 ? 52.651 51.064 -10.152 1.00 71.25 692 ALA A CA 1
ATOM 5476 C C . ALA A 1 692 ? 51.835 50.029 -9.372 1.00 71.25 692 ALA A C 1
ATOM 5478 O O . ALA A 1 692 ? 51.804 50.057 -8.141 1.00 71.25 692 ALA A O 1
ATOM 5479 N N . TYR A 1 693 ? 51.192 49.108 -10.086 1.00 67.06 693 TYR A N 1
ATOM 5480 C CA . TYR A 1 693 ? 50.462 47.988 -9.493 1.00 67.06 693 TYR A CA 1
ATOM 5481 C C . TYR A 1 693 ? 51.240 46.697 -9.743 1.00 67.06 693 TYR A C 1
ATOM 5483 O O . TYR A 1 693 ? 51.410 46.302 -10.899 1.00 67.06 693 TYR A O 1
ATOM 5491 N N . LEU A 1 694 ? 51.728 46.075 -8.667 1.00 62.75 694 LEU A N 1
ATOM 5492 C CA . LEU A 1 694 ? 52.407 44.781 -8.731 1.00 62.75 694 LEU A CA 1
ATOM 5493 C C . LEU A 1 694 ? 51.374 43.660 -8.802 1.00 62.75 694 LEU A C 1
ATOM 5495 O O . LEU A 1 694 ? 50.437 43.671 -8.002 1.00 62.75 694 LEU A O 1
ATOM 5499 N N . GLN A 1 695 ? 51.556 42.720 -9.729 1.00 53.59 695 GLN A N 1
ATOM 5500 C CA . GLN A 1 695 ? 50.729 41.520 -9.845 1.00 53.59 695 GLN A CA 1
ATOM 5501 C C . GLN A 1 695 ? 51.282 40.344 -9.042 1.00 53.59 695 GLN A C 1
ATOM 5503 O O . GLN A 1 695 ? 52.524 40.166 -9.033 1.00 53.59 695 GLN A O 1
#